Protein AF-A0A4R4KN24-F1 (afdb_monomer)

Structure (mmCIF, N/CA/C/O backbone):
data_AF-A0A4R4KN24-F1
#
_entry.id   AF-A0A4R4KN24-F1
#
loop_
_atom_site.group_PDB
_atom_site.id
_atom_site.type_symbol
_atom_site.label_atom_id
_atom_site.label_alt_id
_atom_site.label_comp_id
_atom_site.label_asym_id
_atom_site.label_entity_id
_atom_site.label_seq_id
_atom_site.pdbx_PDB_ins_code
_atom_site.Cartn_x
_atom_site.Cartn_y
_atom_site.Cartn_z
_atom_site.occupancy
_atom_site.B_iso_or_equiv
_atom_site.auth_seq_id
_atom_site.auth_comp_id
_atom_site.auth_asym_id
_atom_site.auth_atom_id
_atom_site.pdbx_PDB_model_num
ATOM 1 N N . MET A 1 1 ? 98.837 -19.418 52.446 1.00 37.53 1 MET A N 1
ATOM 2 C CA . MET A 1 1 ? 99.509 -18.698 51.342 1.00 37.53 1 MET A CA 1
ATOM 3 C C . MET A 1 1 ? 98.904 -19.148 50.025 1.00 37.53 1 MET A C 1
ATOM 5 O O . MET A 1 1 ? 98.968 -20.336 49.775 1.00 37.53 1 MET A O 1
ATOM 9 N N . ARG A 1 2 ? 98.405 -18.185 49.227 1.00 38.19 2 ARG A N 1
ATOM 10 C CA . ARG A 1 2 ? 98.210 -18.211 47.757 1.00 38.19 2 ARG A CA 1
ATOM 11 C C . ARG A 1 2 ? 97.282 -19.292 47.165 1.00 38.19 2 ARG A C 1
ATOM 13 O O . ARG A 1 2 ? 97.357 -20.443 47.538 1.00 38.19 2 ARG A O 1
ATOM 20 N N . LYS A 1 3 ? 96.490 -19.045 46.124 1.00 33.91 3 LYS A N 1
ATOM 21 C CA . LYS A 1 3 ? 95.894 -17.867 45.459 1.00 33.91 3 LYS A CA 1
ATOM 22 C C . LYS A 1 3 ? 95.214 -18.464 44.216 1.00 33.91 3 LYS A C 1
ATOM 24 O O . LYS A 1 3 ? 95.864 -19.239 43.526 1.00 33.91 3 LYS A O 1
ATOM 29 N N . GLY A 1 4 ? 94.023 -17.974 43.875 1.00 34.91 4 GLY A N 1
ATOM 30 C CA . GLY A 1 4 ? 93.474 -18.006 42.512 1.00 34.91 4 GLY A CA 1
ATOM 31 C C . GLY A 1 4 ? 92.921 -19.362 42.054 1.00 34.91 4 GLY A C 1
ATOM 32 O O . GLY A 1 4 ? 93.307 -20.402 42.552 1.00 34.91 4 GLY A O 1
ATOM 33 N N . SER A 1 5 ? 92.008 -19.429 41.095 1.00 39.47 5 SER A N 1
ATOM 34 C CA . SER A 1 5 ? 91.388 -18.382 40.289 1.00 39.47 5 SER A CA 1
ATOM 35 C C . SER A 1 5 ? 90.078 -18.928 39.714 1.00 39.47 5 SER A C 1
ATOM 37 O O . SER A 1 5 ? 89.852 -20.134 39.679 1.00 39.47 5 SER A O 1
ATOM 39 N N . ALA A 1 6 ? 89.234 -17.998 39.292 1.00 38.25 6 ALA A N 1
ATOM 40 C CA . ALA A 1 6 ? 87.870 -18.150 38.817 1.00 38.25 6 ALA A CA 1
ATOM 41 C C . ALA A 1 6 ? 87.654 -19.183 37.698 1.00 38.25 6 ALA A C 1
ATOM 43 O O . ALA A 1 6 ? 88.493 -19.338 36.813 1.00 38.25 6 ALA A O 1
ATOM 44 N N . ARG A 1 7 ? 86.431 -19.726 37.647 1.00 44.12 7 ARG A N 1
ATOM 45 C CA . ARG A 1 7 ? 85.489 -19.526 36.528 1.00 44.12 7 ARG A CA 1
ATOM 46 C C . ARG A 1 7 ? 84.127 -20.128 36.880 1.00 44.12 7 ARG A C 1
ATOM 48 O O . ARG A 1 7 ? 84.019 -21.313 37.166 1.00 44.12 7 ARG A O 1
ATOM 55 N N . ALA A 1 8 ? 83.103 -19.280 36.867 1.00 38.25 8 ALA A N 1
ATOM 56 C CA . ALA A 1 8 ? 81.709 -19.684 36.950 1.00 38.25 8 ALA A CA 1
ATOM 57 C C . ALA A 1 8 ? 81.299 -20.356 35.632 1.00 38.25 8 ALA A C 1
ATOM 59 O O . ALA A 1 8 ? 81.463 -19.768 34.563 1.00 38.25 8 ALA A O 1
ATOM 60 N N . VAL A 1 9 ? 80.771 -21.576 35.721 1.00 39.28 9 VAL A N 1
ATOM 61 C CA . VAL A 1 9 ? 80.058 -22.257 34.639 1.00 39.28 9 VAL A CA 1
ATOM 62 C C . VAL A 1 9 ? 78.724 -22.713 35.217 1.00 39.28 9 VAL A C 1
ATOM 64 O O . VAL A 1 9 ? 78.668 -23.389 36.241 1.00 39.28 9 VAL A O 1
ATOM 67 N N . THR A 1 10 ? 77.661 -22.244 34.578 1.00 37.50 10 THR A N 1
ATOM 68 C CA . THR A 1 10 ? 76.250 -22.434 34.905 1.00 37.50 10 THR A CA 1
ATOM 69 C C . THR A 1 10 ? 75.869 -23.916 34.960 1.00 37.50 10 THR A C 1
ATOM 71 O O . THR A 1 10 ? 76.175 -24.678 34.045 1.00 37.50 10 THR A O 1
ATOM 74 N N . VAL A 1 11 ? 75.184 -24.313 36.034 1.00 38.97 11 VAL A N 1
ATOM 75 C CA . VAL A 1 11 ? 74.669 -25.670 36.267 1.00 38.97 11 VAL A CA 1
ATOM 76 C C . VAL A 1 11 ? 73.429 -25.927 35.405 1.00 38.97 11 VAL A C 1
ATOM 78 O O . VAL A 1 11 ? 72.467 -25.161 35.452 1.00 38.97 11 VAL A O 1
ATOM 81 N N . LEU A 1 12 ? 73.450 -27.033 34.651 1.00 38.03 12 LEU A N 1
ATOM 82 C CA . LEU A 1 12 ? 72.260 -27.693 34.110 1.00 38.03 12 LEU A CA 1
ATOM 83 C C . LEU A 1 12 ? 71.397 -28.223 35.267 1.00 38.03 12 LEU A C 1
ATOM 85 O O . LEU A 1 12 ? 71.862 -29.049 36.049 1.00 38.03 12 LEU A O 1
ATOM 89 N N . GLY A 1 13 ? 70.134 -27.804 35.338 1.00 34.25 13 GLY A N 1
ATOM 90 C CA . GLY A 1 13 ? 69.106 -28.453 36.153 1.00 34.25 13 GLY A CA 1
ATOM 91 C C . GLY A 1 13 ? 68.256 -29.393 35.298 1.00 34.25 13 GLY A C 1
ATOM 92 O O . GLY A 1 13 ? 67.593 -28.944 34.367 1.00 34.25 13 GLY A O 1
ATOM 93 N N . MET A 1 14 ? 68.282 -30.688 35.614 1.00 38.00 14 MET A N 1
ATOM 94 C CA . MET A 1 14 ? 67.323 -31.696 35.148 1.00 38.00 14 MET A CA 1
ATOM 95 C C . MET A 1 14 ? 66.283 -31.994 36.243 1.00 38.00 14 MET A C 1
ATOM 97 O O . MET A 1 14 ? 66.584 -31.861 37.426 1.00 38.00 14 MET A O 1
ATOM 101 N N . ALA A 1 15 ? 65.138 -32.527 35.790 1.00 31.55 15 ALA A N 1
ATOM 102 C CA . ALA A 1 15 ? 63.976 -33.086 36.505 1.00 31.55 15 ALA A CA 1
ATOM 103 C C . ALA A 1 15 ? 62.852 -32.070 36.822 1.00 31.55 15 ALA A C 1
ATOM 105 O O . ALA A 1 15 ? 63.117 -30.969 37.278 1.00 31.55 15 ALA A O 1
ATOM 106 N N . ALA A 1 16 ? 61.564 -32.346 36.594 1.00 36.28 16 ALA A N 1
ATOM 107 C CA . ALA A 1 16 ? 60.878 -33.625 36.445 1.00 36.28 16 ALA A CA 1
ATOM 108 C C . ALA A 1 16 ? 59.657 -33.519 35.508 1.00 36.28 16 ALA A C 1
ATOM 110 O O . ALA A 1 16 ? 58.988 -32.491 35.431 1.00 36.28 16 ALA A O 1
ATOM 111 N N . VAL A 1 17 ? 59.369 -34.626 34.823 1.00 38.28 17 VAL A N 1
ATOM 112 C CA . VAL A 1 17 ? 58.159 -34.862 34.031 1.00 38.28 17 VAL A CA 1
ATOM 113 C C . VAL A 1 17 ? 57.011 -35.185 34.987 1.00 38.28 17 VAL A C 1
ATOM 115 O O . VAL A 1 17 ? 57.094 -36.160 35.729 1.00 38.28 17 VAL A O 1
ATOM 118 N N . ILE A 1 18 ? 55.928 -34.408 34.936 1.00 43.09 18 ILE A N 1
ATOM 119 C CA . ILE A 1 18 ? 54.616 -34.819 35.445 1.00 43.09 18 ILE A CA 1
ATOM 120 C C . ILE A 1 18 ? 53.638 -34.730 34.276 1.00 43.09 18 ILE A C 1
ATOM 122 O O . ILE A 1 18 ? 53.299 -33.651 33.795 1.00 43.09 18 ILE A O 1
ATOM 126 N N . ALA A 1 19 ? 53.230 -35.902 33.797 1.00 37.88 19 ALA A N 1
ATOM 127 C CA . ALA A 1 19 ? 52.086 -36.079 32.921 1.00 37.88 19 ALA A CA 1
ATOM 128 C C . ALA A 1 19 ? 50.798 -35.895 33.738 1.00 37.88 19 ALA A C 1
ATOM 130 O O . ALA A 1 19 ? 50.684 -36.448 34.830 1.00 37.88 19 ALA A O 1
ATOM 131 N N . GLY A 1 20 ? 49.824 -35.146 33.218 1.00 35.78 20 GLY A N 1
ATOM 132 C CA . GLY A 1 20 ? 48.549 -34.967 33.913 1.00 35.78 20 GLY A CA 1
ATOM 133 C C . GLY A 1 20 ? 47.601 -33.984 33.239 1.00 35.78 20 GLY A C 1
ATOM 134 O O . GLY A 1 20 ? 47.478 -32.851 33.677 1.00 35.78 20 GLY A O 1
ATOM 135 N N . THR A 1 21 ? 46.951 -34.454 32.172 1.00 39.19 21 THR A N 1
ATOM 136 C CA . THR A 1 21 ? 45.644 -34.013 31.646 1.00 39.19 21 THR A CA 1
ATOM 137 C C . THR A 1 21 ? 45.398 -32.505 31.512 1.00 39.19 21 THR A C 1
ATOM 139 O O . THR A 1 21 ? 44.909 -31.845 32.428 1.00 39.19 21 THR A O 1
ATOM 142 N N . ALA A 1 22 ? 45.596 -31.993 30.294 1.00 38.22 22 ALA A N 1
ATOM 143 C CA . ALA A 1 22 ? 44.894 -30.807 29.824 1.00 38.22 22 ALA A CA 1
ATOM 144 C C . ALA A 1 22 ? 43.380 -31.067 29.923 1.00 38.22 22 ALA A C 1
ATOM 146 O O . ALA A 1 22 ? 42.830 -31.874 29.172 1.00 38.22 22 ALA A O 1
ATOM 147 N N . GLY A 1 23 ? 42.726 -30.425 30.893 1.00 36.91 23 GLY A N 1
ATOM 148 C CA . GLY A 1 23 ? 41.274 -30.367 30.975 1.00 36.91 23 GLY A CA 1
ATOM 149 C C . GLY A 1 23 ? 40.751 -29.771 29.678 1.00 36.91 23 GLY A C 1
ATOM 150 O O . GLY A 1 23 ? 41.047 -28.620 29.358 1.00 36.91 23 GLY A O 1
ATOM 151 N N . GLY A 1 24 ? 40.049 -30.599 28.906 1.00 33.09 24 GLY A N 1
ATOM 152 C CA . GLY A 1 24 ? 39.479 -30.217 27.629 1.00 33.09 24 GLY A CA 1
ATOM 153 C C . GLY A 1 24 ? 38.621 -28.977 27.808 1.00 33.09 24 GLY A C 1
ATOM 154 O O . GLY A 1 24 ? 37.647 -28.985 28.561 1.00 33.09 24 GLY A O 1
ATOM 155 N N . ALA A 1 25 ? 38.971 -27.915 27.086 1.00 31.94 25 ALA A N 1
ATOM 156 C CA . ALA A 1 25 ? 37.970 -26.952 26.695 1.00 31.94 25 ALA A CA 1
ATOM 157 C C . ALA A 1 25 ? 36.854 -27.768 26.042 1.00 31.94 25 ALA A C 1
ATOM 159 O O . ALA A 1 25 ? 37.068 -28.414 25.013 1.00 31.94 25 ALA A O 1
ATOM 160 N N . VAL A 1 26 ? 35.675 -27.779 26.662 1.00 30.30 26 VAL A N 1
ATOM 161 C CA . VAL A 1 26 ? 34.457 -28.027 25.909 1.00 30.30 26 VAL A CA 1
ATOM 162 C C . VAL A 1 26 ? 34.435 -26.929 24.857 1.00 30.30 26 VAL A C 1
ATOM 164 O O . VAL A 1 26 ? 34.054 -25.790 25.113 1.00 30.30 26 VAL A O 1
ATOM 167 N N . ALA A 1 27 ? 34.947 -27.252 23.673 1.00 33.91 27 ALA A N 1
ATOM 168 C CA . ALA A 1 27 ? 34.539 -26.571 22.476 1.00 33.91 27 ALA A CA 1
ATOM 169 C C . ALA A 1 27 ? 33.028 -26.775 22.451 1.00 33.91 27 ALA A C 1
ATOM 171 O O . ALA A 1 27 ? 32.538 -27.839 22.076 1.00 33.91 27 ALA A O 1
ATOM 172 N N . VAL A 1 28 ? 32.287 -25.776 22.935 1.00 32.50 28 VAL A N 1
ATOM 173 C CA . VAL A 1 28 ? 30.964 -25.534 22.393 1.00 32.50 28 VAL A CA 1
ATOM 174 C C . VAL A 1 28 ? 31.215 -25.480 20.902 1.00 32.50 28 VAL A C 1
ATOM 176 O O . VAL A 1 28 ? 31.880 -24.575 20.398 1.00 32.50 28 VAL A O 1
ATOM 179 N N . SER A 1 29 ? 30.816 -26.544 20.218 1.00 32.59 29 SER A N 1
ATOM 180 C CA . SER A 1 29 ? 30.659 -26.513 18.787 1.00 32.59 29 SER A CA 1
ATOM 181 C C . SER A 1 29 ? 29.795 -25.287 18.541 1.00 32.59 29 SER A C 1
ATOM 183 O O . SER A 1 29 ? 28.607 -25.268 18.862 1.00 32.59 29 SER A O 1
ATOM 185 N N . ALA A 1 30 ? 30.422 -24.221 18.045 1.00 36.44 30 ALA A N 1
ATOM 186 C CA . ALA A 1 30 ? 29.716 -23.213 17.300 1.00 36.44 30 ALA A CA 1
ATOM 187 C C . ALA A 1 30 ? 29.112 -24.002 16.145 1.00 36.44 30 ALA A C 1
ATOM 189 O O . ALA A 1 30 ? 29.785 -24.295 15.157 1.00 36.44 30 ALA A O 1
ATOM 190 N N . GLY A 1 31 ? 27.881 -24.479 16.343 1.00 31.72 31 GLY A N 1
ATOM 191 C CA . GLY A 1 31 ? 27.062 -24.940 15.249 1.00 31.72 31 GLY A CA 1
ATOM 192 C C . GLY A 1 31 ? 27.110 -23.798 14.259 1.00 31.72 31 GLY A C 1
ATOM 193 O O . GLY A 1 31 ? 26.718 -22.679 14.593 1.00 31.72 31 GLY A O 1
ATOM 194 N N . ALA A 1 32 ? 27.716 -24.049 13.103 1.00 37.62 32 ALA A N 1
ATOM 195 C CA . ALA A 1 32 ? 27.660 -23.146 11.979 1.00 37.62 32 ALA A CA 1
ATOM 196 C C . ALA A 1 32 ? 26.189 -23.088 11.555 1.00 37.62 32 ALA A C 1
ATOM 198 O O . ALA A 1 32 ? 25.750 -23.824 10.677 1.00 37.62 32 ALA A O 1
ATOM 199 N N . ALA A 1 33 ? 25.419 -22.272 12.272 1.00 33.84 33 ALA A N 1
ATOM 200 C CA . ALA A 1 33 ? 24.074 -21.892 11.920 1.00 33.84 33 ALA A CA 1
ATOM 201 C C . ALA A 1 33 ? 24.202 -21.003 10.688 1.00 33.84 33 ALA A C 1
ATOM 203 O O . ALA A 1 33 ? 24.959 -20.024 10.667 1.00 33.84 33 ALA A O 1
ATOM 204 N N . THR A 1 34 ? 23.517 -21.407 9.631 1.00 42.31 34 THR A N 1
ATOM 205 C CA . THR A 1 34 ? 23.528 -20.733 8.341 1.00 42.31 34 THR A CA 1
ATOM 206 C C . THR A 1 34 ? 23.185 -19.253 8.491 1.00 42.31 34 THR A C 1
ATOM 208 O O . THR A 1 34 ? 22.269 -18.853 9.208 1.00 42.31 34 THR A O 1
ATOM 211 N N . THR A 1 35 ? 24.012 -18.454 7.828 1.00 54.94 35 THR A N 1
ATOM 212 C CA . THR A 1 35 ? 24.199 -17.013 7.964 1.00 54.94 35 THR A CA 1
ATOM 213 C C . THR A 1 35 ? 22.996 -16.191 7.515 1.00 54.94 35 THR A C 1
ATOM 215 O O . THR A 1 35 ? 22.440 -16.427 6.447 1.00 54.94 35 THR A O 1
ATOM 218 N N . GLY A 1 36 ? 22.720 -15.120 8.260 1.00 67.62 36 GLY A N 1
ATOM 219 C CA . GLY A 1 36 ? 22.092 -13.919 7.726 1.00 67.62 36 GLY A CA 1
ATOM 220 C C . GLY A 1 36 ? 21.105 -13.310 8.708 1.00 67.62 36 GLY A C 1
ATOM 221 O O . GLY A 1 36 ? 20.073 -13.880 9.018 1.00 67.62 36 GLY A O 1
ATOM 222 N N . CYS A 1 37 ? 21.384 -12.108 9.179 1.00 85.75 37 CYS A N 1
ATOM 223 C CA . CYS A 1 37 ? 20.334 -11.200 9.612 1.00 85.75 37 CYS A CA 1
ATOM 224 C C . CYS A 1 37 ? 20.412 -9.961 8.735 1.00 85.75 37 CYS A C 1
ATOM 226 O O . CYS A 1 37 ? 21.471 -9.620 8.195 1.00 85.75 37 CYS A O 1
ATOM 228 N N . ARG A 1 38 ? 19.273 -9.304 8.561 1.00 90.19 38 ARG A N 1
ATOM 229 C CA . ARG A 1 38 ? 19.182 -8.007 7.904 1.00 90.19 38 ARG A CA 1
ATOM 230 C C . ARG A 1 38 ? 18.614 -7.019 8.902 1.00 90.19 38 ARG A C 1
ATOM 232 O O . ARG A 1 38 ? 17.567 -7.284 9.488 1.00 90.19 38 ARG A O 1
ATOM 239 N N . VAL A 1 39 ? 19.311 -5.904 9.083 1.00 93.56 39 VAL A N 1
ATOM 240 C CA . VAL A 1 39 ? 18.872 -4.826 9.964 1.00 93.56 39 VAL A CA 1
ATOM 241 C C . VAL A 1 39 ? 18.543 -3.608 9.125 1.00 93.56 39 VAL A C 1
ATOM 243 O O . VAL A 1 39 ? 19.399 -3.107 8.400 1.00 93.56 39 VAL A O 1
ATOM 246 N N . ASP A 1 40 ? 17.307 -3.137 9.231 1.00 88.38 40 ASP A N 1
ATOM 247 C CA . ASP A 1 40 ? 16.928 -1.814 8.750 1.00 88.38 40 ASP A CA 1
ATOM 248 C C . ASP A 1 40 ? 17.005 -0.840 9.914 1.00 88.38 40 ASP A C 1
ATOM 250 O O . ASP A 1 40 ? 16.249 -0.966 10.876 1.00 88.38 40 ASP A O 1
ATOM 254 N N . TYR A 1 41 ? 17.904 0.133 9.816 1.00 92.31 41 TYR A N 1
ATOM 255 C CA . TYR A 1 41 ? 18.000 1.244 10.750 1.00 92.31 41 TYR A CA 1
ATOM 256 C C . TYR A 1 41 ? 17.533 2.515 10.047 1.00 92.31 41 TYR A C 1
ATOM 258 O O . TYR A 1 41 ? 18.139 2.948 9.067 1.00 92.31 41 TYR A O 1
ATOM 266 N N . ALA A 1 42 ? 16.462 3.124 10.546 1.00 87.06 42 ALA A N 1
ATOM 267 C CA . ALA A 1 42 ? 15.904 4.339 9.970 1.00 87.06 42 ALA A C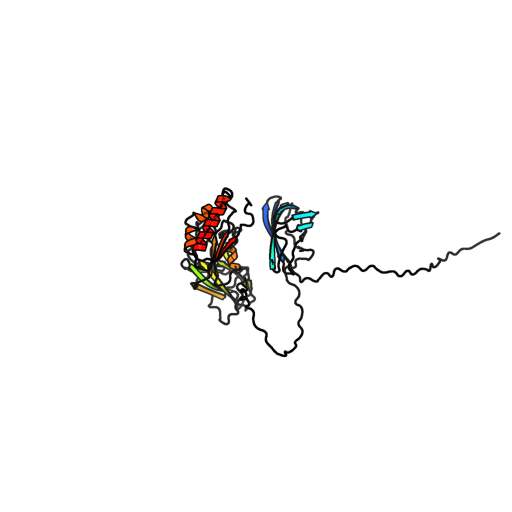A 1
ATOM 268 C C . ALA A 1 42 ? 15.743 5.411 11.046 1.00 87.06 42 ALA A C 1
ATOM 270 O O . ALA A 1 42 ? 14.988 5.224 11.999 1.00 87.06 42 ALA A O 1
ATOM 271 N N . VAL A 1 43 ? 16.401 6.558 10.863 1.00 90.38 43 VAL A N 1
ATOM 272 C CA . VAL A 1 43 ? 16.097 7.770 11.635 1.00 90.38 43 VAL A CA 1
ATOM 273 C C . VAL A 1 43 ? 14.744 8.289 11.148 1.00 90.38 43 VAL A C 1
ATOM 275 O O . VAL A 1 43 ? 14.620 8.744 10.013 1.00 90.38 43 VAL A O 1
ATOM 278 N N . SER A 1 44 ? 13.712 8.149 11.977 1.00 76.94 44 SER A N 1
ATOM 279 C CA . SER A 1 44 ? 12.326 8.485 11.633 1.00 76.94 44 SER A CA 1
ATOM 280 C C . SER A 1 44 ? 12.024 9.972 11.800 1.00 76.94 44 SER A C 1
ATOM 282 O O . SER A 1 44 ? 11.180 10.516 11.089 1.00 76.94 44 SER A O 1
ATOM 284 N N . SER A 1 45 ? 12.725 10.637 12.715 1.00 72.75 45 SER A N 1
ATOM 285 C CA . SER A 1 45 ? 12.677 12.081 12.924 1.00 72.75 45 SER A CA 1
ATOM 286 C C . SER A 1 45 ? 13.971 12.556 13.582 1.00 72.75 45 SER A C 1
ATOM 288 O O . SER A 1 45 ? 14.637 11.805 14.292 1.00 72.75 45 SER A O 1
ATOM 290 N N . GLN A 1 46 ? 14.347 13.811 13.349 1.00 84.62 46 GLN A N 1
ATOM 291 C CA . GLN A 1 46 ? 15.513 14.430 13.973 1.00 84.62 46 GLN A CA 1
ATOM 292 C C . GLN A 1 46 ?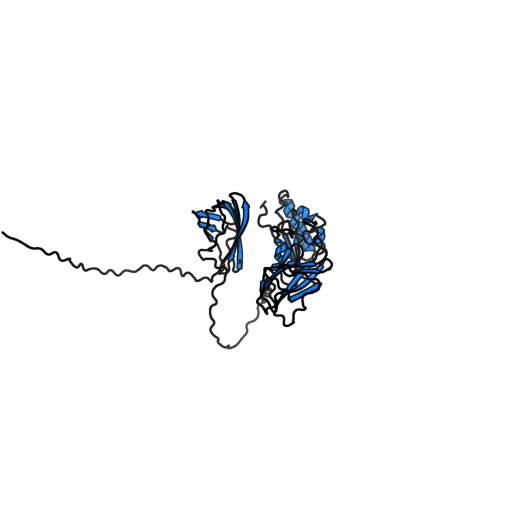 15.219 15.902 14.257 1.00 84.62 46 GLN A C 1
ATOM 294 O O . GLN A 1 46 ? 14.574 16.581 13.460 1.00 84.62 46 GLN A O 1
ATOM 299 N N . TRP A 1 47 ? 15.693 16.384 15.398 1.00 91.50 47 TRP A N 1
ATOM 300 C CA . TRP A 1 47 ? 15.610 17.774 15.836 1.00 91.50 47 TRP A CA 1
ATOM 301 C C . TRP A 1 47 ? 16.950 18.202 16.441 1.00 91.50 47 TRP A C 1
ATOM 303 O O . TRP A 1 47 ? 17.905 17.422 16.505 1.00 91.50 47 TRP A O 1
ATOM 313 N N . GLN A 1 48 ? 17.050 19.460 16.868 1.00 92.06 48 GLN A N 1
ATOM 314 C CA . GLN A 1 48 ? 18.269 19.961 17.493 1.00 92.06 48 GLN A CA 1
ATOM 315 C C . GLN A 1 48 ? 18.575 19.168 18.773 1.00 92.06 48 GLN A C 1
ATOM 317 O O . GLN A 1 48 ? 17.810 19.202 19.733 1.00 92.06 48 GLN A O 1
ATOM 322 N N . GLY A 1 49 ? 19.693 18.440 18.764 1.00 92.19 49 GLY A N 1
ATOM 323 C CA . GLY A 1 49 ? 20.167 17.652 19.904 1.00 92.19 49 GLY A CA 1
ATOM 324 C C . GLY A 1 49 ? 19.488 16.293 20.103 1.00 92.19 49 GLY A C 1
ATOM 325 O O . GLY A 1 49 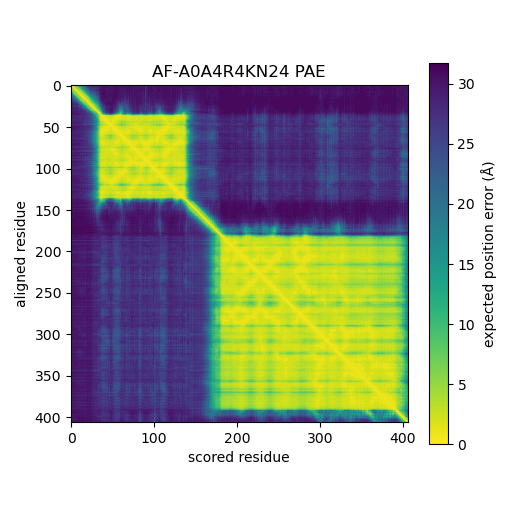? 19.879 15.573 21.018 1.00 92.19 49 GLY A O 1
ATOM 326 N N . GLY A 1 50 ? 18.514 15.903 19.271 1.00 94.56 50 GLY A N 1
ATOM 327 C CA . GLY A 1 50 ? 17.824 14.619 19.421 1.00 94.56 50 GLY A CA 1
ATOM 328 C C . GLY A 1 50 ? 17.316 14.002 18.122 1.00 94.56 50 GLY A C 1
ATOM 329 O O . GLY A 1 50 ? 17.251 14.658 17.083 1.00 94.56 50 GLY A O 1
ATOM 330 N N . PHE A 1 51 ? 17.005 12.711 18.172 1.00 96.69 51 PHE A N 1
ATOM 331 C CA . PHE A 1 51 ? 16.461 11.949 17.052 1.00 96.69 51 PHE A CA 1
ATOM 332 C C . PHE A 1 51 ? 15.619 10.767 17.536 1.00 96.69 51 PHE A C 1
ATOM 334 O O . PHE A 1 51 ? 15.836 10.251 18.629 1.00 96.69 51 PHE A O 1
ATOM 341 N N . GLY A 1 52 ? 14.678 10.328 16.706 1.00 90.75 52 GLY A N 1
ATOM 342 C CA . GLY A 1 52 ? 13.983 9.053 16.839 1.00 90.75 52 GLY A CA 1
ATOM 343 C C . GLY A 1 52 ? 14.475 8.077 15.773 1.00 90.75 52 GLY A C 1
ATOM 344 O O . GLY A 1 52 ? 14.663 8.462 14.618 1.00 90.75 52 GLY A O 1
ATOM 345 N N . ALA A 1 53 ? 14.680 6.814 16.139 1.00 90.31 53 ALA A N 1
ATOM 346 C CA . ALA A 1 53 ? 15.062 5.753 15.218 1.00 90.31 53 ALA A CA 1
ATOM 347 C C . ALA A 1 53 ? 14.172 4.516 15.375 1.00 90.31 53 ALA A C 1
ATOM 349 O O . ALA A 1 53 ? 13.799 4.127 16.482 1.00 90.31 53 ALA A O 1
ATOM 350 N N . ASN A 1 54 ? 13.863 3.887 14.244 1.00 91.50 54 ASN A N 1
ATOM 351 C CA . ASN A 1 54 ? 13.217 2.584 14.163 1.00 91.50 54 ASN A CA 1
ATOM 352 C C . ASN A 1 54 ? 14.233 1.560 13.655 1.00 91.50 54 ASN A C 1
ATOM 354 O O . ASN A 1 54 ? 14.950 1.820 12.685 1.00 91.50 54 ASN A O 1
ATOM 358 N N . VAL A 1 55 ? 14.264 0.397 14.299 1.00 96.06 55 VAL A N 1
ATOM 359 C CA . VAL A 1 55 ? 15.160 -0.709 13.965 1.00 96.06 55 VAL A CA 1
ATOM 360 C C . VAL A 1 55 ? 14.329 -1.958 13.706 1.00 96.06 55 VAL A C 1
ATOM 362 O O . VAL A 1 55 ? 13.561 -2.381 14.572 1.00 96.06 55 VAL A O 1
ATOM 365 N N . ALA A 1 56 ? 14.480 -2.562 12.528 1.00 94.38 56 ALA A N 1
ATOM 366 C CA . ALA A 1 56 ? 13.863 -3.841 12.190 1.00 94.38 56 ALA A CA 1
ATOM 367 C C . ALA A 1 56 ? 14.934 -4.915 12.000 1.00 94.38 56 ALA A C 1
ATOM 369 O O . ALA A 1 56 ? 15.875 -4.722 11.238 1.00 94.38 56 ALA A O 1
ATOM 370 N N . ILE A 1 57 ? 14.771 -6.048 12.679 1.00 96.12 57 ILE A N 1
ATOM 371 C CA . ILE A 1 57 ? 15.652 -7.212 12.600 1.00 96.12 57 ILE A CA 1
ATOM 372 C C . ILE A 1 57 ? 14.904 -8.288 11.827 1.00 96.12 57 ILE A C 1
ATOM 374 O O . ILE A 1 57 ? 13.899 -8.799 12.316 1.00 96.12 57 ILE A O 1
ATOM 378 N N . THR A 1 58 ? 15.394 -8.646 10.646 1.00 91.38 58 THR A N 1
ATOM 379 C CA . THR A 1 58 ? 14.917 -9.813 9.898 1.00 91.38 58 THR A CA 1
ATOM 380 C C . THR A 1 58 ? 15.905 -10.953 10.076 1.00 91.38 58 THR A C 1
ATOM 382 O O . THR A 1 58 ? 17.084 -10.804 9.744 1.00 91.38 58 THR A O 1
ATOM 385 N N . ASN A 1 59 ? 15.431 -12.079 10.600 1.00 92.06 59 ASN A N 1
ATOM 386 C CA . ASN A 1 59 ? 16.233 -13.287 10.730 1.00 92.06 59 ASN A CA 1
ATOM 387 C C . ASN A 1 59 ? 16.221 -14.047 9.398 1.00 92.06 59 ASN A C 1
ATOM 389 O O . ASN A 1 59 ? 15.158 -14.431 8.930 1.00 92.06 59 ASN A O 1
ATOM 393 N N . LEU A 1 60 ? 17.376 -14.243 8.772 1.00 86.31 60 LEU A N 1
ATOM 394 C CA . LEU A 1 60 ? 17.536 -15.029 7.539 1.00 86.31 60 LEU A CA 1
ATOM 395 C C . LEU A 1 60 ? 18.216 -16.384 7.808 1.00 86.31 60 LEU A C 1
ATOM 397 O O . LEU A 1 60 ? 18.372 -17.171 6.879 1.00 86.31 60 LEU A O 1
ATOM 401 N N . GLY A 1 61 ? 18.618 -16.642 9.056 1.00 83.12 61 GLY A N 1
ATOM 402 C CA . GLY A 1 61 ? 19.158 -17.917 9.518 1.00 83.12 61 GLY A CA 1
ATOM 403 C C . GLY A 1 61 ? 18.124 -18.730 10.295 1.00 83.12 61 GLY A C 1
ATOM 404 O O . GLY A 1 61 ? 16.917 -18.501 10.183 1.00 83.12 61 GLY A O 1
ATOM 405 N N . ASP A 1 62 ? 18.607 -19.677 11.100 1.00 85.75 62 ASP A N 1
ATOM 406 C CA . ASP A 1 62 ? 17.767 -20.551 11.925 1.00 85.75 62 ASP A CA 1
ATOM 407 C C . ASP A 1 62 ? 16.860 -19.755 12.882 1.00 85.75 62 ASP A C 1
ATOM 409 O O . ASP A 1 62 ? 17.264 -18.694 13.370 1.00 85.75 62 ASP A O 1
ATOM 413 N N . PRO A 1 63 ? 15.640 -20.241 13.194 1.00 87.25 63 PRO A N 1
ATOM 414 C CA . PRO A 1 63 ? 14.753 -19.585 14.147 1.00 87.25 63 PRO A CA 1
ATOM 415 C C . PRO A 1 63 ? 15.441 -19.311 15.488 1.00 87.25 63 PRO A C 1
ATOM 417 O O . PRO A 1 63 ? 16.079 -20.192 16.060 1.00 87.25 63 PRO A O 1
ATOM 420 N N . VAL A 1 64 ? 15.236 -18.116 16.039 1.00 91.00 64 VAL A N 1
ATOM 421 C CA . VAL A 1 64 ? 15.709 -17.758 17.382 1.00 91.00 64 VAL A CA 1
ATOM 422 C C . VAL A 1 64 ? 14.530 -17.612 18.340 1.00 91.00 64 VAL A C 1
ATOM 424 O O . VAL A 1 64 ? 13.456 -17.148 17.957 1.00 91.00 64 VAL A O 1
ATOM 427 N N . SER A 1 65 ? 14.711 -18.013 19.599 1.00 91.19 65 SER A N 1
ATOM 428 C CA . SER A 1 65 ? 13.714 -17.862 20.676 1.00 91.19 65 SER A CA 1
ATOM 429 C C . SER A 1 65 ? 13.890 -16.573 21.488 1.00 91.19 65 SER A C 1
ATOM 431 O O . SER A 1 65 ? 12.972 -16.147 22.188 1.00 91.19 65 SER A O 1
ATOM 433 N N . SER A 1 66 ? 15.069 -15.961 21.391 1.00 92.69 66 SER A N 1
ATOM 434 C CA . SER A 1 66 ? 15.436 -14.677 21.986 1.00 92.69 66 SER A CA 1
ATOM 435 C C . SER A 1 66 ? 16.453 -13.976 21.093 1.00 92.69 66 SER A C 1
ATOM 437 O O . SER A 1 66 ? 17.236 -14.639 20.402 1.00 92.69 66 SER A O 1
ATOM 439 N N . TRP A 1 67 ? 16.502 -12.649 21.156 1.00 96.44 67 TRP A N 1
ATOM 440 C CA . TRP A 1 67 ? 17.453 -11.870 20.374 1.00 96.44 67 TRP A CA 1
ATOM 441 C C . TRP A 1 67 ? 18.141 -10.784 21.197 1.00 96.44 67 TRP A C 1
ATOM 443 O O . TRP A 1 67 ? 17.544 -10.130 22.056 1.00 96.44 67 TRP A O 1
ATOM 453 N N . ALA A 1 68 ? 19.414 -10.583 20.880 1.00 97.88 68 ALA A N 1
ATOM 454 C CA . ALA A 1 68 ? 20.227 -9.455 21.285 1.00 97.88 68 ALA A CA 1
ATOM 455 C C . ALA A 1 68 ? 20.865 -8.854 20.031 1.00 97.88 68 ALA A C 1
ATOM 457 O O . ALA A 1 68 ? 21.614 -9.536 19.335 1.00 97.88 68 ALA A O 1
ATOM 458 N N . LEU A 1 69 ? 20.553 -7.596 19.738 1.00 98.06 69 LEU A N 1
ATOM 459 C CA . LEU A 1 69 ? 21.160 -6.844 18.652 1.00 98.06 69 LEU A CA 1
ATOM 460 C C . LEU A 1 69 ? 22.221 -5.903 19.212 1.00 98.06 69 LEU A C 1
ATOM 462 O O . LEU A 1 69 ? 21.930 -5.133 20.128 1.00 98.06 69 LEU A O 1
ATOM 466 N N . THR A 1 70 ? 23.422 -5.933 18.648 1.00 98.12 70 THR A N 1
ATOM 467 C CA . THR A 1 70 ? 24.510 -5.025 19.017 1.00 98.12 70 THR A CA 1
ATOM 468 C C . THR A 1 70 ? 24.950 -4.169 17.839 1.00 98.12 70 THR A C 1
ATOM 470 O O . THR A 1 70 ? 24.926 -4.618 16.692 1.00 98.12 70 THR A O 1
ATOM 473 N N . TRP A 1 71 ? 25.330 -2.924 18.123 1.00 97.81 71 TRP A N 1
ATOM 474 C CA . TRP A 1 71 ? 25.968 -1.999 17.182 1.00 97.81 71 TRP A CA 1
ATOM 475 C C . TRP A 1 71 ? 26.777 -0.947 17.942 1.00 97.81 71 TRP A C 1
ATOM 477 O O . TRP A 1 71 ? 26.623 -0.803 19.155 1.00 97.81 71 TRP A O 1
ATOM 487 N N . SER A 1 72 ? 27.585 -0.175 17.218 1.00 96.75 72 SER A N 1
ATOM 488 C CA . SER A 1 72 ? 28.317 0.965 17.777 1.00 96.75 72 SER A CA 1
ATOM 489 C C . SER A 1 72 ? 27.896 2.260 17.085 1.00 96.75 72 SER A C 1
ATOM 491 O O . SER A 1 72 ? 27.770 2.315 15.857 1.00 96.75 72 SER A O 1
ATOM 493 N N . PHE A 1 73 ? 27.663 3.314 17.863 1.00 97.31 73 PHE A N 1
ATOM 494 C CA . PHE A 1 73 ? 27.386 4.644 17.331 1.00 97.31 73 PHE A CA 1
ATOM 495 C C . PHE A 1 73 ? 28.666 5.327 16.828 1.00 97.31 73 PHE A C 1
ATOM 497 O O . PHE A 1 73 ? 29.653 5.343 17.565 1.00 97.31 73 PHE A O 1
ATOM 504 N N . PRO A 1 74 ? 28.680 5.928 15.619 1.00 92.12 74 PRO A N 1
ATOM 505 C CA . PRO A 1 74 ? 29.928 6.433 15.040 1.00 92.12 74 PRO A CA 1
ATOM 506 C C . PRO A 1 74 ? 30.368 7.801 15.578 1.00 92.12 74 PRO A C 1
ATOM 508 O O . PRO A 1 74 ? 31.525 8.171 15.410 1.00 92.12 74 PRO A O 1
ATOM 511 N N . ALA A 1 75 ? 29.452 8.581 16.159 1.00 94.00 75 ALA A N 1
ATOM 512 C CA . ALA A 1 75 ? 29.671 9.999 16.449 1.00 94.00 75 ALA A CA 1
ATOM 513 C C . ALA A 1 75 ? 29.080 10.430 17.802 1.00 94.00 75 ALA A C 1
ATOM 515 O O . ALA A 1 75 ? 28.447 11.477 17.913 1.00 94.00 75 ALA A O 1
ATOM 516 N N . GLY A 1 76 ? 29.270 9.611 18.841 1.00 92.50 76 GLY A N 1
ATOM 517 C CA . GLY A 1 76 ? 28.910 9.974 20.218 1.00 92.50 76 GLY A CA 1
ATOM 518 C C . GLY A 1 76 ? 27.406 10.044 20.499 1.00 92.50 76 GLY A C 1
ATOM 519 O O . GLY A 1 76 ? 27.007 10.626 21.506 1.00 92.50 76 GLY A O 1
ATOM 520 N N . GLN A 1 77 ? 26.568 9.470 19.631 1.00 98.19 77 GLN A N 1
ATOM 521 C CA . GLN A 1 77 ? 25.132 9.412 19.881 1.00 98.19 77 GLN A CA 1
ATOM 522 C C . GLN A 1 77 ? 24.817 8.565 21.118 1.00 98.19 77 GLN A C 1
ATOM 524 O O . GLN A 1 77 ? 25.493 7.571 21.394 1.00 98.19 77 GLN A O 1
ATOM 529 N N . THR A 1 78 ? 23.768 8.936 21.850 1.00 97.75 78 THR A N 1
ATOM 530 C CA . THR A 1 78 ? 23.316 8.205 23.040 1.00 97.75 78 THR A CA 1
ATOM 531 C C . THR A 1 78 ? 21.843 7.846 22.957 1.00 97.75 78 THR A C 1
ATOM 533 O O . THR A 1 78 ? 21.038 8.635 22.476 1.00 97.75 78 THR A O 1
ATOM 536 N N . VAL A 1 79 ? 21.463 6.659 23.426 1.00 97.62 79 VAL A N 1
ATOM 537 C CA . VAL A 1 79 ? 20.055 6.262 23.567 1.00 97.62 79 VAL A CA 1
ATOM 538 C C . VAL A 1 79 ? 19.497 6.856 24.858 1.00 97.62 79 VAL A C 1
ATOM 540 O O . VAL A 1 79 ? 20.077 6.673 25.925 1.00 97.62 79 VAL A O 1
ATOM 543 N N . THR A 1 80 ? 18.359 7.547 24.778 1.00 96.19 80 THR A N 1
ATOM 544 C CA . THR A 1 80 ? 17.714 8.194 25.934 1.00 96.19 80 THR A CA 1
ATOM 545 C C . THR A 1 80 ? 16.441 7.482 26.378 1.00 96.19 80 THR A C 1
ATOM 547 O O . THR A 1 80 ? 16.142 7.439 27.568 1.00 96.19 80 THR A O 1
ATOM 550 N N . GLN A 1 81 ? 15.693 6.891 25.445 1.00 92.06 81 GLN A N 1
ATOM 551 C CA . GLN A 1 81 ? 14.476 6.134 25.738 1.00 92.06 81 GLN A CA 1
ATOM 552 C C . GLN A 1 81 ? 14.239 5.094 24.645 1.00 92.06 81 GLN A C 1
ATOM 554 O O . GLN A 1 81 ? 14.372 5.416 23.473 1.00 92.06 81 GLN A O 1
ATOM 559 N N . ALA A 1 82 ? 13.829 3.878 25.000 1.00 93.81 82 ALA A N 1
ATOM 560 C CA . ALA A 1 82 ? 13.515 2.821 24.038 1.00 93.81 82 ALA A CA 1
ATOM 561 C C . ALA A 1 82 ? 12.142 2.190 24.304 1.00 93.81 82 ALA A C 1
ATOM 563 O O . ALA A 1 82 ? 11.623 2.241 25.421 1.00 93.81 82 ALA A O 1
ATOM 564 N N . TRP A 1 83 ? 11.559 1.582 23.273 1.00 97.19 83 TRP A N 1
ATOM 565 C CA . TRP A 1 83 ? 10.321 0.805 23.352 1.00 97.19 83 TRP A CA 1
ATOM 566 C C . TRP A 1 83 ? 10.437 -0.471 22.519 1.00 97.19 83 TRP A C 1
ATOM 568 O O . TRP A 1 83 ? 11.167 -0.520 21.533 1.00 97.19 83 TRP A O 1
ATOM 578 N N . ASN A 1 84 ? 9.708 -1.518 22.918 1.00 92.50 84 ASN A N 1
ATOM 579 C CA . ASN A 1 84 ? 9.782 -2.868 22.334 1.00 92.50 84 ASN A CA 1
ATOM 580 C C . ASN A 1 84 ? 11.186 -3.515 22.374 1.00 92.50 84 ASN A C 1
ATOM 582 O O . ASN A 1 84 ? 11.409 -4.545 21.744 1.00 92.50 84 ASN A O 1
ATOM 586 N N . ALA A 1 85 ? 12.113 -2.955 23.152 1.00 96.06 85 ALA A N 1
ATOM 587 C CA . ALA A 1 85 ? 13.417 -3.523 23.470 1.00 96.06 85 ALA A CA 1
ATOM 588 C C . ALA A 1 85 ? 13.898 -2.988 24.824 1.00 96.06 85 ALA A C 1
ATOM 590 O O . ALA A 1 85 ? 13.570 -1.860 25.198 1.00 96.06 85 ALA A O 1
ATOM 591 N N . SER A 1 86 ? 14.706 -3.771 25.536 1.00 96.81 86 SER A N 1
ATOM 592 C CA . SER A 1 86 ? 15.550 -3.257 26.618 1.00 96.81 86 SER A CA 1
ATOM 593 C C . SER A 1 86 ? 16.895 -2.862 26.014 1.00 96.81 86 SER A C 1
ATOM 595 O O . SER A 1 86 ? 17.566 -3.712 25.431 1.00 96.81 86 SER A O 1
ATOM 597 N N . VAL A 1 87 ? 17.262 -1.582 26.095 1.00 98.00 87 VAL A N 1
ATOM 598 C CA . VAL A 1 87 ? 18.481 -1.051 25.470 1.00 98.00 87 VAL A CA 1
ATOM 599 C C . VAL A 1 87 ? 19.446 -0.567 26.542 1.00 98.00 87 VAL A C 1
ATOM 601 O O . VAL A 1 87 ? 19.075 0.222 27.408 1.00 98.00 87 VAL A O 1
ATOM 604 N N . THR A 1 88 ? 20.688 -1.030 26.463 1.00 97.62 88 THR A N 1
ATOM 605 C CA . THR A 1 88 ? 21.805 -0.588 27.304 1.00 97.62 88 THR A CA 1
ATOM 606 C C . THR A 1 88 ? 22.923 -0.056 26.427 1.00 97.62 88 THR A C 1
ATOM 608 O O . THR A 1 88 ? 23.182 -0.621 25.363 1.00 97.62 88 THR A O 1
ATOM 611 N N . GLN A 1 89 ? 23.613 0.982 26.890 1.00 97.69 89 GLN A N 1
ATOM 612 C CA . GLN A 1 89 ? 24.737 1.577 26.179 1.00 97.69 89 GLN A CA 1
ATOM 613 C C . GLN A 1 89 ? 25.931 1.772 27.115 1.00 97.69 89 GLN A C 1
ATOM 615 O O . GLN A 1 89 ? 25.767 2.235 28.243 1.00 97.69 89 GLN A O 1
ATOM 620 N N . SER A 1 90 ? 27.125 1.443 26.625 1.00 96.81 90 SER A N 1
ATOM 621 C CA . SER A 1 90 ? 28.404 1.718 27.281 1.00 96.81 90 SER A CA 1
ATOM 622 C C . SER A 1 90 ? 29.346 2.357 26.267 1.00 96.81 90 SER A C 1
ATOM 624 O O . SER A 1 90 ? 29.748 1.718 25.298 1.00 96.81 90 SER A O 1
ATOM 626 N N . GLY A 1 91 ? 29.683 3.634 26.458 1.00 95.06 91 GLY A N 1
ATOM 627 C CA . GLY A 1 91 ? 30.404 4.398 25.437 1.00 95.06 91 GLY A CA 1
ATOM 628 C C . GLY A 1 91 ? 29.623 4.431 24.119 1.00 95.06 91 GLY A C 1
ATOM 629 O O . GLY A 1 91 ? 28.441 4.775 24.102 1.00 95.06 91 GLY A O 1
ATOM 630 N N . SER A 1 92 ? 30.267 4.059 23.014 1.00 95.75 92 SER A N 1
ATOM 631 C CA . SER A 1 92 ? 29.618 3.941 21.701 1.00 95.75 92 SER A CA 1
ATOM 632 C C . SER A 1 92 ? 28.791 2.669 21.531 1.00 95.75 92 SER A C 1
ATOM 634 O O . SER A 1 92 ? 27.974 2.618 20.614 1.00 95.75 92 SER A O 1
ATOM 636 N N . ASP A 1 93 ? 29.000 1.649 22.363 1.00 96.62 93 ASP A N 1
ATOM 637 C CA . ASP A 1 93 ? 28.452 0.314 22.137 1.00 96.62 93 ASP A CA 1
ATOM 638 C C . ASP A 1 93 ? 27.053 0.188 22.723 1.00 96.62 93 ASP A C 1
ATOM 640 O O . ASP A 1 93 ? 26.820 0.443 23.908 1.00 96.62 93 ASP A O 1
ATOM 644 N N . VAL A 1 94 ? 26.115 -0.239 21.883 1.00 98.56 94 VAL A N 1
ATOM 645 C CA . VAL A 1 94 ? 24.706 -0.390 22.224 1.00 98.56 94 VAL A CA 1
ATOM 646 C C . VAL A 1 94 ? 24.307 -1.851 22.106 1.00 98.56 94 VAL A C 1
ATOM 648 O O . VAL A 1 94 ? 24.641 -2.535 21.140 1.00 98.56 94 VAL A O 1
ATOM 651 N N . THR A 1 95 ? 23.561 -2.332 23.098 1.00 98.50 95 THR A N 1
ATOM 652 C CA . THR A 1 95 ? 22.924 -3.651 23.090 1.00 98.50 95 THR A CA 1
ATOM 653 C C . THR A 1 95 ? 21.426 -3.482 23.296 1.00 98.50 95 THR A C 1
ATOM 655 O O . THR A 1 95 ? 20.999 -2.985 24.336 1.00 98.50 95 THR A O 1
ATOM 658 N N . ALA A 1 96 ? 20.628 -3.927 22.328 1.00 98.00 96 ALA A N 1
ATOM 659 C CA . ALA A 1 96 ? 19.177 -4.035 22.432 1.00 98.00 96 ALA A CA 1
ATOM 660 C C . ALA A 1 96 ? 18.779 -5.504 22.616 1.00 98.00 96 ALA A C 1
ATOM 662 O O . ALA A 1 96 ? 19.207 -6.361 21.846 1.00 98.00 96 ALA A O 1
ATOM 663 N N . ARG A 1 97 ? 17.950 -5.809 23.613 1.00 98.12 97 ARG A N 1
ATOM 664 C CA . ARG A 1 97 ? 17.430 -7.157 23.884 1.00 98.12 97 ARG A CA 1
ATOM 665 C C . ARG A 1 97 ? 15.917 -7.192 23.766 1.00 98.12 97 ARG A C 1
ATOM 667 O O . ARG A 1 97 ? 15.241 -6.206 24.075 1.00 98.12 97 ARG A O 1
ATOM 674 N N . ASN A 1 98 ? 15.398 -8.348 23.368 1.00 93.69 98 ASN A N 1
ATOM 675 C CA . ASN A 1 98 ? 13.965 -8.576 23.299 1.00 93.69 98 ASN A CA 1
ATOM 676 C C . ASN A 1 98 ? 13.274 -8.337 24.648 1.00 93.69 98 ASN A C 1
ATOM 678 O O . ASN A 1 98 ? 13.839 -8.555 25.719 1.00 93.69 98 ASN A O 1
ATOM 682 N N . VAL A 1 99 ? 12.011 -7.932 24.579 1.00 87.75 99 VAL A N 1
ATOM 683 C CA . VAL A 1 99 ? 11.095 -7.920 25.721 1.00 87.75 99 VAL A CA 1
ATOM 684 C C . VAL A 1 99 ? 10.171 -9.136 25.636 1.00 87.75 99 VAL A C 1
ATOM 686 O O . VAL A 1 99 ? 10.119 -9.821 24.614 1.00 87.75 99 VAL A O 1
ATOM 689 N N . GLY A 1 100 ? 9.451 -9.446 26.716 1.00 89.75 100 GLY A N 1
ATOM 690 C CA . GLY A 1 100 ? 8.800 -10.752 26.905 1.00 89.75 100 GLY A CA 1
ATOM 691 C C . GLY A 1 100 ? 7.911 -11.260 25.758 1.00 89.75 100 GLY A C 1
ATOM 692 O O . GLY A 1 100 ? 7.778 -12.466 25.601 1.00 89.75 100 GLY A O 1
ATOM 693 N N . HIS A 1 101 ? 7.334 -10.380 24.934 1.00 82.81 101 HIS A N 1
ATOM 694 C CA . HIS A 1 101 ? 6.414 -10.770 23.861 1.00 82.81 101 HIS A CA 1
ATOM 695 C C . HIS A 1 101 ? 7.049 -10.885 22.464 1.00 82.81 101 HIS A C 1
ATOM 697 O O . HIS A 1 101 ? 6.383 -11.370 21.556 1.00 82.81 101 HIS A O 1
ATOM 703 N N . ASN A 1 102 ? 8.286 -10.420 22.256 1.00 90.56 102 ASN A N 1
ATOM 704 C CA . ASN A 1 102 ? 8.892 -10.336 20.920 1.00 90.56 102 ASN A CA 1
ATOM 705 C C . ASN A 1 102 ? 10.226 -11.083 20.796 1.00 90.56 102 ASN A C 1
ATOM 707 O O . ASN A 1 102 ? 11.012 -10.762 19.914 1.00 90.56 102 ASN A O 1
ATOM 711 N N . GLY A 1 103 ? 10.498 -12.056 21.670 1.00 92.12 103 GLY A N 1
ATOM 712 C CA . GLY A 1 103 ? 11.756 -12.812 21.658 1.00 92.12 103 GLY A CA 1
ATOM 713 C C . GLY A 1 103 ? 11.920 -13.764 20.478 1.00 92.12 103 GLY A C 1
ATOM 714 O O . GLY A 1 103 ? 13.029 -13.901 19.965 1.00 92.12 103 GLY A O 1
ATOM 715 N N . SER A 1 104 ? 10.836 -14.393 20.022 1.00 92.88 104 SER A N 1
ATOM 716 C CA . SER A 1 104 ? 10.921 -15.375 18.945 1.00 92.88 104 SER A CA 1
ATOM 717 C C . SER A 1 104 ? 10.932 -14.710 17.570 1.00 92.88 104 SER A C 1
ATOM 719 O O . SER A 1 104 ? 10.046 -13.916 17.252 1.00 92.88 104 SER A O 1
ATOM 721 N N . ILE A 1 105 ? 11.918 -15.067 16.746 1.00 93.75 105 ILE A N 1
ATOM 722 C CA . ILE A 1 105 ? 12.010 -14.676 15.340 1.00 93.75 105 ILE A CA 1
ATOM 723 C C . ILE A 1 105 ? 12.232 -15.944 14.511 1.00 93.75 105 ILE A C 1
ATOM 725 O O . ILE A 1 105 ? 13.316 -16.529 14.530 1.00 93.75 105 ILE A O 1
ATOM 729 N N . GLY A 1 106 ? 11.205 -16.377 13.779 1.00 89.19 106 GLY A N 1
ATOM 730 C CA . GLY A 1 106 ? 11.331 -17.475 12.816 1.00 89.19 106 GLY A CA 1
ATOM 731 C C . GLY A 1 106 ? 12.239 -17.127 11.632 1.00 89.19 106 GLY A C 1
ATOM 732 O O . GLY A 1 106 ? 12.650 -15.977 11.478 1.00 89.19 106 GLY A O 1
ATOM 733 N N . VAL A 1 107 ? 12.513 -18.105 10.765 1.00 88.06 107 VAL A N 1
ATOM 734 C CA . VAL A 1 107 ? 13.184 -17.864 9.473 1.00 88.06 107 VAL A CA 1
ATOM 735 C C . VAL A 1 107 ? 12.352 -16.869 8.660 1.00 88.06 107 VAL A C 1
ATOM 737 O O . VAL A 1 107 ? 11.135 -17.020 8.547 1.00 88.06 107 VAL A O 1
ATOM 740 N N . ASN A 1 108 ? 12.999 -15.845 8.108 1.00 84.06 108 ASN A N 1
ATOM 741 C CA . ASN A 1 108 ? 12.393 -14.677 7.456 1.00 84.06 108 ASN A CA 1
ATOM 742 C C . ASN A 1 108 ? 11.420 -13.873 8.336 1.00 84.06 108 ASN A C 1
ATOM 744 O O . ASN A 1 108 ? 10.731 -12.980 7.843 1.00 84.06 108 ASN A O 1
ATOM 748 N N . GLY A 1 109 ? 11.355 -14.171 9.635 1.00 89.69 109 GLY A N 1
ATOM 749 C CA . GLY A 1 109 ? 10.594 -13.394 10.596 1.00 89.69 109 GLY A CA 1
ATOM 750 C C . GLY A 1 109 ? 11.259 -12.045 10.834 1.00 89.69 109 GLY A C 1
ATOM 751 O O . GLY A 1 109 ? 12.488 -11.933 10.828 1.00 89.69 109 GLY A O 1
ATOM 752 N N . THR A 1 110 ? 10.441 -11.028 11.088 1.00 92.75 110 THR A N 1
ATOM 753 C CA . THR A 1 110 ? 10.913 -9.686 11.422 1.00 92.75 110 THR A CA 1
ATOM 754 C C . THR A 1 110 ? 10.343 -9.250 12.761 1.00 92.75 110 THR A C 1
ATOM 756 O O . THR A 1 110 ? 9.142 -9.359 13.003 1.00 92.75 110 THR A O 1
ATOM 759 N N . VAL A 1 111 ? 11.205 -8.704 13.610 1.00 94.62 111 VAL A N 1
ATOM 760 C CA . VAL A 1 111 ? 10.810 -7.960 14.812 1.00 94.62 111 VAL A CA 1
ATOM 761 C C . VAL A 1 111 ? 11.313 -6.534 14.705 1.00 94.62 111 VAL A C 1
ATOM 763 O O . VAL A 1 111 ? 12.298 -6.257 14.020 1.00 94.62 111 VAL A O 1
ATOM 766 N N . SER A 1 112 ? 10.631 -5.607 15.367 1.00 94.00 112 SER A N 1
ATOM 767 C CA . SER A 1 112 ? 11.014 -4.200 15.335 1.00 94.00 112 SER A CA 1
ATOM 768 C C . SER A 1 112 ? 10.925 -3.566 16.709 1.00 94.00 112 SER A C 1
ATOM 770 O O . SER A 1 112 ? 10.052 -3.891 17.517 1.00 94.00 112 SER A O 1
ATOM 772 N N . PHE A 1 113 ? 11.830 -2.629 16.947 1.00 97.94 113 PHE A N 1
ATOM 773 C CA . PHE A 1 113 ? 11.849 -1.774 18.120 1.00 97.94 113 PHE A CA 1
ATOM 774 C C . PHE A 1 113 ? 12.221 -0.352 17.706 1.00 97.94 113 PHE A C 1
ATOM 776 O O . PHE A 1 113 ? 12.609 -0.105 16.563 1.00 97.94 113 PHE A O 1
ATOM 783 N N . GLY A 1 114 ? 12.074 0.596 18.621 1.00 92.31 114 GLY A N 1
ATOM 784 C CA . GLY A 1 114 ? 12.486 1.968 18.369 1.00 92.31 114 GLY A CA 1
ATOM 785 C C . GLY A 1 114 ? 13.063 2.614 19.611 1.00 92.31 114 GLY A C 1
ATOM 786 O O . GLY A 1 114 ? 12.929 2.096 20.726 1.00 92.31 114 GLY A O 1
ATOM 787 N N . PHE A 1 115 ? 13.742 3.731 19.399 1.00 98.06 115 PHE A N 1
ATOM 788 C CA . PHE A 1 115 ? 14.315 4.516 20.474 1.00 98.06 115 PHE A CA 1
ATOM 789 C C . PHE A 1 115 ? 14.445 5.991 20.096 1.00 98.06 115 PHE A C 1
ATOM 791 O O . PHE A 1 115 ? 14.599 6.342 18.927 1.00 98.06 115 PHE A O 1
ATOM 798 N N . ASN A 1 116 ? 14.412 6.847 21.111 1.00 97.56 116 ASN A N 1
ATOM 799 C CA . ASN A 1 116 ? 14.899 8.213 21.037 1.00 97.56 116 ASN A CA 1
ATOM 800 C C . ASN A 1 116 ? 16.365 8.239 21.472 1.00 97.56 116 ASN A C 1
ATOM 802 O O . ASN A 1 116 ? 16.762 7.524 22.398 1.00 97.56 116 ASN A O 1
ATOM 806 N N . GLY A 1 117 ? 17.157 9.079 20.818 1.00 96.19 117 GLY A N 1
ATOM 807 C CA . GLY A 1 117 ? 18.544 9.321 21.170 1.00 96.19 117 GLY A CA 1
ATOM 808 C C . GLY A 1 117 ? 18.934 10.791 21.078 1.00 96.19 117 GLY A C 1
ATOM 809 O O . GLY A 1 117 ? 18.199 11.615 20.533 1.00 96.19 117 GLY A O 1
ATOM 810 N N . ALA A 1 118 ? 20.097 11.113 21.630 1.00 96.81 118 ALA A N 1
ATOM 811 C CA . ALA A 1 118 ? 20.735 12.416 21.543 1.00 96.81 118 ALA A CA 1
ATOM 812 C C . ALA A 1 118 ? 21.967 12.351 20.634 1.00 96.81 118 ALA A C 1
ATOM 814 O O . ALA A 1 118 ? 22.602 11.305 20.497 1.00 96.81 118 ALA A O 1
ATOM 815 N N . TRP A 1 119 ? 22.299 13.474 20.004 1.00 96.69 119 TRP A N 1
ATOM 816 C CA . TRP A 1 119 ? 23.478 13.623 19.150 1.00 96.69 119 TRP A CA 1
ATOM 817 C C . TRP A 1 119 ? 24.021 15.050 19.259 1.00 96.69 119 TRP A C 1
ATOM 819 O O . TRP A 1 119 ? 23.271 15.990 19.532 1.00 96.69 119 TRP A O 1
ATOM 829 N N . SER A 1 120 ? 25.319 15.222 19.020 1.00 93.19 120 SER A N 1
ATOM 830 C CA . SER A 1 120 ? 25.968 16.531 18.931 1.00 93.19 120 SER A CA 1
ATOM 831 C C . SER A 1 120 ? 26.842 16.592 17.678 1.00 93.19 120 SER A C 1
ATOM 833 O O . SER A 1 120 ? 27.548 15.646 17.338 1.00 93.19 120 SER A O 1
ATOM 835 N N . GLY A 1 121 ? 26.758 17.695 16.932 1.00 92.50 121 GLY A N 1
ATOM 836 C CA . GLY A 1 121 ? 27.521 17.901 15.695 1.00 92.50 121 GLY A CA 1
ATOM 837 C C . GLY A 1 121 ? 27.020 17.091 14.491 1.00 92.50 121 GLY A C 1
ATOM 838 O O . GLY A 1 121 ? 26.599 17.685 13.503 1.00 92.50 121 GLY A O 1
ATOM 839 N N . SER A 1 122 ? 27.029 15.756 14.557 1.00 90.56 122 SER A N 1
ATOM 840 C CA . SER A 1 122 ? 26.598 14.879 13.454 1.00 90.56 122 SER A CA 1
ATOM 841 C C . SER A 1 122 ? 25.831 13.644 13.940 1.00 90.56 122 SER A C 1
ATOM 843 O O . SER A 1 122 ? 25.979 13.230 15.086 1.00 90.56 122 SER A O 1
ATOM 845 N N . ASN A 1 123 ? 25.002 13.060 13.066 1.00 91.06 123 ASN A N 1
ATOM 846 C CA . ASN A 1 123 ? 24.217 11.857 13.367 1.00 91.06 123 ASN A CA 1
ATOM 847 C C . ASN A 1 123 ? 24.297 10.787 12.249 1.00 91.06 123 ASN A C 1
ATOM 849 O O . ASN A 1 123 ? 23.290 10.494 11.603 1.00 91.06 123 ASN A O 1
ATOM 853 N N . PRO A 1 124 ? 25.482 10.221 11.957 1.00 88.00 124 PRO A N 1
ATOM 854 C CA . PRO A 1 124 ? 25.612 9.110 11.017 1.00 88.00 124 PRO A CA 1
ATOM 855 C C . PRO A 1 124 ? 24.959 7.826 11.554 1.00 88.00 124 PRO A C 1
ATOM 857 O O . PRO A 1 124 ? 25.100 7.488 12.731 1.00 88.00 124 PRO A O 1
ATOM 860 N N . ALA A 1 125 ? 24.284 7.081 10.676 1.00 86.50 125 ALA A N 1
ATOM 861 C CA . ALA A 1 125 ? 23.725 5.776 11.018 1.00 86.50 125 ALA A CA 1
ATOM 862 C C . ALA A 1 125 ? 24.838 4.735 11.285 1.00 86.50 125 ALA A C 1
ATOM 864 O O . ALA A 1 125 ? 25.900 4.809 10.659 1.00 86.50 125 ALA A O 1
ATOM 865 N N . PRO A 1 126 ? 24.614 3.747 12.173 1.00 91.88 126 PRO A N 1
ATOM 866 C CA . PRO A 1 126 ? 25.546 2.636 12.359 1.00 91.88 126 PRO A CA 1
ATOM 867 C C . PRO A 1 126 ? 25.696 1.807 11.076 1.00 91.88 126 PRO A C 1
ATOM 869 O O . PRO A 1 126 ? 24.716 1.546 10.379 1.00 91.88 126 PRO A O 1
ATOM 872 N N . ALA A 1 127 ? 26.922 1.372 10.780 1.00 83.44 127 ALA A N 1
ATOM 873 C CA . ALA A 1 127 ? 27.236 0.635 9.552 1.00 83.44 127 ALA A CA 1
ATOM 874 C C . ALA A 1 127 ? 27.206 -0.894 9.714 1.00 83.44 127 ALA A C 1
ATOM 876 O O . ALA A 1 127 ? 27.119 -1.613 8.721 1.00 83.44 127 ALA A O 1
ATOM 877 N N . SER A 1 128 ? 27.298 -1.397 10.948 1.00 89.12 128 SER A N 1
ATOM 878 C CA . SER A 1 128 ? 27.342 -2.829 11.244 1.00 89.12 128 SER A CA 1
ATOM 879 C C . SER A 1 128 ? 26.483 -3.152 12.456 1.00 89.12 128 SER A C 1
ATOM 881 O O . SER A 1 128 ? 26.430 -2.386 13.420 1.00 89.12 128 SER A O 1
ATOM 883 N N . PHE A 1 129 ? 25.828 -4.304 12.386 1.00 95.00 129 PHE A N 1
ATOM 884 C CA . PHE A 1 129 ? 24.990 -4.848 13.441 1.00 95.00 129 PHE A CA 1
ATOM 885 C C . PHE A 1 129 ? 25.316 -6.327 13.617 1.00 95.00 129 PHE A C 1
ATOM 887 O O . PHE A 1 129 ? 25.631 -7.006 12.637 1.00 95.00 129 PHE A O 1
ATOM 894 N N . ALA A 1 130 ? 25.182 -6.850 14.833 1.00 94.56 130 ALA A N 1
ATOM 895 C CA . ALA A 1 130 ? 25.254 -8.283 15.085 1.00 94.56 130 ALA A CA 1
ATOM 896 C C . ALA A 1 130 ? 24.032 -8.773 15.866 1.00 94.56 130 ALA A C 1
ATOM 898 O O . ALA A 1 130 ? 23.643 -8.175 16.867 1.00 94.56 130 ALA A O 1
ATOM 899 N N . LEU A 1 131 ? 23.435 -9.874 15.411 1.00 95.19 131 LEU A N 1
ATOM 900 C CA . LEU A 1 131 ? 22.336 -10.567 16.074 1.00 95.19 131 LEU A CA 1
ATOM 901 C C . LEU A 1 131 ? 22.894 -11.777 16.822 1.00 95.19 131 LEU A C 1
ATOM 903 O O . LEU A 1 131 ? 23.493 -12.661 16.216 1.00 95.19 131 LEU A O 1
ATOM 907 N N . ASN A 1 132 ? 22.709 -11.818 18.141 1.00 93.94 132 ASN A N 1
ATOM 908 C CA . ASN A 1 132 ? 23.215 -12.879 19.018 1.00 93.94 132 ASN A CA 1
ATOM 909 C C . ASN A 1 132 ? 24.727 -13.140 18.840 1.00 93.94 132 ASN A C 1
ATOM 911 O O . ASN A 1 132 ? 25.186 -14.274 18.936 1.00 93.94 132 ASN A O 1
ATOM 915 N N . GLY A 1 133 ? 25.499 -12.081 18.570 1.00 89.00 133 GLY A N 1
ATOM 916 C CA . GLY A 1 133 ? 26.947 -12.149 18.339 1.00 89.00 133 GLY A CA 1
ATOM 917 C C . GLY A 1 133 ? 27.363 -12.451 16.894 1.00 89.00 133 GLY A C 1
ATOM 918 O O . GLY A 1 133 ? 28.550 -12.387 16.589 1.00 89.00 133 GLY A O 1
ATOM 919 N N . VAL A 1 134 ? 26.417 -12.719 15.988 1.00 86.12 134 VAL A N 1
ATOM 920 C CA . VAL A 1 134 ? 26.691 -12.983 14.567 1.00 86.12 134 VAL A CA 1
ATOM 921 C C . VAL A 1 134 ? 26.432 -11.728 13.740 1.00 86.12 134 VAL A C 1
ATOM 923 O O . VAL A 1 134 ? 25.350 -11.151 13.802 1.00 86.12 134 VAL A O 1
ATOM 926 N N . THR A 1 135 ? 27.415 -11.297 12.946 1.00 89.31 135 THR A N 1
ATOM 927 C CA . THR A 1 135 ? 27.292 -10.081 12.122 1.00 89.31 135 THR A CA 1
ATOM 928 C C . THR A 1 135 ? 26.199 -10.232 11.059 1.00 89.31 135 THR A C 1
ATOM 930 O O . THR A 1 135 ? 26.152 -11.219 10.325 1.00 89.31 135 THR A O 1
ATOM 933 N N . CYS A 1 136 ? 25.338 -9.224 10.949 1.00 84.69 136 CYS A N 1
ATOM 934 C CA . CYS A 1 136 ? 24.288 -9.142 9.944 1.00 84.69 136 CYS A CA 1
ATOM 935 C C . CYS A 1 136 ? 24.875 -8.739 8.587 1.00 84.69 136 CYS A C 1
ATOM 937 O O . CYS A 1 136 ? 25.190 -7.575 8.359 1.00 84.69 136 CYS A O 1
ATOM 939 N N . THR A 1 137 ? 25.002 -9.699 7.670 1.00 79.44 137 THR A N 1
ATOM 940 C CA . THR A 1 137 ? 25.548 -9.487 6.316 1.00 79.44 137 THR A CA 1
ATOM 941 C C . THR A 1 137 ? 24.475 -9.241 5.249 1.00 79.44 137 THR A C 1
ATOM 943 O O . THR A 1 137 ? 24.801 -9.036 4.081 1.00 79.44 137 THR A O 1
ATOM 946 N N . GLY A 1 138 ? 23.185 -9.272 5.612 1.00 65.94 138 GLY A N 1
ATOM 947 C CA . GLY A 1 138 ? 22.073 -8.993 4.695 1.00 65.94 138 GLY A CA 1
ATOM 948 C C . GLY A 1 138 ? 21.877 -10.004 3.555 1.00 65.94 138 GLY A C 1
ATOM 949 O O . GLY A 1 138 ? 21.025 -9.771 2.702 1.00 65.94 138 GLY A O 1
ATOM 950 N N . SER A 1 139 ? 22.629 -11.109 3.537 1.00 45.69 139 SER A N 1
ATOM 951 C CA . SER A 1 139 ? 22.559 -12.171 2.525 1.00 45.69 139 SER A CA 1
ATOM 952 C C . SER A 1 139 ? 22.621 -13.547 3.188 1.00 45.69 139 SER A C 1
ATOM 954 O O . SER A 1 139 ? 23.387 -13.738 4.133 1.00 45.69 139 SER A O 1
ATOM 956 N N . VAL A 1 140 ? 21.851 -14.509 2.671 1.00 37.34 140 VAL A N 1
ATOM 957 C CA . VAL A 1 140 ? 22.026 -15.930 3.003 1.00 37.34 140 VAL A CA 1
ATOM 958 C C . VAL A 1 140 ? 23.274 -16.451 2.287 1.00 37.34 140 VAL A C 1
ATOM 960 O O . VAL A 1 140 ? 23.327 -16.503 1.060 1.00 37.34 140 VAL A O 1
ATOM 963 N N . GLY A 1 141 ? 24.321 -16.763 3.047 1.00 33.22 141 GLY A N 1
ATOM 964 C CA . GLY A 1 141 ? 25.558 -17.349 2.534 1.00 33.22 141 GLY A CA 1
ATOM 965 C C . GLY A 1 141 ? 25.598 -18.850 2.806 1.00 33.22 141 GLY A C 1
ATOM 966 O O . GLY A 1 141 ? 25.556 -19.251 3.965 1.00 33.22 141 GLY A O 1
ATOM 967 N N . GLY A 1 142 ? 25.721 -19.659 1.748 1.00 31.34 142 GLY A N 1
ATOM 968 C CA . GLY A 1 142 ? 26.106 -21.073 1.831 1.00 31.34 142 GLY A CA 1
ATOM 969 C C . GLY A 1 142 ? 25.075 -22.058 1.276 1.00 31.34 142 GLY A C 1
ATOM 970 O O . GLY A 1 142 ? 24.185 -22.505 1.987 1.00 31.34 142 GLY A O 1
ATOM 971 N N . SER A 1 143 ? 25.244 -22.441 0.010 1.00 28.28 143 SER A N 1
ATOM 972 C CA . SER A 1 143 ? 24.659 -23.659 -0.566 1.00 28.28 143 SER A CA 1
ATOM 973 C C . SER A 1 143 ? 25.560 -24.852 -0.219 1.00 28.28 143 SER A C 1
ATOM 975 O O . SER A 1 143 ? 26.749 -24.778 -0.543 1.00 28.28 143 SER A O 1
ATOM 977 N N . PRO A 1 144 ? 25.073 -25.945 0.405 1.00 33.50 144 PRO A N 1
ATOM 978 C CA . PRO A 1 144 ? 25.809 -27.193 0.419 1.00 33.50 144 PRO A CA 1
ATOM 979 C C . PRO A 1 144 ? 25.493 -28.028 -0.832 1.00 33.50 144 PRO A C 1
ATOM 981 O O . PRO A 1 144 ? 24.348 -28.285 -1.200 1.00 33.50 144 PRO A O 1
ATOM 984 N N . THR A 1 145 ? 26.590 -28.430 -1.459 1.00 26.94 145 THR A N 1
ATOM 985 C CA . THR A 1 145 ? 26.805 -29.367 -2.560 1.00 26.94 145 THR A CA 1
ATOM 986 C C . THR A 1 145 ? 26.029 -30.690 -2.450 1.00 26.94 145 THR A C 1
ATOM 988 O O . THR A 1 145 ? 25.922 -31.284 -1.382 1.00 26.94 145 THR A O 1
ATOM 991 N N . ALA A 1 146 ? 25.551 -31.173 -3.601 1.00 30.42 146 ALA A N 1
ATOM 992 C CA . ALA A 1 146 ? 24.891 -32.463 -3.814 1.00 30.42 146 ALA A CA 1
ATOM 993 C C . ALA A 1 146 ? 25.838 -33.681 -3.748 1.00 30.42 146 ALA A C 1
ATOM 995 O O . ALA A 1 146 ? 26.986 -33.560 -4.172 1.00 30.42 146 ALA A O 1
ATOM 996 N N . SER A 1 147 ? 25.321 -34.855 -3.330 1.00 26.47 147 SER A N 1
ATOM 997 C CA . SER A 1 147 ? 25.557 -36.214 -3.906 1.00 26.47 147 SER A CA 1
ATOM 998 C C . SER A 1 147 ? 24.988 -37.337 -3.002 1.00 26.47 147 SER A C 1
ATOM 1000 O O . SER A 1 147 ? 24.934 -37.122 -1.794 1.00 26.47 147 SER A O 1
ATOM 1002 N N . PRO A 1 148 ? 24.748 -38.586 -3.469 1.00 36.91 148 PRO A N 1
ATOM 1003 C CA . PRO A 1 148 ? 24.146 -39.044 -4.724 1.00 36.91 148 PRO A CA 1
ATOM 1004 C C . PRO A 1 148 ? 22.993 -40.072 -4.515 1.00 36.91 148 PRO A C 1
ATOM 1006 O O . PRO A 1 148 ? 22.679 -40.518 -3.417 1.00 36.91 148 PRO A O 1
ATOM 1009 N N . THR A 1 149 ? 22.389 -40.436 -5.644 1.00 30.59 149 THR A N 1
ATOM 1010 C CA . THR A 1 149 ? 21.359 -41.442 -5.964 1.00 30.59 149 THR A CA 1
ATOM 1011 C C . THR A 1 149 ? 21.476 -42.833 -5.312 1.00 30.59 149 THR A C 1
ATOM 1013 O O . THR A 1 149 ? 22.539 -43.449 -5.347 1.00 30.59 149 THR A O 1
ATOM 1016 N N . SER A 1 150 ? 20.331 -43.416 -4.924 1.00 28.95 150 SER A N 1
ATOM 1017 C CA . SER A 1 150 ? 20.078 -44.866 -5.022 1.00 28.95 150 SER A CA 1
ATOM 1018 C C . SER A 1 150 ? 18.621 -45.178 -5.430 1.00 28.95 150 SER A C 1
ATOM 1020 O O . SER A 1 150 ? 17.669 -44.516 -5.025 1.00 28.95 150 SER A O 1
ATOM 1022 N N . THR A 1 151 ? 18.501 -46.156 -6.330 1.00 29.36 151 THR A N 1
ATOM 1023 C CA . THR A 1 151 ? 17.326 -46.652 -7.085 1.00 29.36 151 THR A CA 1
ATOM 1024 C C . THR A 1 151 ? 16.402 -47.548 -6.220 1.00 29.36 151 THR A C 1
ATOM 1026 O O . THR A 1 151 ? 16.886 -48.099 -5.231 1.00 29.36 151 THR A O 1
ATOM 1029 N N . PRO A 1 152 ? 15.093 -47.722 -6.537 1.00 43.94 152 PRO A N 1
ATOM 1030 C CA . PRO A 1 152 ? 14.088 -48.211 -5.586 1.00 43.94 152 PRO A CA 1
ATOM 1031 C C . PRO A 1 152 ? 13.883 -49.736 -5.615 1.00 43.94 152 PRO A C 1
ATOM 1033 O O . PRO A 1 152 ? 14.160 -50.393 -6.616 1.00 43.94 152 PRO A O 1
ATOM 1036 N N . SER A 1 153 ? 13.301 -50.282 -4.541 1.00 32.66 153 SER A N 1
ATOM 1037 C CA . SER A 1 153 ? 12.684 -51.617 -4.527 1.00 32.66 153 SER A CA 1
ATOM 1038 C C . SER A 1 153 ? 11.422 -51.619 -3.651 1.00 32.66 153 SER A C 1
ATOM 1040 O O . SER A 1 153 ? 11.362 -50.923 -2.639 1.00 32.66 153 SER 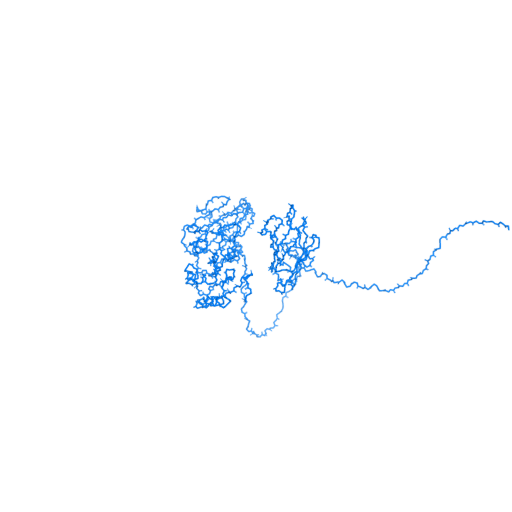A O 1
ATOM 1042 N N . ALA A 1 154 ? 10.391 -52.334 -4.101 1.00 33.00 154 ALA A N 1
ATOM 1043 C CA . ALA A 1 154 ? 8.978 -52.169 -3.748 1.00 33.00 154 ALA A CA 1
ATOM 1044 C C . ALA A 1 154 ? 8.446 -53.231 -2.743 1.00 33.00 154 ALA A C 1
ATOM 1046 O O . ALA A 1 154 ? 8.981 -54.333 -2.689 1.00 33.00 154 ALA A O 1
ATOM 1047 N N . ILE A 1 155 ? 7.436 -52.903 -1.908 1.00 37.25 155 ILE A N 1
ATOM 1048 C CA . ILE A 1 155 ? 6.035 -53.448 -1.797 1.00 37.25 155 ILE A CA 1
ATOM 1049 C C . ILE A 1 155 ? 5.790 -53.849 -0.300 1.00 37.25 155 ILE A C 1
ATOM 1051 O O . ILE A 1 155 ? 6.781 -54.224 0.323 1.00 37.25 155 ILE A O 1
ATOM 1055 N N . PRO A 1 156 ? 4.571 -53.904 0.321 1.00 44.91 156 PRO A N 1
ATOM 1056 C CA . PRO A 1 156 ? 3.258 -53.260 0.095 1.00 44.91 156 PRO A CA 1
ATOM 1057 C C . PRO A 1 156 ? 2.657 -52.508 1.324 1.00 44.91 156 PRO A C 1
ATOM 1059 O O . PRO A 1 156 ? 2.940 -52.790 2.482 1.00 44.91 156 PRO A O 1
ATOM 1062 N N . THR A 1 157 ? 1.719 -51.610 1.008 1.00 38.66 157 THR A N 1
ATOM 1063 C CA . THR A 1 157 ? 0.386 -51.351 1.603 1.00 38.66 157 THR A CA 1
ATOM 1064 C C . THR A 1 157 ? 0.107 -51.607 3.098 1.00 38.66 157 THR A C 1
ATOM 1066 O O . THR A 1 157 ? -0.129 -52.737 3.520 1.00 38.66 157 THR A O 1
ATOM 1069 N N . ALA A 1 158 ? -0.136 -50.511 3.828 1.00 32.53 158 ALA A N 1
ATOM 1070 C CA . ALA A 1 158 ? -1.122 -50.445 4.910 1.00 32.53 158 ALA A CA 1
ATOM 1071 C C . ALA A 1 158 ? -2.003 -49.181 4.758 1.00 32.53 158 ALA A C 1
ATOM 1073 O O . ALA A 1 158 ? -1.552 -48.146 4.275 1.00 32.53 158 ALA A O 1
ATOM 1074 N N . SER A 1 159 ? -3.275 -49.347 5.119 1.00 37.34 159 SER A N 1
ATOM 1075 C CA . SER A 1 159 ? -4.472 -48.507 4.919 1.00 37.34 159 SER A CA 1
ATOM 1076 C C . SER A 1 159 ? -4.353 -47.004 5.274 1.00 37.34 159 SER A C 1
ATOM 1078 O O . SER A 1 159 ? -3.659 -46.676 6.237 1.00 37.34 159 SER A O 1
ATOM 1080 N N . PRO A 1 160 ? -5.056 -46.077 4.579 1.00 39.56 160 PRO A N 1
ATOM 1081 C CA . PRO A 1 160 ? -4.957 -44.643 4.844 1.00 39.56 160 PRO A CA 1
ATOM 1082 C C . PRO A 1 160 ? -5.871 -44.179 5.991 1.00 39.56 160 PRO A C 1
ATOM 1084 O O . PRO A 1 160 ? -7.086 -44.375 5.975 1.00 39.56 160 PRO A O 1
ATOM 1087 N N . THR A 1 161 ? -5.279 -43.472 6.951 1.00 37.97 161 THR A N 1
ATOM 1088 C CA . THR A 1 161 ? -5.968 -42.549 7.869 1.00 37.97 161 THR A CA 1
ATOM 1089 C C . THR A 1 161 ? -6.231 -41.222 7.127 1.00 37.97 161 THR A C 1
ATOM 1091 O O . THR A 1 161 ? -5.387 -40.832 6.319 1.00 37.97 161 THR A O 1
ATOM 1094 N N . PRO A 1 162 ? -7.351 -40.499 7.346 1.00 37.59 162 PRO A N 1
ATOM 1095 C CA . PRO A 1 162 ? -7.682 -39.307 6.561 1.00 37.59 162 PRO A CA 1
ATOM 1096 C C . PRO A 1 162 ? -6.721 -38.149 6.863 1.00 37.59 162 PRO A C 1
ATOM 1098 O O . PRO A 1 162 ? -6.783 -37.538 7.929 1.00 37.59 162 PRO A O 1
ATOM 1101 N N . THR A 1 163 ? -5.834 -37.839 5.919 1.00 35.06 163 THR A N 1
ATOM 1102 C CA . THR A 1 163 ? -4.949 -36.673 5.989 1.00 35.06 163 THR A CA 1
ATOM 1103 C C . THR A 1 163 ? -5.709 -35.427 5.543 1.00 35.06 163 THR A C 1
ATOM 1105 O O . THR A 1 163 ? -6.319 -35.391 4.474 1.00 35.06 163 THR A O 1
ATOM 1108 N N . THR A 1 164 ? -5.665 -34.397 6.378 1.00 41.97 164 THR A N 1
ATOM 1109 C CA . THR A 1 164 ? -6.105 -33.032 6.083 1.00 41.97 164 THR A CA 1
ATOM 1110 C C . THR A 1 164 ? -5.454 -32.493 4.796 1.00 41.97 164 THR A C 1
ATOM 1112 O O . THR A 1 164 ? -4.291 -32.803 4.529 1.00 41.97 164 THR A O 1
ATOM 1115 N N . PRO A 1 165 ? -6.158 -31.671 3.990 1.00 39.28 165 PRO A N 1
ATOM 1116 C CA . PRO A 1 165 ? -5.575 -31.084 2.786 1.00 39.28 165 PRO A CA 1
ATOM 1117 C C . PRO A 1 165 ? -4.398 -30.165 3.150 1.00 39.28 165 PRO A C 1
ATOM 1119 O O . PRO A 1 165 ? -4.493 -29.435 4.143 1.00 39.28 165 PRO A O 1
ATOM 1122 N N . PRO A 1 166 ? -3.307 -30.139 2.363 1.00 40.41 166 PRO A N 1
ATOM 1123 C CA . PRO A 1 166 ? -2.230 -29.190 2.586 1.00 40.41 166 PRO A CA 1
ATOM 1124 C C . PRO A 1 166 ? -2.730 -27.758 2.374 1.00 40.41 166 PRO A C 1
ATOM 1126 O O . PRO A 1 166 ? -3.377 -27.427 1.380 1.00 40.41 166 PRO A O 1
ATOM 1129 N N . ASN A 1 167 ? -2.403 -26.916 3.349 1.00 35.84 167 ASN A N 1
ATOM 1130 C CA . ASN A 1 167 ? -2.567 -25.471 3.328 1.00 35.84 167 ASN A CA 1
ATOM 1131 C C . ASN A 1 167 ? -1.865 -24.887 2.079 1.00 35.84 167 ASN A C 1
ATOM 1133 O O . ASN A 1 167 ? -0.676 -25.167 1.898 1.00 35.84 167 ASN A O 1
ATOM 1137 N N . PRO A 1 168 ? -2.531 -24.099 1.215 1.00 34.22 168 PRO A N 1
ATOM 1138 C CA . PRO A 1 168 ? -1.857 -23.471 0.086 1.00 34.22 168 PRO A CA 1
ATOM 1139 C C . PRO A 1 168 ? -0.822 -22.463 0.602 1.00 34.22 168 PRO A C 1
ATOM 1141 O O . PRO A 1 168 ? -1.150 -21.491 1.284 1.00 34.22 168 PRO A O 1
ATOM 1144 N N . THR A 1 169 ? 0.447 -22.696 0.282 1.00 33.78 169 THR A N 1
ATOM 1145 C CA . THR A 1 169 ? 1.550 -21.765 0.522 1.00 33.78 169 THR A CA 1
ATOM 1146 C C . THR A 1 169 ? 1.351 -20.510 -0.330 1.00 33.78 169 THR A C 1
ATOM 1148 O O . THR A 1 169 ? 1.599 -20.502 -1.534 1.00 33.78 169 THR A O 1
ATOM 1151 N N . LEU A 1 170 ? 0.889 -19.427 0.299 1.00 32.66 170 LEU A N 1
ATOM 1152 C CA . LEU A 1 170 ? 0.846 -18.097 -0.304 1.00 32.66 170 LEU A CA 1
ATOM 1153 C C . LEU A 1 170 ? 2.280 -17.566 -0.438 1.00 32.66 170 LEU A C 1
ATOM 1155 O O . LEU A 1 170 ? 2.919 -17.217 0.553 1.00 32.66 170 LEU A O 1
ATOM 1159 N N . SER A 1 171 ? 2.793 -17.519 -1.666 1.00 36.88 171 SER A N 1
ATOM 1160 C CA . SER A 1 171 ? 4.060 -16.856 -1.988 1.00 36.88 171 SER A CA 1
ATOM 1161 C C . SER A 1 171 ? 3.818 -15.335 -2.085 1.00 36.88 171 SER A C 1
ATOM 1163 O O . SER A 1 171 ? 3.021 -14.917 -2.927 1.00 36.88 171 SER A O 1
ATOM 1165 N N . PRO A 1 172 ? 4.440 -14.485 -1.241 1.00 44.91 172 PRO A N 1
ATOM 1166 C CA . PRO A 1 172 ? 4.003 -13.099 -1.015 1.00 44.91 172 PRO A CA 1
ATOM 1167 C C . PRO A 1 172 ? 4.617 -12.070 -1.976 1.00 44.91 172 PRO A C 1
ATOM 1169 O O . PRO A 1 172 ? 4.497 -10.870 -1.753 1.00 44.91 172 PRO A O 1
ATOM 1172 N N . THR A 1 173 ? 5.281 -12.500 -3.044 1.00 47.44 173 THR A N 1
ATOM 1173 C CA . THR A 1 173 ? 5.762 -11.602 -4.101 1.00 47.44 173 THR A CA 1
ATOM 1174 C C . THR A 1 173 ? 5.096 -12.051 -5.392 1.00 47.44 173 THR A C 1
ATOM 1176 O O . THR A 1 173 ? 5.105 -13.259 -5.640 1.00 47.44 173 THR A O 1
ATOM 1179 N N . PRO A 1 174 ? 4.522 -11.160 -6.227 1.00 50.06 174 PRO A N 1
ATOM 1180 C CA . PRO A 1 174 ? 4.128 -11.543 -7.577 1.00 50.06 174 PRO A CA 1
ATOM 1181 C C . PRO A 1 174 ? 5.375 -12.077 -8.284 1.00 50.06 174 PRO A C 1
ATOM 1183 O O . PRO A 1 174 ? 6.260 -11.319 -8.683 1.00 50.06 174 PRO A O 1
ATOM 1186 N N . ALA A 1 175 ? 5.492 -13.403 -8.333 1.00 50.59 175 ALA A N 1
ATOM 1187 C CA . ALA A 1 175 ? 6.602 -14.061 -8.980 1.00 50.59 175 ALA A CA 1
ATOM 1188 C C . ALA A 1 175 ? 6.505 -13.725 -10.472 1.00 50.59 175 ALA A C 1
ATOM 1190 O O . ALA A 1 175 ? 5.412 -13.831 -11.041 1.00 50.59 175 ALA A O 1
ATOM 1191 N N . PRO A 1 176 ? 7.603 -13.295 -11.112 1.00 53.44 176 PRO A N 1
ATOM 1192 C CA . PRO A 1 176 ? 7.594 -13.087 -12.547 1.00 53.44 176 PRO A CA 1
ATOM 1193 C C . PRO A 1 176 ? 7.224 -14.413 -13.210 1.00 53.44 176 PRO A C 1
ATOM 1195 O O . PRO A 1 176 ? 7.877 -15.433 -12.989 1.00 53.44 176 PRO A O 1
ATOM 1198 N N . SER A 1 177 ? 6.158 -14.412 -14.004 1.00 52.53 177 SER A N 1
ATOM 1199 C CA . SER A 1 177 ? 5.859 -15.556 -14.857 1.00 52.53 177 SER A CA 1
ATOM 1200 C C . SER A 1 177 ? 6.720 -15.415 -16.116 1.00 52.53 177 SER A C 1
ATOM 1202 O O . SER A 1 177 ? 6.636 -14.366 -16.769 1.00 52.53 177 SER A O 1
ATOM 1204 N N . PRO A 1 178 ? 7.572 -16.396 -16.475 1.00 45.88 178 PRO A N 1
ATOM 1205 C CA . PRO A 1 178 ? 8.327 -16.343 -17.721 1.00 45.88 178 PRO A CA 1
ATOM 1206 C C . PRO A 1 178 ? 7.322 -16.419 -18.873 1.00 45.88 178 PRO A C 1
ATOM 1208 O O . PRO A 1 178 ? 6.807 -17.482 -19.205 1.00 45.88 178 PRO A O 1
ATOM 1211 N N . THR A 1 179 ? 6.951 -15.270 -19.434 1.00 51.56 179 THR A N 1
ATOM 1212 C CA . THR A 1 179 ? 5.917 -15.225 -20.469 1.00 51.56 179 THR A CA 1
ATOM 1213 C C . THR A 1 179 ? 6.563 -15.476 -21.827 1.00 51.56 179 THR A C 1
ATOM 1215 O O . THR A 1 179 ? 7.477 -14.758 -22.220 1.00 51.56 179 THR A O 1
ATOM 1218 N N . ALA A 1 180 ? 6.053 -16.467 -22.562 1.00 46.84 180 ALA A N 1
ATOM 1219 C CA . ALA A 1 180 ? 6.449 -16.791 -23.935 1.00 46.84 180 ALA A CA 1
ATOM 1220 C C . ALA A 1 180 ? 5.864 -15.830 -25.000 1.00 46.84 180 ALA A C 1
ATOM 1222 O O . ALA A 1 180 ? 6.128 -15.999 -26.187 1.00 46.84 180 ALA A O 1
ATOM 1223 N N . SER A 1 181 ? 5.059 -14.832 -24.608 1.00 58.97 181 SER A N 1
ATOM 122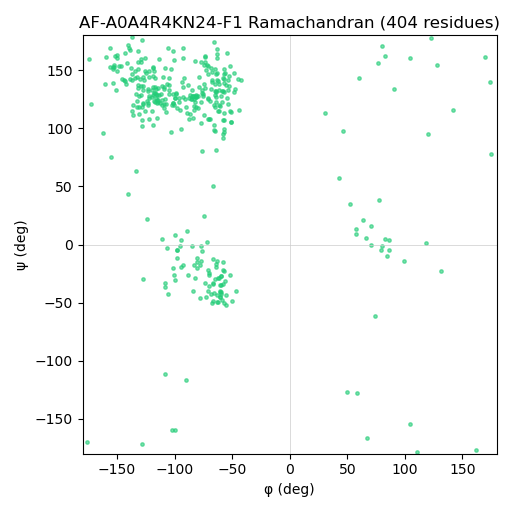4 C CA . SER A 1 181 ? 4.449 -13.854 -25.525 1.00 58.97 181 SER A CA 1
ATOM 1225 C C . SER A 1 181 ? 5.139 -12.487 -25.448 1.00 58.97 181 SER A C 1
ATOM 1227 O O . SER A 1 181 ? 5.425 -12.017 -24.342 1.00 58.97 181 SER A O 1
ATOM 1229 N N . PRO A 1 182 ? 5.400 -11.828 -26.595 1.00 78.94 182 PRO A N 1
ATOM 1230 C CA . PRO A 1 182 ? 6.032 -10.515 -26.621 1.00 78.94 182 PRO A CA 1
ATOM 1231 C C . PRO A 1 182 ? 5.154 -9.460 -25.920 1.00 78.94 182 PRO A C 1
ATOM 1233 O O . PRO A 1 182 ? 3.927 -9.551 -25.984 1.00 78.94 182 PRO A O 1
ATOM 1236 N N . PRO A 1 183 ? 5.756 -8.444 -25.270 1.00 90.19 183 PRO A N 1
ATOM 1237 C CA . PRO A 1 183 ? 5.002 -7.353 -24.659 1.00 90.19 183 PRO A CA 1
ATOM 1238 C C . PRO A 1 183 ? 4.122 -6.635 -25.694 1.00 90.19 183 PRO A C 1
ATOM 1240 O O . PRO A 1 183 ? 4.585 -6.421 -26.818 1.00 90.19 183 PRO A O 1
ATOM 1243 N N . PRO A 1 184 ? 2.912 -6.180 -25.323 1.00 92.25 184 PRO A N 1
ATOM 1244 C CA . PRO A 1 184 ? 1.990 -5.499 -26.240 1.00 92.25 184 PRO A CA 1
ATOM 1245 C C . PRO A 1 184 ? 2.437 -4.079 -26.633 1.00 92.25 184 PRO A C 1
ATOM 1247 O O . PRO A 1 184 ? 1.728 -3.388 -27.360 1.00 92.25 184 PRO A O 1
ATOM 1250 N N . GLY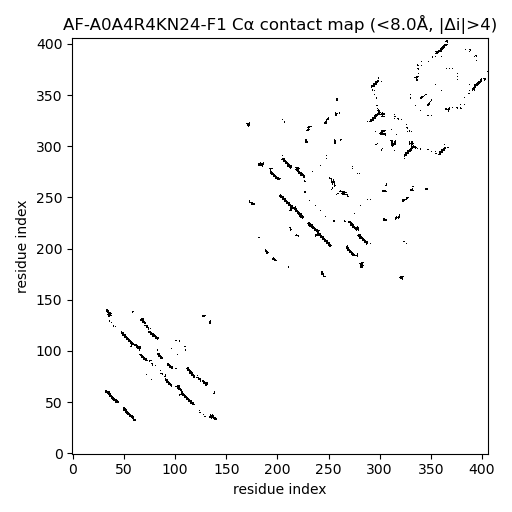 A 1 185 ? 3.598 -3.626 -26.156 1.00 94.62 185 GLY A N 1
ATOM 1251 C CA . GLY A 1 185 ? 4.053 -2.253 -26.308 1.00 94.62 185 GLY A CA 1
ATOM 1252 C C . GLY A 1 185 ? 3.461 -1.322 -25.252 1.00 94.62 185 GLY A C 1
ATOM 1253 O O . GLY A 1 185 ? 2.487 -1.633 -24.558 1.00 94.62 185 GLY A O 1
ATOM 1254 N N . ARG A 1 186 ? 4.095 -0.159 -25.098 1.00 95.44 186 ARG A N 1
ATOM 1255 C CA . ARG A 1 186 ? 3.632 0.896 -24.197 1.00 95.44 186 ARG A CA 1
ATOM 1256 C C . ARG A 1 186 ? 2.352 1.533 -24.764 1.00 95.44 186 ARG A C 1
ATOM 1258 O O . ARG A 1 186 ? 2.385 1.994 -25.904 1.00 95.44 186 ARG A O 1
ATOM 1265 N N . PRO A 1 187 ? 1.254 1.606 -23.992 1.00 96.81 187 PRO A N 1
ATOM 1266 C CA . PRO A 1 187 ? 0.004 2.171 -24.484 1.00 96.81 187 PRO A CA 1
ATOM 1267 C C . PRO A 1 187 ? 0.082 3.712 -24.584 1.00 96.81 187 PRO A C 1
ATOM 1269 O O . PRO A 1 187 ? 0.853 4.332 -23.842 1.00 96.81 187 PRO A O 1
ATOM 1272 N N . PRO A 1 188 ? -0.715 4.354 -25.463 1.00 97.19 188 PRO A N 1
ATOM 1273 C CA . PRO A 1 188 ? -0.671 5.806 -25.701 1.00 97.19 188 PRO A CA 1
ATOM 1274 C C . PRO A 1 188 ? -1.064 6.648 -24.478 1.00 97.19 188 PRO A C 1
ATOM 1276 O O . PRO A 1 188 ? -0.704 7.817 -24.382 1.00 97.19 188 PRO A O 1
ATOM 1279 N N . GLN A 1 189 ? -1.758 6.044 -23.512 1.00 97.81 189 GLN A N 1
ATOM 1280 C CA . GLN A 1 189 ? -2.089 6.622 -22.211 1.00 97.81 189 GLN A CA 1
ATOM 1281 C C . GLN A 1 189 ? -0.854 6.925 -21.351 1.00 97.81 189 GLN A C 1
ATOM 1283 O O . GLN A 1 189 ? -0.973 7.612 -20.336 1.00 97.81 189 GLN A O 1
ATOM 1288 N N . CYS A 1 190 ? 0.315 6.390 -21.714 1.00 98.12 190 CYS A N 1
ATOM 1289 C CA . CYS A 1 190 ? 1.556 6.582 -20.987 1.00 98.12 190 CYS A CA 1
ATOM 1290 C C . CYS A 1 190 ? 2.440 7.665 -21.617 1.00 98.12 190 CYS A C 1
ATOM 1292 O O . CYS A 1 190 ? 2.824 7.565 -22.780 1.00 98.12 190 CYS A O 1
ATOM 1294 N N . SER A 1 191 ? 2.897 8.620 -20.807 1.00 97.50 191 SER A N 1
ATOM 1295 C CA . SER A 1 191 ? 3.833 9.683 -21.199 1.00 97.50 191 SER A CA 1
ATOM 1296 C C . SER A 1 191 ? 4.993 9.841 -20.199 1.00 97.50 191 SER A C 1
ATOM 1298 O O . SER A 1 191 ? 5.003 9.220 -19.133 1.00 97.50 191 SER A O 1
ATOM 1300 N N . GLY A 1 192 ? 6.039 10.577 -20.588 1.00 97.12 192 GLY A N 1
ATOM 1301 C CA . GLY A 1 192 ? 7.263 10.755 -19.793 1.00 97.12 192 GLY A CA 1
ATOM 1302 C C . GLY A 1 192 ? 8.259 9.592 -19.879 1.00 97.12 192 GLY A C 1
ATOM 1303 O O . GLY A 1 192 ? 7.948 8.540 -20.446 1.00 97.12 192 GLY A O 1
ATOM 1304 N N . ASN A 1 193 ? 9.455 9.805 -19.318 1.00 91.88 193 ASN A N 1
ATOM 1305 C CA . ASN A 1 193 ? 10.575 8.851 -19.344 1.00 91.88 193 ASN A CA 1
ATOM 1306 C C . ASN A 1 193 ? 11.142 8.551 -17.947 1.00 91.88 193 ASN A C 1
ATOM 1308 O O . ASN A 1 193 ? 11.672 7.466 -17.740 1.00 91.88 193 ASN A O 1
ATOM 1312 N N . SER A 1 194 ? 11.064 9.497 -17.004 1.00 95.12 194 SER A N 1
ATOM 1313 C CA . SER A 1 194 ? 11.412 9.305 -15.592 1.00 95.12 194 SER A CA 1
ATOM 1314 C C . SER A 1 194 ? 10.784 10.435 -14.750 1.00 95.12 194 SER A C 1
ATOM 1316 O O . SER A 1 194 ? 11.343 11.530 -14.704 1.00 95.12 194 SER A O 1
ATOM 1318 N N . PRO A 1 195 ? 9.602 10.227 -14.140 1.00 97.56 195 PRO A N 1
ATOM 1319 C CA . PRO A 1 195 ? 8.803 9.004 -14.194 1.00 97.56 195 PRO A CA 1
ATOM 1320 C C . PRO A 1 195 ? 8.099 8.799 -15.548 1.00 97.56 195 PRO A C 1
ATOM 1322 O O . PRO A 1 195 ? 7.919 9.729 -16.336 1.00 97.56 195 PRO A O 1
ATOM 1325 N N . ILE A 1 196 ? 7.675 7.559 -15.796 1.00 98.56 196 ILE A N 1
ATOM 1326 C CA . ILE A 1 196 ? 6.654 7.226 -16.796 1.00 98.56 196 ILE A CA 1
ATOM 1327 C C . ILE A 1 196 ? 5.302 7.250 -16.078 1.00 98.56 196 ILE A C 1
ATOM 1329 O O . ILE A 1 196 ? 5.122 6.542 -15.089 1.00 98.56 196 ILE A O 1
ATOM 1333 N N . VAL A 1 197 ? 4.348 8.033 -16.576 1.00 98.38 197 VAL A N 1
ATOM 1334 C CA . VAL A 1 197 ? 3.004 8.149 -15.993 1.00 98.38 197 VAL A CA 1
ATOM 1335 C C . VAL A 1 197 ? 1.975 7.696 -17.016 1.00 98.38 197 VAL A C 1
ATOM 1337 O O . VAL A 1 197 ? 1.997 8.161 -18.152 1.00 98.38 197 VAL A O 1
ATOM 1340 N N . CYS A 1 198 ? 1.085 6.794 -16.618 1.00 98.56 198 CYS A N 1
ATOM 1341 C CA . CYS A 1 198 ? 0.002 6.267 -17.438 1.00 98.56 198 CYS A CA 1
ATOM 1342 C C . CYS A 1 198 ? -1.343 6.618 -16.812 1.00 98.56 198 CYS A C 1
ATOM 1344 O O . CYS A 1 198 ? -1.530 6.361 -15.625 1.00 98.56 198 CYS A O 1
ATOM 1346 N N . ARG A 1 199 ? -2.267 7.175 -17.601 1.00 98.06 199 ARG A N 1
ATOM 1347 C CA . ARG A 1 199 ? -3.592 7.595 -17.118 1.00 98.06 199 ARG A CA 1
ATOM 1348 C C . ARG A 1 199 ? -4.711 6.923 -17.893 1.00 98.06 199 ARG A C 1
ATOM 1350 O O . ARG A 1 199 ? -4.806 7.084 -19.109 1.00 98.06 199 ARG A O 1
ATOM 1357 N N . PHE A 1 200 ? -5.571 6.197 -17.193 1.00 98.12 200 PHE A N 1
ATOM 1358 C CA . PHE A 1 200 ? -6.691 5.479 -17.794 1.00 98.12 200 PHE A CA 1
ATOM 1359 C C . PHE A 1 200 ? -8.017 6.054 -17.300 1.00 98.12 200 PHE A C 1
ATOM 1361 O O . PHE A 1 200 ? -8.301 6.040 -16.105 1.00 98.12 200 PHE A O 1
ATOM 1368 N N . ALA A 1 201 ? -8.852 6.515 -18.233 1.00 97.25 201 ALA A N 1
ATOM 1369 C CA . ALA A 1 201 ? -10.206 6.982 -17.949 1.00 97.25 201 ALA A CA 1
ATOM 1370 C C . ALA A 1 201 ? -11.142 5.783 -17.725 1.00 97.25 201 ALA A C 1
ATOM 1372 O O . ALA A 1 201 ? -11.841 5.340 -18.635 1.00 97.25 201 ALA A O 1
ATOM 1373 N N . VAL A 1 202 ? -11.105 5.222 -16.517 1.00 97.12 202 VAL A N 1
ATOM 1374 C CA . VAL A 1 202 ? -11.914 4.069 -16.105 1.00 97.12 202 VAL A CA 1
ATOM 1375 C C . VAL A 1 202 ? -12.769 4.424 -14.891 1.00 97.12 202 VAL A C 1
ATOM 1377 O O . VAL A 1 202 ? -12.387 5.256 -14.075 1.00 97.12 202 VAL A O 1
ATOM 1380 N N . SER A 1 203 ? -13.945 3.819 -14.754 1.00 96.31 203 SER A N 1
ATOM 1381 C CA . SER A 1 203 ? -14.792 4.046 -13.576 1.00 96.31 203 SER A CA 1
ATOM 1382 C C . SER A 1 203 ? -14.227 3.342 -12.332 1.00 96.31 203 SER A C 1
ATOM 1384 O O . SER A 1 203 ? -13.515 2.342 -12.484 1.00 96.31 203 SER A O 1
ATOM 1386 N N . PRO A 1 204 ? -14.580 3.793 -11.109 1.00 95.81 204 PRO A N 1
ATOM 1387 C CA . PRO A 1 204 ? -14.297 3.053 -9.882 1.00 95.81 204 PRO A CA 1
ATOM 1388 C C . PRO A 1 204 ? -14.685 1.575 -9.996 1.00 95.81 204 PRO A C 1
ATOM 1390 O O . PRO A 1 204 ? -15.762 1.237 -10.489 1.00 95.81 204 PRO A O 1
ATOM 1393 N N . GLY A 1 205 ? -13.796 0.687 -9.563 1.00 95.62 205 GLY A N 1
ATOM 1394 C CA . GLY A 1 205 ? -13.924 -0.750 -9.783 1.00 95.62 205 GLY A CA 1
ATOM 1395 C C . GLY A 1 205 ? -12.601 -1.482 -9.600 1.00 95.62 205 GLY A C 1
ATOM 1396 O O . GLY A 1 205 ? -11.592 -0.889 -9.235 1.00 95.62 205 GLY A O 1
ATOM 1397 N N . ASN A 1 206 ? -12.592 -2.788 -9.848 1.00 97.12 206 ASN A N 1
ATOM 1398 C CA . ASN A 1 206 ? -11.384 -3.599 -9.718 1.00 97.12 206 ASN A CA 1
ATOM 1399 C C . ASN A 1 206 ? -10.830 -3.943 -11.100 1.00 97.12 206 ASN A C 1
ATOM 1401 O O . ASN A 1 206 ? -11.579 -4.397 -11.965 1.00 97.12 206 ASN A O 1
ATOM 1405 N N . TYR A 1 207 ? -9.524 -3.769 -11.286 1.00 97.81 207 TYR A N 1
ATOM 1406 C CA . TYR A 1 207 ? -8.846 -3.973 -12.563 1.00 97.81 207 TYR A CA 1
ATOM 1407 C C . TYR A 1 207 ? -7.630 -4.875 -12.396 1.00 97.81 207 TYR A C 1
ATOM 1409 O O . TYR A 1 207 ? -6.848 -4.713 -11.462 1.00 97.81 207 TYR A O 1
ATOM 1417 N N . THR A 1 208 ? -7.453 -5.818 -13.313 1.00 97.62 208 THR A N 1
ATOM 1418 C CA . THR A 1 208 ? -6.193 -6.531 -13.487 1.00 97.62 208 THR A CA 1
ATOM 1419 C C . THR A 1 208 ? -5.264 -5.663 -14.322 1.00 97.62 208 THR A C 1
ATOM 1421 O O . THR A 1 208 ? -5.632 -5.213 -15.407 1.00 97.62 208 THR A O 1
ATOM 1424 N N . VAL A 1 209 ? -4.060 -5.430 -13.810 1.00 97.69 209 VAL A N 1
ATOM 1425 C CA . VAL A 1 209 ? -3.014 -4.668 -14.487 1.00 97.69 209 VAL A CA 1
ATOM 1426 C C . VAL A 1 209 ? -1.833 -5.590 -14.736 1.00 97.69 209 VAL A C 1
ATOM 1428 O O . VAL A 1 209 ? -1.280 -6.144 -13.787 1.00 97.69 209 VAL A O 1
ATOM 1431 N N . THR A 1 210 ? -1.423 -5.734 -15.993 1.00 97.19 210 THR A N 1
ATOM 1432 C CA . THR A 1 210 ? -0.199 -6.463 -16.349 1.00 97.19 210 THR A CA 1
ATOM 1433 C C . THR A 1 210 ? 0.840 -5.482 -16.863 1.00 97.19 210 T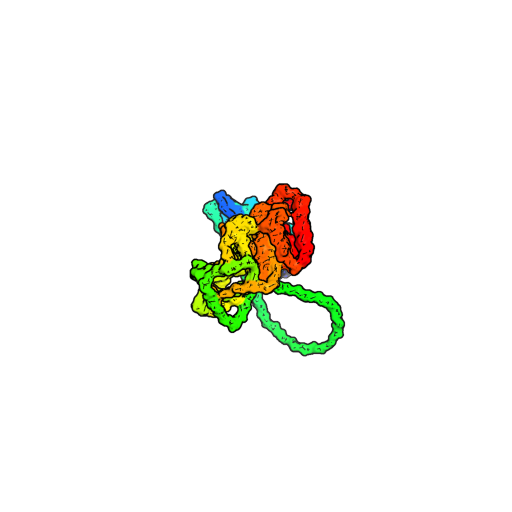HR A C 1
ATOM 1435 O O . THR A 1 210 ? 0.598 -4.791 -17.849 1.00 97.19 210 THR A O 1
ATOM 1438 N N . ALA A 1 211 ? 1.992 -5.413 -16.199 1.00 97.31 211 ALA A N 1
ATOM 1439 C CA . ALA A 1 211 ? 3.111 -4.555 -16.566 1.00 97.31 211 ALA A CA 1
ATOM 1440 C C . ALA A 1 211 ? 4.320 -5.405 -16.976 1.00 97.31 211 ALA A C 1
ATOM 1442 O O . ALA A 1 211 ? 4.794 -6.237 -16.204 1.00 97.31 211 ALA A O 1
ATOM 1443 N N . TRP A 1 212 ? 4.842 -5.169 -18.176 1.00 97.69 212 TRP A N 1
ATOM 1444 C CA . TRP A 1 212 ? 6.071 -5.784 -18.673 1.00 97.69 212 TRP A CA 1
ATOM 1445 C C . TRP A 1 212 ? 7.239 -4.843 -18.383 1.00 97.69 212 TRP A C 1
ATOM 1447 O O . TRP A 1 212 ? 7.448 -3.855 -19.091 1.00 97.69 212 TRP A O 1
ATOM 1457 N N . ILE A 1 213 ? 7.968 -5.132 -17.310 1.00 97.50 213 ILE A N 1
ATOM 1458 C CA . ILE A 1 213 ? 9.049 -4.303 -16.773 1.00 97.50 213 ILE A CA 1
ATOM 1459 C C . ILE A 1 213 ? 10.388 -4.744 -17.354 1.00 97.50 213 ILE A C 1
ATOM 1461 O O . ILE A 1 213 ? 10.686 -5.936 -17.389 1.00 97.50 213 ILE A O 1
ATOM 1465 N N . GLY A 1 214 ? 11.200 -3.774 -17.766 1.00 96.44 214 GLY A N 1
ATOM 1466 C CA . GLY A 1 214 ? 12.468 -4.002 -18.457 1.00 96.44 214 GLY A CA 1
ATOM 1467 C C . GLY A 1 214 ? 12.419 -3.563 -19.916 1.00 96.44 214 GLY A C 1
ATOM 1468 O O . GLY A 1 214 ? 11.421 -2.996 -20.372 1.00 96.44 214 GLY A O 1
ATOM 1469 N N . ASP A 1 215 ? 13.521 -3.764 -20.628 1.00 95.06 215 ASP A N 1
ATOM 1470 C CA . ASP A 1 215 ? 13.702 -3.312 -22.006 1.00 95.06 215 ASP A CA 1
ATOM 1471 C C . ASP A 1 215 ? 14.703 -4.201 -22.759 1.00 95.06 215 ASP A C 1
ATOM 1473 O O . ASP A 1 215 ? 15.594 -4.815 -22.166 1.00 95.06 215 ASP A O 1
ATOM 1477 N N . ARG A 1 216 ? 14.561 -4.277 -24.089 1.00 93.88 216 ARG A N 1
ATOM 1478 C CA . ARG A 1 216 ? 15.444 -5.102 -24.928 1.00 93.88 216 ARG A CA 1
ATOM 1479 C C . ARG A 1 216 ? 16.841 -4.508 -25.092 1.00 93.88 216 ARG A C 1
ATOM 1481 O O . ARG A 1 216 ? 17.793 -5.269 -25.212 1.00 93.88 216 ARG A O 1
ATOM 1488 N N . ALA A 1 217 ? 16.964 -3.184 -25.119 1.00 95.12 217 ALA A N 1
ATOM 1489 C CA . ALA A 1 217 ? 18.214 -2.501 -25.444 1.00 95.12 217 ALA A CA 1
ATOM 1490 C C . ALA A 1 217 ? 18.968 -2.018 -24.200 1.00 95.12 217 ALA A C 1
ATOM 1492 O O . ALA A 1 217 ? 20.193 -1.943 -24.208 1.00 95.12 217 ALA A O 1
ATOM 1493 N N . SER A 1 218 ? 18.248 -1.673 -23.133 1.00 96.50 218 SER A N 1
ATOM 1494 C CA . SER A 1 218 ? 18.808 -0.999 -21.964 1.00 96.50 218 SER A CA 1
ATOM 1495 C C . SER A 1 218 ? 18.471 -1.708 -20.662 1.00 96.50 218 SER A C 1
ATOM 1497 O O . SER A 1 218 ? 17.353 -2.176 -20.456 1.00 96.50 218 SER A O 1
ATOM 1499 N N . ALA A 1 219 ? 19.419 -1.694 -19.726 1.00 96.38 219 ALA A N 1
ATOM 1500 C CA . ALA A 1 219 ? 19.125 -2.009 -18.336 1.00 96.38 219 ALA A CA 1
ATOM 1501 C C . ALA A 1 219 ? 18.152 -0.974 -17.734 1.00 96.38 219 ALA A C 1
ATOM 1503 O O . ALA A 1 219 ? 17.991 0.142 -18.248 1.00 96.38 219 ALA A O 1
ATOM 1504 N N . GLY A 1 220 ? 17.501 -1.351 -16.636 1.00 96.38 220 GLY A N 1
ATOM 1505 C CA . GLY A 1 220 ? 16.505 -0.527 -15.967 1.00 96.38 220 GLY A CA 1
ATOM 1506 C C . GLY A 1 220 ? 16.440 -0.764 -14.467 1.00 96.38 220 GLY A C 1
ATOM 1507 O O . GLY A 1 220 ? 16.863 -1.800 -13.962 1.00 96.38 220 GLY A O 1
ATOM 1508 N N . ASN A 1 221 ? 15.874 0.208 -13.762 1.00 97.88 221 ASN A N 1
ATOM 1509 C CA . ASN A 1 221 ? 15.458 0.102 -12.372 1.00 97.88 221 ASN A CA 1
ATOM 1510 C C . ASN A 1 221 ? 14.077 0.749 -12.264 1.00 97.88 221 ASN A C 1
ATOM 1512 O O . ASN A 1 221 ? 13.946 1.960 -12.461 1.00 97.88 221 ASN A O 1
ATOM 1516 N N . THR A 1 222 ? 13.059 -0.076 -12.018 1.00 98.12 222 THR A N 1
ATOM 1517 C CA . THR A 1 222 ? 11.654 0.325 -12.141 1.00 98.12 222 THR A CA 1
ATOM 1518 C C . THR A 1 222 ? 10.863 -0.075 -10.905 1.00 98.12 222 THR A C 1
ATOM 1520 O O . THR A 1 222 ? 10.861 -1.232 -10.503 1.00 98.12 222 THR A O 1
ATOM 1523 N N . SER A 1 223 ? 10.157 0.883 -10.324 1.00 97.31 223 SER A N 1
ATOM 1524 C CA . SER A 1 223 ? 9.121 0.698 -9.305 1.00 97.31 223 SER A CA 1
ATOM 1525 C C . SER A 1 223 ? 7.769 1.106 -9.884 1.00 97.31 223 SER A C 1
ATOM 1527 O O . SER A 1 223 ? 7.729 1.866 -10.850 1.00 97.31 223 SER A O 1
ATOM 1529 N N . MET A 1 224 ? 6.671 0.644 -9.287 1.00 98.06 224 MET A N 1
ATOM 1530 C CA . MET A 1 224 ? 5.307 0.956 -9.728 1.00 98.06 224 MET A CA 1
ATOM 1531 C C . MET A 1 224 ? 4.431 1.339 -8.536 1.00 98.06 224 MET A C 1
ATOM 1533 O O . MET A 1 224 ? 4.374 0.618 -7.534 1.00 98.06 224 MET A O 1
ATOM 1537 N N . SER A 1 225 ? 3.735 2.464 -8.657 1.00 97.88 225 SER A N 1
ATOM 1538 C CA . SER A 1 225 ? 2.670 2.895 -7.747 1.00 97.88 225 SER A CA 1
ATOM 1539 C C . SER A 1 225 ? 1.419 3.276 -8.522 1.00 97.88 225 SER A C 1
ATOM 1541 O O . SER A 1 225 ? 1.501 3.601 -9.706 1.00 97.88 225 SER A O 1
ATOM 1543 N N . VAL A 1 226 ? 0.283 3.277 -7.832 1.00 97.75 226 VAL A N 1
ATOM 1544 C CA . VAL A 1 226 ? -0.999 3.745 -8.364 1.00 97.75 226 VAL A CA 1
ATOM 1545 C C . VAL A 1 226 ? -1.610 4.816 -7.470 1.00 97.75 226 VAL A C 1
ATOM 1547 O O . VAL A 1 226 ? -1.436 4.772 -6.246 1.00 97.75 226 VAL A O 1
ATOM 1550 N N . GLU A 1 227 ? -2.322 5.749 -8.103 1.00 95.38 227 GLU A N 1
ATOM 1551 C CA . GLU A 1 227 ? -3.165 6.769 -7.464 1.00 95.38 227 GLU A CA 1
ATOM 1552 C C . GLU A 1 227 ? -2.435 7.524 -6.334 1.00 95.38 227 GLU A C 1
ATOM 1554 O O . GLU A 1 227 ? -1.301 7.978 -6.527 1.00 95.38 227 GLU A O 1
ATOM 1559 N N . ALA A 1 228 ? -3.025 7.585 -5.132 1.00 92.44 228 ALA A N 1
ATOM 1560 C CA . ALA A 1 228 ? -2.467 8.142 -3.901 1.00 92.44 228 ALA A CA 1
ATOM 1561 C C . ALA A 1 228 ? -1.268 7.334 -3.355 1.00 92.44 228 ALA A C 1
ATOM 1563 O O . ALA A 1 228 ? -1.213 6.968 -2.183 1.00 92.44 228 ALA A O 1
ATOM 1564 N N . ARG A 1 229 ? -0.280 7.043 -4.207 1.00 93.75 229 ARG A N 1
ATOM 1565 C CA . ARG A 1 229 ? 1.014 6.411 -3.909 1.00 93.75 229 ARG A CA 1
ATOM 1566 C C . ARG A 1 229 ? 0.935 4.977 -3.372 1.00 93.75 229 ARG A C 1
ATOM 1568 O O . ARG A 1 229 ? 1.918 4.503 -2.799 1.00 93.75 229 ARG A O 1
ATOM 1575 N N . ARG A 1 230 ? -0.159 4.244 -3.602 1.00 96.12 230 ARG A N 1
ATOM 1576 C CA . ARG A 1 230 ? -0.233 2.814 -3.248 1.00 96.12 230 ARG A CA 1
ATOM 1577 C C . ARG A 1 230 ? 0.846 2.050 -4.003 1.00 96.12 230 ARG A C 1
ATOM 1579 O O . ARG A 1 230 ? 0.901 2.101 -5.234 1.00 96.12 230 ARG A O 1
ATOM 1586 N N . ARG A 1 231 ? 1.766 1.406 -3.284 1.00 94.62 231 ARG A N 1
ATOM 1587 C CA . ARG A 1 231 ? 2.919 0.729 -3.896 1.00 94.62 231 ARG A CA 1
ATOM 1588 C C . ARG A 1 231 ? 2.503 -0.671 -4.331 1.00 94.62 231 ARG A C 1
ATOM 1590 O O . ARG A 1 231 ? 2.033 -1.442 -3.506 1.00 94.62 231 ARG A O 1
ATOM 1597 N N . LEU A 1 232 ? 2.717 -0.998 -5.606 1.00 95.88 232 LEU A N 1
ATOM 1598 C CA . LEU A 1 232 ? 2.470 -2.339 -6.156 1.00 95.88 232 LEU A CA 1
ATOM 1599 C C . LEU A 1 232 ? 3.775 -3.093 -6.409 1.00 95.88 232 LEU A C 1
ATOM 1601 O O . LEU A 1 232 ? 3.894 -4.262 -6.062 1.00 95.88 232 LEU A O 1
ATOM 1605 N N . LEU A 1 233 ? 4.778 -2.403 -6.960 1.00 94.94 233 LEU A N 1
ATOM 1606 C CA . LEU A 1 233 ? 6.085 -2.981 -7.261 1.00 94.94 233 LEU A CA 1
ATOM 1607 C C . LEU A 1 233 ? 7.180 -2.142 -6.591 1.00 94.94 233 LEU A C 1
ATOM 1609 O O . LEU A 1 233 ? 7.358 -0.974 -6.962 1.00 94.94 233 LEU A O 1
ATOM 1613 N N . PRO A 1 234 ? 7.921 -2.694 -5.612 1.00 91.75 234 PRO A N 1
ATOM 1614 C CA . PRO A 1 234 ? 9.199 -2.132 -5.175 1.00 91.75 234 PRO A CA 1
ATOM 1615 C C . PRO A 1 234 ? 10.164 -1.964 -6.358 1.00 91.75 234 PRO A C 1
ATOM 1617 O O . PRO A 1 234 ? 9.944 -2.534 -7.417 1.00 91.75 234 PRO A O 1
ATOM 1620 N N . ALA A 1 235 ? 11.238 -1.189 -6.210 1.00 92.31 235 ALA A N 1
ATOM 1621 C CA . ALA A 1 235 ? 12.193 -1.031 -7.307 1.00 92.31 235 ALA A CA 1
ATOM 1622 C C . ALA A 1 235 ? 12.829 -2.382 -7.685 1.00 92.31 235 ALA A C 1
ATOM 1624 O O . ALA A 1 235 ? 13.486 -3.014 -6.859 1.00 92.31 235 ALA A O 1
ATOM 1625 N N . VAL A 1 236 ? 12.640 -2.802 -8.935 1.00 92.69 236 VAL A N 1
ATOM 1626 C CA . VAL A 1 236 ? 13.239 -4.003 -9.522 1.00 92.69 236 VAL A CA 1
ATOM 1627 C C . VAL A 1 236 ? 14.244 -3.579 -10.582 1.00 92.69 236 VAL A C 1
ATOM 1629 O O . VAL A 1 236 ? 13.928 -2.777 -11.464 1.00 92.69 236 VAL A O 1
ATOM 1632 N N . SER A 1 237 ? 15.455 -4.126 -10.498 1.00 96.62 237 SER A N 1
ATOM 1633 C CA . SER A 1 237 ? 16.488 -3.948 -11.517 1.00 96.62 237 SER A CA 1
ATOM 1634 C C . SER A 1 237 ? 16.376 -5.023 -12.598 1.00 96.62 237 SER A C 1
ATOM 1636 O O . SER A 1 237 ? 16.194 -6.199 -12.292 1.00 96.62 237 SER A O 1
ATOM 1638 N N . THR A 1 238 ? 16.519 -4.625 -13.859 1.00 94.69 238 THR A N 1
ATOM 1639 C CA . THR A 1 238 ? 16.510 -5.509 -15.033 1.00 94.69 238 THR A CA 1
ATOM 1640 C C . THR A 1 238 ? 17.756 -5.255 -15.874 1.00 94.69 238 THR A C 1
ATOM 1642 O O . THR A 1 238 ? 18.108 -4.099 -16.114 1.00 94.69 238 THR A O 1
ATOM 1645 N N . ALA A 1 239 ? 18.412 -6.309 -16.358 1.00 95.50 239 ALA A N 1
ATOM 1646 C CA . ALA A 1 239 ? 19.469 -6.175 -17.361 1.00 95.50 239 ALA A CA 1
ATOM 1647 C C . ALA A 1 239 ? 18.878 -5.834 -18.743 1.00 95.50 239 ALA A C 1
ATOM 1649 O O . ALA A 1 239 ? 17.694 -6.072 -18.990 1.00 95.50 239 ALA A O 1
ATOM 1650 N N . ALA A 1 240 ? 19.702 -5.305 -19.653 1.00 94.81 240 ALA A N 1
ATOM 1651 C CA . ALA A 1 240 ? 19.313 -5.170 -21.056 1.00 94.81 240 ALA A CA 1
ATOM 1652 C C . ALA A 1 240 ? 18.935 -6.545 -21.633 1.00 94.81 240 ALA A C 1
ATOM 1654 O O . ALA A 1 240 ? 19.569 -7.551 -21.316 1.00 94.81 240 ALA A O 1
ATOM 1655 N N . GLY A 1 241 ? 17.874 -6.598 -22.436 1.00 92.25 241 GLY A N 1
ATOM 1656 C CA . GLY A 1 241 ? 17.343 -7.848 -22.984 1.00 92.25 241 GLY A CA 1
ATOM 1657 C C . GLY A 1 241 ? 16.377 -8.576 -22.046 1.00 92.25 241 GLY A C 1
ATOM 1658 O O . GLY A 1 241 ? 15.711 -9.513 -22.479 1.00 92.25 241 GLY A O 1
ATOM 1659 N N . THR A 1 242 ? 16.255 -8.146 -20.784 1.00 93.75 242 THR A N 1
ATOM 1660 C CA . THR A 1 242 ? 15.351 -8.763 -19.803 1.00 93.75 242 THR A CA 1
ATOM 1661 C C . THR A 1 242 ? 14.034 -8.004 -19.733 1.00 93.75 242 THR A C 1
ATOM 1663 O O . THR A 1 242 ? 14.021 -6.801 -19.471 1.00 93.75 242 THR A O 1
ATOM 1666 N N . ILE A 1 243 ? 12.922 -8.720 -19.915 1.00 94.88 243 ILE A N 1
ATOM 1667 C CA . ILE A 1 243 ? 11.568 -8.198 -19.721 1.00 94.88 243 ILE A CA 1
ATOM 1668 C C . ILE A 1 243 ? 10.770 -9.201 -18.888 1.00 94.88 243 ILE A C 1
ATOM 1670 O O . ILE A 1 243 ? 10.620 -10.354 -19.285 1.00 94.88 243 ILE A O 1
ATOM 1674 N N . SER A 1 244 ? 10.228 -8.743 -17.763 1.00 92.12 244 SER A N 1
ATOM 1675 C CA . SER A 1 244 ? 9.443 -9.559 -16.833 1.00 92.12 244 SER A CA 1
ATOM 1676 C C . SER A 1 244 ? 8.016 -9.039 -16.737 1.00 92.12 244 SER A C 1
ATOM 1678 O O . SER A 1 244 ? 7.801 -7.845 -16.523 1.00 92.12 244 SER A O 1
ATOM 1680 N N . ALA A 1 245 ? 7.036 -9.931 -16.868 1.00 94.00 245 ALA A N 1
ATOM 1681 C CA . ALA A 1 245 ? 5.633 -9.595 -16.670 1.00 94.00 245 ALA A CA 1
ATOM 1682 C C . ALA A 1 245 ? 5.262 -9.686 -15.184 1.00 94.00 245 ALA A C 1
ATOM 1684 O O . ALA A 1 245 ? 5.470 -10.718 -14.542 1.00 94.00 245 ALA A O 1
ATOM 1685 N N . PHE A 1 246 ? 4.672 -8.615 -14.665 1.00 94.00 246 PHE A N 1
ATOM 1686 C CA . PHE A 1 246 ? 4.078 -8.552 -13.336 1.00 94.00 246 PHE A CA 1
ATOM 1687 C C . PHE A 1 246 ? 2.580 -8.317 -13.471 1.00 94.00 246 PHE A C 1
ATOM 1689 O O . PHE A 1 246 ? 2.155 -7.453 -14.237 1.00 94.00 246 PHE A O 1
ATOM 1696 N N . VAL A 1 247 ? 1.784 -9.079 -12.727 1.00 95.25 247 VAL A N 1
ATOM 1697 C CA . VAL A 1 247 ? 0.324 -8.963 -12.723 1.00 95.25 247 VAL A CA 1
ATOM 1698 C C . VAL A 1 247 ? -0.122 -8.496 -11.344 1.00 95.25 247 VAL A C 1
ATOM 1700 O O . VAL A 1 247 ? 0.328 -9.030 -10.331 1.00 95.25 247 VAL A O 1
ATOM 1703 N N . PHE A 1 248 ? -1.024 -7.521 -11.316 1.00 95.69 248 PHE A N 1
ATOM 1704 C CA . PHE A 1 248 ? -1.600 -6.943 -10.106 1.00 95.69 248 PHE A CA 1
ATOM 1705 C C . PHE A 1 248 ? -3.1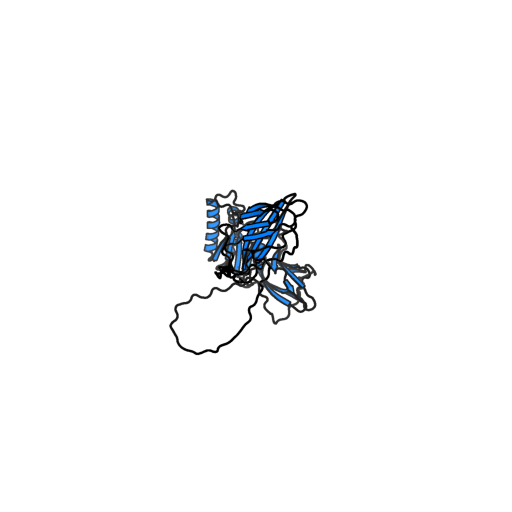17 -6.864 -10.239 1.00 95.69 248 PHE A C 1
ATOM 1707 O O . PHE A 1 248 ? -3.642 -6.781 -11.350 1.00 95.69 248 PHE A O 1
ATOM 1714 N N . THR A 1 249 ? -3.825 -6.816 -9.113 1.00 96.81 249 THR A N 1
ATOM 1715 C CA . THR A 1 249 ? -5.232 -6.410 -9.088 1.00 96.81 249 THR A CA 1
ATOM 1716 C C . THR A 1 249 ? -5.360 -5.119 -8.287 1.00 96.81 249 THR A C 1
ATOM 1718 O O . THR A 1 249 ? -4.919 -5.039 -7.142 1.00 96.81 249 THR A O 1
ATOM 1721 N N . VAL A 1 250 ? -5.938 -4.091 -8.901 1.00 97.50 250 VAL A N 1
ATOM 1722 C CA . VAL A 1 250 ? -6.011 -2.725 -8.376 1.00 97.50 250 VAL A CA 1
ATOM 1723 C C . VAL A 1 250 ? -7.466 -2.351 -8.137 1.00 97.50 250 VAL A C 1
ATOM 1725 O O . VAL A 1 250 ? -8.299 -2.501 -9.027 1.00 97.50 250 VAL A O 1
ATOM 1728 N N . ASN A 1 251 ? -7.768 -1.850 -6.940 1.00 97.50 251 ASN A N 1
ATOM 1729 C CA . ASN A 1 251 ? -9.050 -1.221 -6.639 1.00 97.50 251 ASN A CA 1
ATOM 1730 C C . ASN A 1 251 ? -8.962 0.263 -7.002 1.00 97.50 251 ASN A C 1
ATOM 1732 O O . ASN A 1 251 ? -8.266 0.999 -6.307 1.00 97.50 251 ASN A O 1
ATOM 1736 N N . VAL A 1 252 ? -9.630 0.664 -8.078 1.00 97.25 252 VAL A N 1
ATOM 1737 C CA . VAL A 1 252 ? -9.785 2.055 -8.516 1.00 97.25 252 VAL A CA 1
ATOM 1738 C C . VAL A 1 252 ? -10.964 2.676 -7.791 1.00 97.25 252 VAL A C 1
ATOM 1740 O O . VAL A 1 252 ? -12.040 2.072 -7.723 1.00 97.25 252 VAL A O 1
ATOM 1743 N N . ARG A 1 253 ? -10.780 3.878 -7.253 1.00 92.88 253 ARG A N 1
ATOM 1744 C CA . ARG A 1 253 ? -11.792 4.558 -6.436 1.00 92.88 253 ARG A CA 1
ATOM 1745 C C . ARG A 1 253 ? -11.666 6.072 -6.525 1.00 92.88 253 ARG A C 1
ATOM 1747 O O . ARG A 1 253 ? -10.638 6.593 -6.928 1.00 92.88 253 ARG A O 1
ATOM 1754 N N . GLN A 1 254 ? -12.738 6.747 -6.128 1.00 90.81 254 GLN A N 1
ATOM 1755 C CA . GLN A 1 254 ? -12.789 8.196 -6.010 1.00 90.81 254 GLN A CA 1
ATOM 1756 C C . GLN A 1 254 ? -13.483 8.550 -4.688 1.00 90.81 254 GLN A C 1
ATOM 1758 O O . GLN A 1 254 ? -14.648 8.173 -4.531 1.00 90.81 254 GLN A O 1
ATOM 1763 N N . PRO A 1 255 ? -12.830 9.263 -3.753 1.00 92.81 255 PRO A N 1
ATOM 1764 C CA . PRO A 1 255 ? -11.431 9.719 -3.767 1.00 92.81 255 PRO A CA 1
ATOM 1765 C C . PRO A 1 255 ? -10.382 8.603 -3.936 1.00 92.81 255 PRO A C 1
ATOM 1767 O O . PRO A 1 255 ? -10.577 7.496 -3.437 1.00 92.81 255 PRO A O 1
ATOM 1770 N N . GLU A 1 256 ? -9.258 8.908 -4.594 1.00 89.81 256 GLU A N 1
ATOM 1771 C CA . GLU A 1 256 ? -8.108 7.991 -4.739 1.00 89.81 256 GLU A CA 1
ATOM 1772 C C . GLU A 1 256 ? -7.507 7.581 -3.378 1.00 89.81 256 GLU A C 1
ATOM 1774 O O . GLU A 1 256 ? -7.123 6.430 -3.146 1.00 89.81 256 GLU A O 1
ATOM 1779 N N . GLY A 1 257 ? -7.386 8.562 -2.480 1.00 89.94 257 GLY A N 1
ATOM 1780 C CA . GLY A 1 257 ? -6.780 8.421 -1.161 1.00 89.94 257 GLY A CA 1
ATOM 1781 C C . GLY A 1 257 ? -7.794 8.018 -0.098 1.00 89.94 257 GLY A C 1
ATOM 1782 O O . GLY A 1 257 ? -8.362 6.929 -0.140 1.00 89.94 257 GLY A O 1
ATOM 1783 N N . GLN A 1 258 ? -7.980 8.903 0.876 1.00 94.69 258 GLN A N 1
ATOM 1784 C CA . GLN A 1 258 ? -8.815 8.661 2.047 1.00 94.69 258 GLN A CA 1
ATOM 1785 C C . GLN A 1 258 ? -10.304 8.846 1.692 1.00 94.69 258 GLN A C 1
ATOM 1787 O O . GLN A 1 258 ? -10.629 9.821 1.003 1.00 94.69 258 GLN A O 1
ATOM 1792 N N . PRO A 1 259 ? -11.220 7.952 2.117 1.00 95.31 259 PRO A N 1
ATOM 1793 C CA . PRO A 1 259 ? -12.622 8.001 1.688 1.00 95.31 259 PRO A CA 1
ATOM 1794 C C . PRO A 1 259 ? -13.378 9.289 2.042 1.00 95.31 259 PRO A C 1
ATOM 1796 O O . PRO A 1 259 ? -14.311 9.651 1.325 1.00 95.31 259 PRO A O 1
ATOM 1799 N N . THR A 1 260 ? -12.990 10.005 3.103 1.00 94.25 260 THR A N 1
ATOM 1800 C CA . THR A 1 260 ? -13.590 11.305 3.461 1.00 94.25 260 THR A CA 1
ATOM 1801 C C . THR A 1 260 ? -13.118 12.455 2.564 1.00 94.25 260 THR A C 1
ATOM 1803 O O . THR A 1 260 ? -13.612 13.576 2.673 1.00 94.25 260 THR A O 1
ATOM 1806 N N . GLY A 1 261 ? -12.164 12.197 1.662 1.00 91.12 261 GLY A N 1
ATOM 1807 C CA . GLY A 1 261 ? -11.536 13.201 0.805 1.00 91.12 261 GLY A CA 1
ATOM 1808 C C . GLY A 1 261 ? -10.404 13.968 1.490 1.00 91.12 261 GLY A C 1
ATOM 1809 O O . GLY A 1 261 ? -9.834 14.883 0.886 1.00 91.12 261 GLY A O 1
ATOM 1810 N N . GLN A 1 262 ? -10.040 13.608 2.727 1.00 87.81 262 GLN A N 1
ATOM 1811 C CA . GLN A 1 262 ? -8.894 14.207 3.399 1.00 87.81 262 GLN A CA 1
ATOM 1812 C C . GLN A 1 262 ? -7.606 13.971 2.595 1.00 87.81 262 GLN A C 1
ATOM 1814 O O . GLN A 1 262 ? -7.252 12.849 2.238 1.00 87.81 262 GLN A O 1
ATOM 1819 N N . GLY A 1 263 ? -6.881 15.060 2.326 1.00 80.81 263 GLY A N 1
ATOM 1820 C CA . GLY A 1 263 ? -5.680 15.032 1.488 1.00 80.81 263 GLY A CA 1
ATOM 1821 C C . GLY A 1 263 ? -5.949 15.160 -0.019 1.00 80.81 263 GLY A C 1
ATOM 1822 O O . GLY A 1 263 ? -5.000 15.141 -0.800 1.00 80.81 263 GLY A O 1
ATOM 1823 N N . GLY A 1 264 ? -7.209 15.360 -0.417 1.00 88.88 264 GLY A N 1
ATOM 1824 C CA . GLY A 1 264 ? -7.620 15.622 -1.794 1.00 88.88 264 GLY A CA 1
ATOM 1825 C C . GLY A 1 264 ? -8.266 14.410 -2.464 1.00 88.88 264 GLY A C 1
ATOM 1826 O O . GLY A 1 264 ? -8.106 13.268 -2.040 1.00 88.88 264 GLY A O 1
ATOM 1827 N N . SER A 1 265 ? -9.013 14.666 -3.538 1.00 87.12 265 SER A N 1
ATOM 1828 C CA . SER A 1 265 ? -9.769 13.630 -4.242 1.00 87.12 265 SER A CA 1
ATOM 1829 C C . SER A 1 265 ? -8.933 12.793 -5.213 1.00 87.12 265 SER A C 1
ATOM 1831 O O . SER A 1 265 ? -9.399 11.747 -5.649 1.00 87.12 265 SER A O 1
ATOM 1833 N N . GLY A 1 266 ? -7.730 13.250 -5.571 1.00 88.88 266 GLY A N 1
ATOM 1834 C CA . GLY A 1 266 ? -6.965 12.685 -6.683 1.00 88.88 266 GLY A CA 1
ATOM 1835 C C . GLY A 1 266 ? -7.626 12.946 -8.040 1.00 88.88 266 GLY A C 1
ATOM 1836 O O . GLY A 1 266 ? -8.538 13.779 -8.149 1.00 88.88 266 GLY A O 1
ATOM 1837 N N . ASN A 1 267 ? -7.153 12.241 -9.064 1.00 91.00 267 ASN A N 1
ATOM 1838 C CA . ASN A 1 267 ? -7.657 12.307 -10.428 1.00 91.00 267 ASN A CA 1
ATOM 1839 C C . ASN A 1 267 ? -8.715 11.213 -10.659 1.00 91.00 267 ASN A C 1
ATOM 1841 O O . ASN A 1 267 ? -8.537 10.075 -10.237 1.00 91.00 267 ASN A O 1
ATOM 1845 N N . PRO A 1 268 ? -9.813 11.503 -11.376 1.00 91.94 268 PRO A N 1
ATOM 1846 C CA . PRO A 1 268 ? -10.738 10.454 -11.782 1.00 91.94 268 PRO A CA 1
ATOM 1847 C C . PRO A 1 268 ? -10.052 9.417 -12.680 1.00 91.94 268 PRO A C 1
ATOM 1849 O O . PRO A 1 268 ? -9.413 9.770 -13.673 1.00 91.94 268 PRO A O 1
ATOM 1852 N N . GLY A 1 269 ? -10.268 8.139 -12.383 1.00 96.44 269 GLY A N 1
ATOM 1853 C CA . GLY A 1 269 ? -9.723 7.029 -13.157 1.00 96.44 269 GLY A CA 1
ATOM 1854 C C . GLY A 1 269 ? -8.545 6.357 -12.472 1.00 96.44 269 GLY A C 1
ATOM 1855 O O . GLY A 1 269 ? -8.454 6.351 -11.252 1.00 96.44 269 GLY A O 1
ATOM 1856 N N . LEU A 1 270 ? -7.680 5.731 -13.269 1.00 98.25 270 LEU A N 1
ATOM 1857 C CA . LEU A 1 270 ? -6.504 5.022 -12.778 1.00 98.25 270 LEU A CA 1
ATOM 1858 C C . LEU A 1 270 ? -5.231 5.703 -13.272 1.00 98.25 270 LEU A C 1
ATOM 1860 O O . LEU A 1 270 ? -4.862 5.579 -14.445 1.00 98.25 270 LEU A O 1
ATOM 1864 N N . ASP A 1 271 ? -4.535 6.343 -12.340 1.00 97.56 271 ASP A N 1
ATOM 1865 C CA . ASP A 1 271 ? -3.183 6.848 -12.536 1.00 97.56 271 ASP A CA 1
ATOM 1866 C C . ASP A 1 271 ? -2.158 5.804 -12.074 1.00 97.56 271 ASP A C 1
ATOM 1868 O O . ASP A 1 271 ? -2.189 5.316 -10.943 1.00 97.56 271 ASP A O 1
ATOM 1872 N N . ILE A 1 272 ? -1.216 5.465 -12.954 1.00 98.62 272 ILE A N 1
ATOM 1873 C CA . ILE A 1 272 ? -0.114 4.537 -12.689 1.00 98.62 272 ILE A CA 1
ATOM 1874 C C . ILE A 1 272 ? 1.203 5.264 -12.927 1.00 98.62 272 ILE A C 1
ATOM 1876 O O . ILE A 1 272 ? 1.446 5.798 -14.008 1.00 98.62 272 ILE A O 1
ATOM 1880 N N . THR A 1 273 ? 2.084 5.251 -11.933 1.00 98.56 273 THR A N 1
ATOM 1881 C CA . THR A 1 273 ? 3.411 5.863 -12.019 1.00 98.56 273 THR A CA 1
ATOM 1882 C C . THR A 1 273 ? 4.490 4.796 -11.937 1.00 98.56 273 THR A C 1
ATOM 1884 O O . THR A 1 273 ? 4.591 4.076 -10.940 1.00 98.56 273 THR A O 1
ATOM 1887 N N . PHE A 1 274 ? 5.341 4.748 -12.960 1.00 98.62 274 PHE A N 1
ATOM 1888 C CA . PHE A 1 274 ? 6.576 3.979 -12.967 1.00 98.62 274 PHE A CA 1
ATOM 1889 C C . PHE A 1 274 ? 7.762 4.915 -12.730 1.00 98.62 274 PHE A C 1
ATOM 1891 O O . PHE A 1 274 ? 8.006 5.847 -13.497 1.00 98.62 274 PHE A O 1
ATOM 1898 N N . ALA A 1 275 ? 8.498 4.666 -11.654 1.00 96.69 275 ALA A N 1
ATOM 1899 C CA . ALA A 1 275 ? 9.634 5.476 -11.213 1.00 96.69 275 ALA A CA 1
ATOM 1900 C C . ALA A 1 275 ? 10.862 4.587 -10.970 1.00 96.69 275 ALA A C 1
ATOM 1902 O O . ALA A 1 275 ? 10.822 3.394 -11.247 1.00 96.69 275 ALA A O 1
ATOM 1903 N N . GLY A 1 276 ? 11.934 5.136 -10.409 1.00 93.88 276 GLY A N 1
ATOM 1904 C CA . GLY A 1 276 ? 13.216 4.452 -10.215 1.00 93.88 276 GLY A CA 1
ATOM 1905 C C . GLY A 1 276 ? 14.335 5.233 -10.893 1.00 93.88 276 GLY A C 1
ATOM 1906 O O . GLY A 1 276 ? 14.077 6.271 -11.502 1.00 93.88 276 GLY A O 1
ATOM 1907 N N . SER A 1 277 ? 15.580 4.773 -10.779 1.00 96.25 277 SER A N 1
ATOM 1908 C CA . SER A 1 277 ? 16.713 5.504 -11.368 1.00 96.25 277 SER A CA 1
ATOM 1909 C C . SER A 1 277 ? 16.723 5.457 -12.901 1.00 96.25 277 SER A C 1
ATOM 1911 O O . SER A 1 277 ? 17.256 6.363 -13.536 1.00 96.25 277 SER A O 1
ATOM 1913 N N . ALA A 1 278 ? 16.107 4.434 -13.502 1.00 96.50 278 ALA A N 1
ATOM 1914 C CA . ALA A 1 278 ? 15.965 4.289 -14.948 1.00 96.50 278 ALA A CA 1
ATOM 1915 C C . ALA A 1 278 ? 14.739 3.413 -15.274 1.00 96.50 278 ALA A C 1
ATOM 1917 O O . ALA A 1 278 ? 14.909 2.233 -15.598 1.00 96.50 278 ALA A O 1
ATOM 1918 N N . PRO A 1 279 ? 13.502 3.933 -15.158 1.00 98.06 279 PRO A N 1
ATOM 1919 C CA . PRO A 1 279 ? 12.311 3.115 -15.345 1.00 98.06 279 PRO A CA 1
ATOM 1920 C C . PRO A 1 279 ? 12.202 2.611 -16.791 1.00 98.06 279 PRO A C 1
ATOM 1922 O O . PRO A 1 279 ? 12.476 3.336 -17.756 1.00 98.06 279 PRO A O 1
ATOM 1925 N N . ARG A 1 280 ? 11.815 1.342 -16.938 1.00 97.81 280 ARG A N 1
ATOM 1926 C CA . ARG A 1 280 ? 11.634 0.643 -18.215 1.00 97.81 280 ARG A CA 1
ATOM 1927 C C . ARG A 1 280 ? 10.299 -0.090 -18.220 1.00 97.81 280 ARG A C 1
ATOM 1929 O O . ARG A 1 280 ? 10.070 -0.981 -17.403 1.00 97.81 280 ARG A O 1
ATOM 1936 N N . LEU A 1 281 ? 9.438 0.296 -19.156 1.00 97.88 281 LEU A N 1
ATOM 1937 C CA . LEU A 1 281 ? 8.111 -0.273 -19.358 1.00 97.88 281 LEU A CA 1
ATOM 1938 C C . LEU A 1 281 ? 7.968 -0.674 -20.827 1.00 97.88 281 LEU A C 1
ATOM 1940 O O . LEU A 1 281 ? 7.741 0.177 -21.686 1.00 97.88 281 LEU A O 1
ATOM 1944 N N . SER A 1 282 ? 8.092 -1.969 -21.098 1.00 97.12 282 SER A N 1
ATOM 1945 C CA . SER A 1 282 ? 7.944 -2.540 -22.441 1.00 97.12 282 SER A CA 1
ATOM 1946 C C . SER A 1 282 ? 6.486 -2.797 -22.825 1.00 97.12 282 SER A C 1
ATOM 1948 O O . SER A 1 282 ? 6.176 -2.952 -24.004 1.00 97.12 282 SER A O 1
ATOM 1950 N N . GLY A 1 283 ? 5.573 -2.835 -21.855 1.00 97.19 283 GLY A N 1
ATOM 1951 C CA . GLY A 1 283 ? 4.145 -2.925 -22.129 1.00 97.19 283 GLY A CA 1
ATOM 1952 C C . GLY A 1 283 ? 3.278 -2.826 -20.887 1.00 97.19 283 GLY A C 1
ATOM 1953 O O . GLY A 1 283 ? 3.754 -3.041 -19.772 1.00 97.19 283 GLY A O 1
ATOM 1954 N N . LEU A 1 284 ? 2.009 -2.482 -21.088 1.00 98.25 284 LEU A N 1
ATOM 1955 C CA . LEU A 1 284 ? 1.033 -2.333 -20.014 1.00 98.25 284 LEU A CA 1
ATOM 1956 C C . LEU A 1 284 ? -0.374 -2.636 -20.526 1.00 98.25 284 LEU A C 1
ATOM 1958 O O . LEU A 1 284 ? -0.782 -2.095 -21.553 1.00 98.25 284 LEU A O 1
ATOM 1962 N N . THR A 1 285 ? -1.128 -3.440 -19.783 1.00 97.50 285 THR A N 1
ATOM 1963 C CA . THR A 1 285 ? -2.567 -3.615 -20.003 1.00 97.50 285 THR A CA 1
ATOM 1964 C C . THR A 1 285 ? -3.352 -3.335 -18.734 1.00 97.50 285 THR A C 1
ATOM 1966 O O . THR A 1 285 ? -2.863 -3.566 -17.628 1.00 97.50 285 THR A O 1
ATOM 1969 N N . VAL A 1 286 ? -4.578 -2.845 -18.913 1.00 97.88 286 VAL A N 1
ATOM 1970 C CA . VAL A 1 286 ? -5.559 -2.621 -17.849 1.00 97.88 286 VAL A CA 1
ATOM 1971 C C . VAL A 1 286 ? -6.874 -3.239 -18.306 1.00 97.88 286 VAL A C 1
ATOM 1973 O O . VAL A 1 286 ? -7.423 -2.845 -19.334 1.00 97.88 286 VAL A O 1
ATOM 1976 N N . GLN A 1 287 ? -7.368 -4.221 -17.561 1.00 96.62 287 GLN A N 1
ATOM 1977 C CA . GLN A 1 287 ? -8.612 -4.933 -17.850 1.00 96.62 287 GLN A CA 1
ATOM 1978 C C . GLN A 1 287 ? -9.470 -5.010 -16.592 1.00 96.62 287 GLN A C 1
ATOM 1980 O O . GLN A 1 287 ? -8.937 -5.051 -15.489 1.00 96.62 287 GLN A O 1
ATOM 1985 N N . VAL A 1 288 ? -10.795 -5.067 -16.729 1.00 97.06 288 VAL A N 1
ATOM 1986 C CA . VAL A 1 288 ? -11.683 -5.309 -15.579 1.00 97.06 288 VAL A CA 1
ATOM 1987 C C . VAL A 1 288 ? -11.324 -6.653 -14.936 1.00 97.06 288 VAL A C 1
ATOM 1989 O O . VAL A 1 288 ? -11.167 -7.660 -15.627 1.00 97.06 288 VAL A O 1
ATOM 1992 N N . ALA A 1 289 ? -11.173 -6.675 -13.612 1.00 95.19 289 ALA A N 1
ATOM 1993 C CA . ALA A 1 289 ? -10.855 -7.890 -12.874 1.00 95.19 289 ALA A CA 1
ATOM 1994 C C . ALA A 1 289 ? -12.094 -8.789 -12.756 1.00 95.19 289 ALA A C 1
ATOM 1996 O O . ALA A 1 289 ? -13.155 -8.350 -12.307 1.00 95.19 289 ALA A O 1
ATOM 1997 N N . SER A 1 290 ? -11.947 -10.069 -13.100 1.00 91.38 290 SER A N 1
ATOM 1998 C CA . SER A 1 290 ? -13.010 -11.061 -12.925 1.00 91.38 290 SER A CA 1
ATOM 1999 C C . SER A 1 290 ? -12.987 -11.617 -11.502 1.00 91.38 290 SER A C 1
ATOM 2001 O O . SER A 1 290 ? -12.067 -12.343 -11.139 1.00 91.38 290 SER A O 1
ATOM 2003 N N . ASN A 1 291 ? -13.991 -11.246 -10.703 1.00 87.88 291 ASN A N 1
ATOM 2004 C CA . ASN A 1 291 ? -14.249 -11.751 -9.348 1.00 87.88 291 ASN A CA 1
ATOM 2005 C C . ASN A 1 291 ? -12.999 -11.906 -8.444 1.00 87.88 291 ASN A C 1
ATOM 2007 O O . ASN A 1 291 ? -12.729 -13.009 -7.965 1.00 87.88 291 ASN A O 1
ATOM 2011 N N . PRO A 1 292 ? -12.222 -10.831 -8.207 1.00 94.25 292 PRO A N 1
ATOM 2012 C CA . PRO A 1 292 ? -11.074 -10.914 -7.313 1.00 94.25 292 PRO A CA 1
ATOM 2013 C C . PRO A 1 292 ? -11.515 -11.129 -5.859 1.00 94.25 292 PRO A C 1
ATOM 2015 O O . PRO A 1 292 ? -12.576 -10.650 -5.457 1.00 94.25 292 PRO A O 1
ATOM 2018 N N . LEU A 1 293 ? -10.662 -11.777 -5.064 1.00 93.81 293 LEU A N 1
ATOM 2019 C CA . LEU A 1 293 ? -10.781 -11.814 -3.607 1.00 93.81 293 LEU A CA 1
ATOM 2020 C C . LEU A 1 293 ? -10.643 -10.388 -3.053 1.00 93.81 293 LEU A C 1
ATOM 2022 O O . LEU A 1 293 ? -9.580 -9.773 -3.174 1.00 93.81 293 LEU A O 1
ATOM 2026 N N . GLY A 1 294 ? -11.699 -9.855 -2.446 1.00 94.06 294 GLY A N 1
ATOM 2027 C CA . GLY A 1 294 ? -11.680 -8.538 -1.822 1.00 94.06 294 GLY A CA 1
ATOM 2028 C C . GLY A 1 294 ? -10.957 -8.565 -0.479 1.00 94.06 294 GLY A C 1
ATOM 2029 O O . GLY A 1 294 ? -11.255 -9.387 0.385 1.00 94.06 294 GLY A O 1
ATOM 2030 N N . VAL A 1 295 ? -10.022 -7.640 -0.284 1.00 95.69 295 VAL A N 1
ATOM 2031 C CA . VAL A 1 295 ? -9.337 -7.391 0.987 1.00 95.69 295 VAL A CA 1
ATOM 2032 C C . VAL A 1 295 ? -9.648 -5.964 1.421 1.00 95.69 295 VAL A C 1
ATOM 2034 O O . VAL A 1 295 ? -9.085 -5.008 0.892 1.00 95.69 295 VAL A O 1
ATOM 2037 N N . TYR A 1 296 ? -10.557 -5.811 2.377 1.00 97.00 296 TYR A N 1
ATOM 2038 C CA . TYR A 1 296 ? -11.022 -4.513 2.857 1.00 97.00 296 TYR A CA 1
ATOM 2039 C C . TYR A 1 296 ? -10.302 -4.124 4.142 1.00 97.00 296 TYR A C 1
ATOM 2041 O O . TYR A 1 296 ? -10.244 -4.914 5.086 1.00 97.00 296 TYR A O 1
ATOM 2049 N N . LEU A 1 297 ? -9.772 -2.905 4.193 1.00 97.81 297 LEU A N 1
ATOM 2050 C CA . LEU A 1 297 ? -9.081 -2.388 5.373 1.00 97.81 297 LEU A CA 1
ATOM 2051 C C . LEU A 1 297 ? -9.928 -1.301 6.029 1.00 97.81 297 LEU A C 1
ATOM 2053 O O . LEU A 1 297 ? -10.216 -0.291 5.398 1.00 97.81 297 LEU A O 1
ATOM 2057 N N . ALA A 1 298 ? -10.293 -1.497 7.290 1.00 97.69 298 ALA A N 1
ATOM 2058 C CA . ALA A 1 298 ? -10.918 -0.493 8.137 1.00 97.69 298 ALA A CA 1
ATOM 2059 C C . ALA A 1 298 ? -9.899 -0.017 9.171 1.00 97.69 298 ALA A C 1
ATOM 2061 O O . ALA A 1 298 ? -9.389 -0.824 9.955 1.00 97.69 298 ALA A O 1
ATOM 2062 N N . GLY A 1 299 ? -9.605 1.280 9.185 1.00 96.00 299 GLY A N 1
ATOM 2063 C CA . GLY A 1 299 ? -8.663 1.814 10.154 1.00 96.00 299 GLY A CA 1
ATOM 2064 C C . GLY A 1 299 ? -8.491 3.320 10.131 1.00 96.00 299 GLY A C 1
ATOM 2065 O O . GLY A 1 299 ? -9.246 4.043 9.488 1.00 96.00 299 GLY A O 1
ATOM 2066 N N . ASP A 1 300 ? -7.486 3.770 10.870 1.00 93.69 300 ASP A N 1
ATOM 2067 C CA . ASP A 1 300 ? -7.162 5.179 11.063 1.00 93.69 300 ASP A CA 1
ATOM 2068 C C . ASP A 1 300 ? -6.004 5.664 10.155 1.00 93.69 300 ASP A C 1
ATOM 2070 O O . ASP A 1 300 ? -5.661 5.030 9.149 1.00 93.69 300 ASP A O 1
ATOM 2074 N N . SER A 1 301 ? -5.357 6.777 10.526 1.00 92.25 301 SER A N 1
ATOM 2075 C CA . SER A 1 301 ? -4.209 7.365 9.814 1.00 92.25 301 SER A CA 1
ATOM 2076 C C . SER A 1 301 ? -3.020 6.414 9.647 1.00 92.25 301 SER A C 1
ATOM 2078 O O . SER A 1 301 ? -2.198 6.613 8.750 1.00 92.25 301 SER A O 1
ATOM 2080 N N . THR A 1 302 ? -2.910 5.387 10.496 1.00 92.44 302 THR A N 1
ATOM 2081 C CA . THR A 1 302 ? -1.855 4.366 10.416 1.00 92.44 302 THR A CA 1
ATOM 2082 C C . THR A 1 302 ? -2.148 3.287 9.372 1.00 92.44 302 THR A C 1
ATOM 2084 O O . THR A 1 302 ? -1.256 2.508 9.029 1.00 92.44 302 THR A O 1
ATOM 2087 N N . VAL A 1 303 ? -3.373 3.248 8.841 1.00 96.25 303 VAL A N 1
ATOM 2088 C CA . VAL A 1 303 ? -3.834 2.300 7.814 1.00 96.25 303 VAL A CA 1
ATOM 2089 C C . VAL A 1 303 ? -4.022 2.990 6.464 1.00 96.25 303 VAL A C 1
ATOM 2091 O O . VAL A 1 303 ? -3.712 2.390 5.434 1.00 96.25 303 VAL A O 1
ATOM 2094 N N . CYS A 1 304 ? -4.499 4.237 6.471 1.00 95.69 304 CYS A N 1
ATOM 2095 C CA . CYS A 1 304 ? -4.969 4.963 5.293 1.00 95.69 304 CYS A CA 1
ATOM 2096 C C . CYS A 1 304 ? -3.901 5.225 4.217 1.00 95.69 304 CYS A C 1
ATOM 2098 O O . CYS A 1 304 ? -2.692 5.190 4.459 1.00 95.69 304 CYS A O 1
ATOM 2100 N N . ASP A 1 305 ? -4.370 5.569 3.019 1.00 95.38 305 ASP A N 1
ATOM 2101 C CA . ASP A 1 305 ? -3.508 6.017 1.930 1.00 95.38 305 ASP A CA 1
ATOM 2102 C C . ASP A 1 305 ? -3.192 7.507 2.074 1.00 95.38 305 ASP A C 1
ATOM 2104 O O . ASP A 1 305 ? -4.076 8.362 2.020 1.00 95.38 305 ASP A O 1
ATOM 2108 N N . GLN A 1 306 ? -1.914 7.822 2.281 1.00 91.62 306 GLN A N 1
ATOM 2109 C CA . GLN A 1 306 ? -1.452 9.192 2.478 1.00 91.62 306 GLN A CA 1
ATOM 2110 C C . GLN A 1 306 ? -0.931 9.776 1.152 1.00 91.62 306 GLN A C 1
ATOM 2112 O O . GLN A 1 306 ? 0.022 9.236 0.569 1.00 91.62 306 GLN A O 1
ATOM 2117 N N . PRO A 1 307 ? -1.485 10.902 0.669 1.00 86.25 307 PRO A N 1
ATOM 2118 C CA . PRO A 1 307 ? -1.117 11.467 -0.631 1.00 86.25 307 PRO A CA 1
ATOM 2119 C C . PRO A 1 307 ? 0.287 12.085 -0.643 1.00 86.25 307 PRO A C 1
ATOM 2121 O O . PRO A 1 307 ? 0.913 12.160 -1.698 1.00 86.25 307 PRO A O 1
ATOM 2124 N N . THR A 1 308 ? 0.831 12.451 0.522 1.00 85.50 308 THR A N 1
ATOM 2125 C CA . THR A 1 308 ? 2.096 13.194 0.630 1.00 85.50 308 THR A CA 1
ATOM 2126 C C . THR A 1 308 ? 3.119 12.452 1.486 1.00 85.50 308 THR A C 1
ATOM 2128 O O . THR A 1 308 ? 2.813 11.973 2.577 1.00 85.50 308 THR A O 1
ATOM 2131 N N . ALA A 1 309 ? 4.351 12.337 0.985 1.00 79.88 309 ALA A N 1
ATOM 2132 C CA . ALA A 1 309 ? 5.469 11.744 1.719 1.00 79.88 309 ALA A CA 1
ATOM 2133 C C . ALA A 1 309 ? 5.936 12.672 2.865 1.00 79.88 309 ALA A C 1
ATOM 2135 O O . ALA A 1 309 ? 5.782 13.885 2.745 1.00 79.88 309 ALA A O 1
ATOM 2136 N N . PRO A 1 310 ? 6.534 12.146 3.953 1.00 85.44 310 PRO A N 1
ATOM 2137 C CA . PRO A 1 310 ? 6.866 10.739 4.198 1.00 85.44 310 PRO A CA 1
ATOM 2138 C C . PRO A 1 310 ? 5.713 9.912 4.783 1.00 85.44 310 PRO A C 1
ATOM 2140 O O . PRO A 1 310 ? 5.885 8.713 4.984 1.00 85.44 310 PRO A O 1
ATOM 2143 N N . TYR A 1 311 ? 4.546 10.510 5.035 1.00 85.50 311 TYR A N 1
ATOM 2144 C CA . TYR A 1 311 ? 3.410 9.797 5.615 1.00 85.50 311 TYR A CA 1
ATOM 2145 C C . TYR A 1 311 ? 2.935 8.658 4.703 1.00 85.50 311 TYR A C 1
ATOM 2147 O O . TYR A 1 311 ? 2.874 8.805 3.473 1.00 85.50 311 TYR A O 1
ATOM 2155 N N . ALA A 1 312 ? 2.630 7.523 5.335 1.00 87.50 312 ALA A N 1
ATOM 2156 C CA . ALA A 1 312 ? 2.004 6.354 4.734 1.00 87.50 312 ALA A CA 1
ATOM 2157 C C . ALA A 1 312 ? 1.385 5.463 5.818 1.00 87.50 312 ALA A C 1
ATOM 2159 O O . ALA A 1 312 ? 2.014 5.229 6.853 1.00 87.50 312 ALA A O 1
ATOM 2160 N N . GLY A 1 313 ? 0.183 4.947 5.568 1.00 91.19 313 GLY A N 1
ATOM 2161 C CA . GLY A 1 313 ? -0.371 3.846 6.346 1.00 91.19 313 GLY A CA 1
ATOM 2162 C C . GLY A 1 313 ? 0.161 2.500 5.856 1.00 91.19 313 GLY A C 1
ATOM 2163 O O . GLY A 1 313 ? 0.592 2.360 4.709 1.00 91.19 313 GLY A O 1
ATOM 2164 N N . TRP A 1 314 ? 0.118 1.467 6.699 1.00 94.56 314 TRP A N 1
ATOM 2165 C CA . TRP A 1 314 ? 0.569 0.133 6.281 1.00 94.56 314 TRP A CA 1
ATOM 2166 C C . TRP A 1 314 ? -0.309 -0.449 5.162 1.00 94.56 314 TRP A C 1
ATOM 2168 O O . TRP A 1 314 ? 0.195 -1.168 4.298 1.00 94.56 314 TRP A O 1
ATOM 2178 N N . GLY A 1 315 ? -1.596 -0.080 5.120 1.00 95.56 315 GLY A N 1
ATOM 2179 C CA . GLY A 1 315 ? -2.528 -0.475 4.062 1.00 95.56 315 GLY A CA 1
ATOM 2180 C C . GLY A 1 315 ? -2.124 0.033 2.675 1.00 95.56 315 GLY A C 1
ATOM 2181 O O . GLY A 1 315 ? -2.358 -0.653 1.682 1.00 95.56 315 GLY A O 1
ATOM 2182 N N . GLN A 1 316 ? -1.419 1.166 2.612 1.00 95.62 316 GLN A N 1
ATOM 2183 C CA . GLN A 1 316 ? -0.883 1.751 1.376 1.00 95.62 316 GLN A CA 1
ATOM 2184 C C . GLN A 1 316 ? 0.269 0.945 0.770 1.00 95.62 316 GLN A C 1
ATOM 2186 O O . GLN A 1 316 ? 0.523 1.007 -0.438 1.00 95.62 316 GLN A O 1
ATOM 2191 N N . LEU A 1 317 ? 0.984 0.194 1.611 1.00 94.44 317 LEU A N 1
ATOM 2192 C CA . LEU A 1 317 ? 2.109 -0.646 1.208 1.00 94.44 317 LEU A CA 1
ATOM 2193 C C . LEU A 1 317 ? 1.734 -2.119 1.099 1.00 94.44 317 LEU A C 1
ATOM 2195 O O . LEU A 1 317 ? 2.416 -2.841 0.382 1.00 94.44 317 LEU A O 1
ATOM 2199 N N . LEU A 1 318 ? 0.649 -2.560 1.741 1.00 94.44 318 LEU A N 1
ATOM 2200 C CA . LEU A 1 318 ? 0.172 -3.942 1.685 1.00 94.44 318 LEU A CA 1
ATOM 2201 C C . LEU A 1 318 ? 0.117 -4.537 0.264 1.00 94.44 318 LEU A C 1
ATOM 2203 O O . LEU A 1 318 ? 0.518 -5.693 0.125 1.00 94.44 318 LEU A O 1
ATOM 2207 N N . PRO A 1 319 ? -0.294 -3.808 -0.799 1.00 95.25 319 PRO A N 1
ATOM 2208 C CA . PRO A 1 319 ? -0.391 -4.388 -2.136 1.00 95.25 319 PRO A CA 1
ATOM 2209 C C . PRO A 1 319 ? 0.922 -4.975 -2.683 1.00 95.25 319 PRO A C 1
ATOM 2211 O O . PRO A 1 319 ? 0.866 -5.884 -3.504 1.00 95.25 319 PRO A O 1
ATOM 2214 N N . VAL A 1 320 ? 2.100 -4.562 -2.188 1.00 91.44 320 VAL A N 1
ATOM 2215 C CA . VAL A 1 320 ? 3.394 -5.181 -2.570 1.00 91.44 320 VAL A CA 1
ATOM 2216 C C . VAL A 1 320 ? 3.551 -6.630 -2.101 1.00 91.44 320 VAL A C 1
ATOM 2218 O O . VAL A 1 320 ? 4.524 -7.289 -2.472 1.00 91.44 320 VAL A O 1
ATOM 2221 N N . ARG A 1 321 ? 2.661 -7.092 -1.216 1.00 90.31 321 ARG A N 1
ATOM 2222 C CA . ARG A 1 321 ? 2.639 -8.445 -0.645 1.00 90.31 321 ARG A CA 1
ATOM 2223 C C . ARG A 1 321 ? 1.451 -9.279 -1.119 1.00 90.31 321 ARG A C 1
ATOM 2225 O O . ARG A 1 321 ? 1.244 -10.384 -0.625 1.00 90.31 321 ARG A O 1
ATOM 2232 N N . VAL A 1 322 ? 0.653 -8.740 -2.038 1.00 87.62 322 VAL A N 1
ATOM 2233 C CA . VAL A 1 322 ? -0.597 -9.349 -2.493 1.00 87.62 322 VAL A CA 1
ATOM 2234 C C . VAL A 1 322 ? -0.433 -9.818 -3.934 1.00 87.62 322 VAL A C 1
ATOM 2236 O O . VAL A 1 322 ? -0.070 -9.046 -4.821 1.00 87.62 322 VAL A O 1
ATOM 2239 N N . SER A 1 323 ? -0.685 -11.104 -4.169 1.00 84.38 323 SER A N 1
ATOM 2240 C CA . SER A 1 323 ? -0.666 -11.696 -5.508 1.00 84.38 323 SER A CA 1
ATOM 2241 C C . SER A 1 323 ? -1.874 -11.243 -6.337 1.00 84.38 323 SER A C 1
ATOM 2243 O O . SER A 1 323 ? -2.939 -10.936 -5.797 1.00 84.38 323 SER A O 1
ATOM 2245 N N . ALA A 1 324 ? -1.737 -11.261 -7.667 1.00 83.44 324 ALA A N 1
ATOM 2246 C CA . ALA A 1 324 ? -2.868 -11.065 -8.572 1.00 83.44 324 ALA A CA 1
ATOM 2247 C C . ALA A 1 324 ? -4.020 -12.033 -8.254 1.00 83.44 324 ALA A C 1
ATOM 2249 O O . ALA A 1 324 ? -3.793 -13.198 -7.932 1.00 83.44 324 ALA A O 1
ATOM 2250 N N . GLY A 1 325 ? -5.255 -11.540 -8.365 1.00 87.75 325 GLY A N 1
ATOM 2251 C CA . GLY A 1 325 ? -6.463 -12.267 -7.970 1.00 87.75 325 GLY A CA 1
ATOM 2252 C C . GLY A 1 325 ? -7.001 -11.866 -6.594 1.00 87.75 325 GLY A C 1
ATOM 2253 O O . GLY A 1 325 ? -8.161 -12.148 -6.313 1.00 87.75 325 GLY A O 1
ATOM 2254 N N . ALA A 1 326 ? -6.221 -11.146 -5.780 1.00 93.75 326 ALA A N 1
ATOM 2255 C CA . ALA A 1 326 ? -6.692 -10.465 -4.576 1.00 93.75 326 ALA A CA 1
ATOM 2256 C C . ALA A 1 326 ? -6.500 -8.947 -4.701 1.00 93.75 326 ALA A C 1
ATOM 2258 O O . ALA A 1 326 ? -5.520 -8.482 -5.281 1.00 93.75 326 ALA A O 1
ATOM 2259 N N . VAL A 1 327 ? -7.443 -8.167 -4.169 1.00 96.44 327 VAL A N 1
ATOM 2260 C CA . VAL A 1 327 ? -7.469 -6.708 -4.324 1.00 96.44 327 VAL A CA 1
ATOM 2261 C C . VAL A 1 327 ? -7.631 -6.000 -2.985 1.00 96.44 327 VAL A C 1
ATOM 2263 O O . VAL A 1 327 ? -8.552 -6.290 -2.228 1.00 96.44 327 VAL A O 1
ATOM 2266 N N . VAL A 1 328 ? -6.749 -5.038 -2.703 1.00 97.25 328 VAL A N 1
ATOM 2267 C CA . VAL A 1 328 ? -6.800 -4.237 -1.473 1.00 97.25 328 VAL A CA 1
ATOM 2268 C C . VAL A 1 328 ? -7.663 -2.992 -1.683 1.00 97.25 328 VAL A C 1
ATOM 2270 O O . VAL A 1 328 ? -7.287 -2.079 -2.424 1.00 97.25 328 VAL A O 1
ATOM 2273 N N . ALA A 1 329 ? -8.799 -2.944 -0.992 1.00 96.94 329 ALA A N 1
ATOM 2274 C CA . ALA A 1 329 ? -9.671 -1.783 -0.875 1.00 96.94 329 ALA A CA 1
ATOM 2275 C C . ALA A 1 329 ? -9.468 -1.142 0.508 1.00 96.94 329 ALA A C 1
ATOM 2277 O O . ALA A 1 329 ? -9.998 -1.600 1.522 1.00 96.94 329 ALA A O 1
ATOM 2278 N N . ASN A 1 330 ? -8.635 -0.104 0.558 1.00 97.62 330 ASN A N 1
ATOM 2279 C CA . ASN A 1 330 ? -8.271 0.574 1.795 1.00 97.62 330 ASN A CA 1
ATOM 2280 C C . ASN A 1 330 ? -9.300 1.663 2.120 1.00 97.62 330 ASN A C 1
ATOM 2282 O O . ASN A 1 330 ? -9.392 2.647 1.392 1.00 97.62 330 ASN A O 1
ATOM 2286 N N . TYR A 1 331 ? -10.066 1.471 3.192 1.00 97.62 331 TYR A N 1
ATOM 2287 C CA . TYR A 1 331 ? -11.009 2.459 3.718 1.00 97.62 331 TYR A CA 1
ATOM 2288 C C . TYR A 1 331 ? -10.440 3.218 4.914 1.00 97.62 331 TYR A C 1
ATOM 2290 O O . TYR A 1 331 ? -11.181 3.953 5.553 1.00 97.62 331 TYR A O 1
ATOM 2298 N N . GLY A 1 332 ? -9.156 3.044 5.245 1.00 97.00 332 GLY A N 1
ATOM 2299 C CA . GLY A 1 332 ? -8.534 3.796 6.325 1.00 97.00 332 GLY A CA 1
ATOM 2300 C C . GLY A 1 332 ? -8.644 5.303 6.097 1.00 97.00 332 GLY A C 1
ATOM 2301 O O . GLY A 1 332 ? -8.490 5.767 4.966 1.00 97.00 332 GLY A O 1
ATOM 2302 N N . ASP A 1 333 ? -8.860 6.058 7.169 1.00 96.25 333 ASP A N 1
ATOM 2303 C CA . ASP A 1 333 ? -9.026 7.512 7.106 1.00 96.25 333 ASP A CA 1
ATOM 2304 C C . ASP A 1 333 ? -8.428 8.186 8.353 1.00 96.25 333 ASP A C 1
ATOM 2306 O O . ASP A 1 333 ? -8.415 7.633 9.457 1.00 96.25 333 ASP A O 1
ATOM 2310 N N . SER A 1 334 ? -7.815 9.350 8.176 1.00 93.50 334 SER A N 1
ATOM 2311 C CA . SER A 1 334 ? -6.983 9.979 9.196 1.00 93.50 334 SER A CA 1
ATOM 2312 C C . SER A 1 334 ? -7.824 10.573 10.317 1.00 93.50 334 SER A C 1
ATOM 2314 O O . SER A 1 334 ? -8.820 11.239 10.094 1.00 93.50 334 SER A O 1
ATOM 2316 N N . GLY A 1 335 ? -7.381 10.383 11.560 1.00 90.00 335 GLY A N 1
ATOM 2317 C CA . GLY A 1 335 ? -8.086 10.916 12.731 1.00 90.00 335 GLY A CA 1
ATOM 2318 C C . GLY A 1 335 ? -9.307 10.100 13.165 1.00 90.00 335 GLY A C 1
ATOM 2319 O O . GLY A 1 335 ? -9.855 10.368 14.233 1.00 90.00 335 GLY A O 1
ATOM 2320 N N . GLU A 1 336 ? -9.684 9.062 12.417 1.00 94.75 336 GLU A N 1
ATOM 2321 C CA . GLU A 1 336 ? -10.819 8.217 12.770 1.00 94.75 336 GLU A CA 1
ATOM 2322 C C . GLU A 1 336 ? -10.559 7.373 14.024 1.00 94.75 336 GLU A C 1
ATOM 2324 O O . GLU A 1 336 ? -9.513 6.739 14.179 1.00 94.75 336 GLU A O 1
ATOM 2329 N N . SER A 1 337 ? -11.541 7.367 14.922 1.00 94.88 337 SER A N 1
ATOM 2330 C CA . SER A 1 337 ? -11.692 6.419 16.029 1.00 94.88 337 SER A CA 1
ATOM 2331 C C . SER A 1 337 ? -12.570 5.240 15.598 1.00 94.88 337 SER A C 1
ATOM 2333 O O . SER A 1 337 ? -13.280 5.314 14.594 1.00 94.88 337 SER A O 1
ATOM 2335 N N . SER A 1 338 ? -12.626 4.178 16.403 1.00 95.69 338 SER A N 1
ATOM 2336 C CA . SER A 1 338 ? -13.573 3.075 16.182 1.00 95.69 338 SER A CA 1
ATOM 2337 C C . SER A 1 338 ? -15.040 3.535 16.123 1.00 95.69 338 SER A C 1
ATOM 2339 O O . SER A 1 338 ? -15.842 2.928 15.415 1.00 95.69 338 SER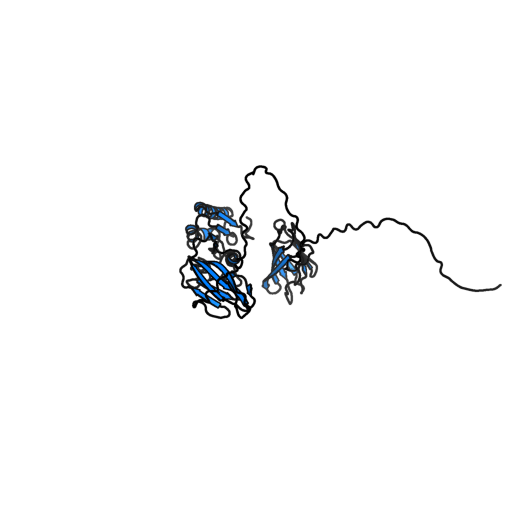 A O 1
ATOM 2341 N N . ALA A 1 339 ? -15.402 4.594 16.857 1.00 94.50 339 ALA A N 1
ATOM 2342 C CA . ALA A 1 339 ? -16.764 5.126 16.911 1.00 94.50 339 ALA A CA 1
ATOM 2343 C C . ALA A 1 339 ? -17.108 5.958 15.668 1.00 94.50 339 ALA A C 1
ATOM 2345 O O . ALA A 1 339 ? -18.176 5.800 15.068 1.00 94.50 339 ALA A O 1
ATOM 2346 N N . SER A 1 340 ? -16.196 6.844 15.273 1.00 96.69 340 SER A N 1
ATOM 2347 C CA . SER A 1 340 ? -16.400 7.726 14.125 1.00 96.69 340 SER A CA 1
ATOM 2348 C C . SER A 1 340 ? -16.343 6.936 12.817 1.00 96.69 340 SER A C 1
ATOM 2350 O O . SER A 1 340 ? -17.250 7.081 12.005 1.00 96.69 340 SER A O 1
ATOM 2352 N N . PHE A 1 341 ? -15.432 5.965 12.684 1.00 98.06 341 PHE A N 1
ATOM 2353 C CA . PHE A 1 341 ? -15.387 5.087 11.513 1.00 98.06 341 PHE A CA 1
ATOM 2354 C C . PHE A 1 341 ? -16.682 4.286 11.321 1.00 98.06 341 PHE A C 1
ATOM 2356 O O . PHE A 1 341 ? -17.171 4.121 10.202 1.00 98.06 341 PHE A O 1
ATOM 2363 N N . LEU A 1 342 ? -17.247 3.783 12.425 1.00 96.88 342 LEU A N 1
ATOM 2364 C CA . LEU A 1 342 ? -18.479 2.996 12.424 1.00 96.88 342 LEU A CA 1
ATOM 2365 C C . LEU A 1 342 ? -19.707 3.823 12.003 1.00 96.88 342 LEU A C 1
ATOM 2367 O O . LEU A 1 342 ? -20.624 3.273 11.393 1.00 96.88 342 LEU A O 1
ATOM 2371 N N . SER A 1 343 ? -19.740 5.117 12.328 1.00 95.75 343 SER A N 1
ATOM 2372 C CA . SER A 1 343 ? -20.904 5.986 12.095 1.00 95.75 343 SER A CA 1
ATOM 2373 C C . SER A 1 343 ? -20.793 6.881 10.855 1.00 95.75 343 SER A C 1
ATOM 2375 O O . SER A 1 343 ? -21.821 7.229 10.274 1.00 95.75 343 SER A O 1
ATOM 2377 N N . ASN A 1 344 ? -19.582 7.230 10.419 1.00 97.12 344 ASN A N 1
ATOM 2378 C CA . ASN A 1 344 ? -19.336 8.087 9.261 1.00 97.12 344 ASN A CA 1
ATOM 2379 C C . ASN A 1 344 ? -19.796 7.401 7.968 1.00 97.12 344 ASN A C 1
ATOM 2381 O O . ASN A 1 344 ? -19.284 6.343 7.608 1.00 97.12 344 ASN A O 1
ATOM 2385 N N . SER A 1 345 ? -20.736 8.013 7.243 1.00 96.62 345 SER A N 1
ATOM 2386 C CA . SER A 1 345 ? -21.363 7.433 6.049 1.00 96.62 345 SER A CA 1
ATOM 2387 C C . SER A 1 345 ? -20.382 7.112 4.918 1.00 96.62 345 SER A C 1
ATOM 2389 O O . SER A 1 345 ? -20.641 6.170 4.170 1.00 96.62 345 SER A O 1
ATOM 2391 N N . ALA A 1 346 ? -19.246 7.810 4.820 1.00 95.19 346 ALA A N 1
ATOM 2392 C CA . ALA A 1 346 ? -18.212 7.552 3.813 1.00 95.19 346 ALA A CA 1
ATOM 2393 C C . ALA A 1 346 ? -17.337 6.318 4.125 1.00 95.19 346 ALA A C 1
ATOM 2395 O O . ALA A 1 346 ? -16.624 5.832 3.247 1.00 95.19 346 ALA A O 1
ATOM 2396 N N . LEU A 1 347 ? -17.395 5.797 5.357 1.00 97.81 347 LEU A N 1
ATOM 2397 C CA . LEU A 1 347 ? -16.490 4.764 5.867 1.00 97.81 347 LEU A CA 1
ATOM 2398 C C . LEU A 1 347 ? -17.201 3.419 6.016 1.00 97.81 347 LEU A C 1
ATOM 2400 O O . LEU A 1 347 ? -17.567 2.805 5.012 1.00 97.81 347 LEU A O 1
ATOM 2404 N N . PHE A 1 348 ? -17.421 2.928 7.240 1.00 97.69 348 PHE A N 1
ATOM 2405 C CA . PHE A 1 348 ? -17.987 1.596 7.460 1.00 97.69 348 PHE A CA 1
ATOM 2406 C C . PHE A 1 348 ? -19.340 1.361 6.760 1.00 97.69 348 PHE A C 1
ATOM 2408 O O . PHE A 1 348 ? -19.492 0.309 6.131 1.00 97.69 348 PHE A O 1
ATOM 2415 N N . PRO A 1 349 ? -20.311 2.299 6.780 1.00 97.62 349 PRO A N 1
ATOM 2416 C CA . PRO A 1 349 ? -21.576 2.157 6.064 1.00 97.62 349 PRO A CA 1
ATOM 2417 C C . PRO A 1 349 ? -21.425 2.044 4.542 1.00 97.62 349 PRO A C 1
ATOM 2419 O O . PRO A 1 349 ? -22.252 1.373 3.927 1.00 97.62 349 PRO A O 1
ATOM 2422 N N . THR A 1 350 ? -20.379 2.632 3.947 1.00 96.25 350 THR A N 1
ATOM 2423 C CA . THR A 1 350 ? -20.060 2.508 2.511 1.00 96.25 350 THR A CA 1
ATOM 2424 C C . THR A 1 350 ? -19.255 1.244 2.210 1.00 96.25 350 THR A C 1
ATOM 2426 O O . THR A 1 350 ? -19.531 0.552 1.233 1.00 96.25 350 THR A O 1
ATOM 2429 N N . MET A 1 351 ? -18.296 0.883 3.064 1.00 96.25 351 MET A N 1
ATOM 2430 C CA . MET A 1 351 ? -17.464 -0.313 2.905 1.00 96.25 351 MET A CA 1
ATOM 2431 C C . MET A 1 351 ? -18.277 -1.605 3.068 1.00 96.25 351 MET A C 1
ATOM 2433 O O . MET A 1 351 ? -18.225 -2.499 2.223 1.00 96.25 351 MET A O 1
ATOM 2437 N N . ARG A 1 352 ? -19.051 -1.712 4.156 1.00 95.19 352 ARG A N 1
ATOM 2438 C CA . ARG A 1 352 ? -19.817 -2.910 4.534 1.00 95.19 352 ARG A CA 1
ATOM 2439 C C . ARG A 1 352 ? -20.670 -3.480 3.390 1.00 95.19 352 ARG A C 1
ATOM 2441 O O . ARG A 1 352 ? -20.600 -4.692 3.199 1.00 95.19 352 ARG A O 1
ATOM 2448 N N . PRO A 1 353 ? -21.477 -2.702 2.634 1.00 94.62 353 PRO A N 1
ATOM 2449 C CA . PRO A 1 353 ? -22.294 -3.229 1.543 1.00 94.62 353 PRO A CA 1
ATOM 2450 C C . PRO A 1 353 ? -21.501 -3.818 0.372 1.00 94.62 353 PRO A C 1
ATOM 2452 O O . PRO A 1 353 ? -22.084 -4.575 -0.404 1.00 94.62 353 PRO A O 1
ATOM 2455 N N . LEU A 1 354 ? -20.205 -3.524 0.256 1.00 93.19 354 LEU A N 1
ATOM 2456 C CA . LEU A 1 354 ? -19.356 -3.996 -0.839 1.00 93.19 354 LEU A CA 1
ATOM 2457 C C . LEU A 1 354 ? -18.717 -5.357 -0.551 1.00 93.19 354 LEU A C 1
ATOM 2459 O O . LEU A 1 354 ? -18.453 -6.102 -1.489 1.00 93.19 354 LEU A O 1
ATOM 2463 N N . VAL A 1 355 ? -18.522 -5.697 0.727 1.00 91.88 355 VAL A N 1
ATOM 2464 C CA . VAL A 1 355 ? -17.888 -6.954 1.152 1.00 91.88 355 VAL A CA 1
ATOM 2465 C C . VAL A 1 355 ? -18.753 -8.151 0.750 1.00 91.88 355 VAL A C 1
ATOM 2467 O O . VAL A 1 355 ? -19.945 -8.197 1.061 1.00 91.88 355 VAL A O 1
ATOM 2470 N N . LYS A 1 356 ? -18.185 -9.146 0.081 1.00 88.44 356 LYS A N 1
ATOM 2471 C CA . LYS A 1 356 ? -18.875 -10.365 -0.358 1.00 88.44 356 LYS A CA 1
ATOM 2472 C C . LYS A 1 356 ? -18.473 -11.558 0.503 1.00 88.44 356 LYS A C 1
ATOM 2474 O O . LYS A 1 356 ? -17.534 -11.509 1.294 1.00 88.44 356 LYS A O 1
ATOM 2479 N N . ARG A 1 357 ? -19.203 -12.663 0.341 1.00 84.62 357 ARG A N 1
ATOM 2480 C CA . ARG A 1 357 ? -18.852 -13.943 0.964 1.00 84.62 357 ARG A CA 1
ATOM 2481 C C . ARG A 1 357 ? -17.423 -14.331 0.566 1.00 84.62 357 ARG A C 1
ATOM 2483 O O . ARG A 1 357 ? -17.086 -14.229 -0.608 1.00 84.62 357 ARG A O 1
ATOM 2490 N N . ASN A 1 358 ? -16.638 -14.819 1.526 1.00 83.12 358 ASN A N 1
ATOM 2491 C CA . ASN A 1 358 ? -15.222 -15.200 1.382 1.00 83.12 358 ASN A CA 1
ATOM 2492 C C . ASN A 1 358 ? -14.209 -14.060 1.189 1.00 83.12 358 ASN A C 1
ATOM 2494 O O . ASN A 1 358 ? -13.018 -14.359 1.149 1.00 83.12 358 ASN A O 1
ATOM 2498 N N . ASP A 1 359 ? -14.630 -12.795 1.142 1.00 91.50 359 ASP A N 1
ATOM 2499 C CA . ASP A 1 359 ? -13.684 -11.681 1.240 1.00 91.50 359 ASP A CA 1
ATOM 2500 C C . ASP A 1 359 ? -12.980 -11.676 2.608 1.00 91.50 359 ASP A C 1
ATOM 2502 O O . ASP A 1 359 ? -13.368 -12.381 3.550 1.00 91.50 359 ASP A O 1
ATOM 2506 N N . LEU A 1 360 ? -11.936 -10.859 2.713 1.00 92.56 360 LEU A N 1
ATOM 2507 C CA . LEU A 1 360 ? -11.222 -10.586 3.951 1.00 92.56 360 LEU A CA 1
ATOM 2508 C C . LEU A 1 360 ? -11.492 -9.150 4.386 1.00 92.56 360 LEU A C 1
ATOM 2510 O O . LEU A 1 360 ? -11.430 -8.219 3.583 1.00 92.56 360 LEU A O 1
ATOM 2514 N N . VAL A 1 361 ? -11.743 -8.964 5.677 1.00 94.94 361 VAL A N 1
ATOM 2515 C CA . VAL A 1 361 ? -11.798 -7.635 6.292 1.00 94.94 361 VAL A CA 1
ATOM 2516 C C . VAL A 1 361 ? -10.771 -7.586 7.414 1.00 94.94 361 VAL A C 1
ATOM 2518 O O . VAL A 1 361 ? -10.765 -8.455 8.288 1.00 94.94 361 VAL A O 1
ATOM 2521 N N . PHE A 1 362 ? -9.919 -6.567 7.375 1.00 95.25 362 PHE A N 1
ATOM 2522 C CA . PHE A 1 362 ? -8.951 -6.243 8.414 1.00 95.25 362 PHE A CA 1
ATOM 2523 C C . PHE A 1 362 ? -9.411 -4.987 9.140 1.00 95.25 362 PHE A C 1
ATOM 2525 O O . PHE A 1 362 ? -9.669 -3.965 8.508 1.00 95.25 362 PHE A O 1
ATOM 2532 N N . ILE A 1 363 ? -9.530 -5.067 10.462 1.00 95.25 363 ILE A N 1
ATOM 2533 C CA . ILE A 1 363 ? -9.973 -3.953 11.308 1.00 95.25 363 ILE A CA 1
ATOM 2534 C C . ILE A 1 363 ? -8.839 -3.599 12.265 1.00 95.25 363 ILE A C 1
ATOM 2536 O O . ILE A 1 363 ? -8.414 -4.473 13.023 1.00 95.25 363 ILE A O 1
ATOM 2540 N N . GLN A 1 364 ? -8.394 -2.340 12.245 1.00 94.69 364 GLN A N 1
ATOM 2541 C CA . GLN A 1 364 ? -7.388 -1.797 13.159 1.00 94.69 364 GLN A CA 1
ATOM 2542 C C . GLN A 1 364 ? -7.789 -0.398 13.649 1.00 94.69 364 GLN A C 1
ATOM 2544 O O . GLN A 1 364 ? -7.786 0.556 12.879 1.00 94.69 364 GLN A O 1
ATOM 2549 N N . PHE A 1 365 ? -8.048 -0.269 14.951 1.00 91.69 365 PHE A N 1
ATOM 2550 C CA . PHE A 1 365 ? -8.318 1.006 15.627 1.00 91.69 365 PHE A CA 1
ATOM 2551 C C . PHE A 1 365 ? -7.649 1.042 17.004 1.00 91.69 365 PHE A C 1
ATOM 2553 O O . PHE A 1 365 ? -7.126 0.032 17.487 1.00 91.69 365 PHE A O 1
ATOM 2560 N N . GLY A 1 366 ? -7.680 2.208 17.647 1.00 86.00 366 GLY A N 1
ATOM 2561 C CA . GLY A 1 366 ? -7.125 2.430 18.979 1.00 86.00 366 GLY A CA 1
ATOM 2562 C C . GLY A 1 366 ? -6.237 3.668 19.070 1.00 86.00 366 GLY A C 1
ATOM 2563 O O . GLY A 1 366 ? -6.074 4.207 20.162 1.00 86.00 366 GLY A O 1
ATOM 2564 N N . HIS A 1 367 ? -5.673 4.150 17.954 1.00 81.50 367 HIS A N 1
ATOM 2565 C CA . HIS A 1 367 ? -4.772 5.307 17.978 1.00 81.50 367 HIS A CA 1
ATOM 2566 C C . HIS A 1 367 ? -5.517 6.603 18.331 1.00 81.50 367 HIS A C 1
ATOM 2568 O O . HIS A 1 367 ? -5.037 7.393 19.148 1.00 81.50 367 HIS A O 1
ATOM 2574 N N . ASN A 1 368 ? -6.709 6.800 17.757 1.00 89.06 368 ASN A N 1
ATOM 2575 C CA . ASN A 1 368 ? -7.542 7.987 17.988 1.00 89.06 368 ASN A CA 1
ATOM 2576 C C . ASN A 1 368 ? -8.647 7.767 19.031 1.00 89.06 368 ASN A C 1
ATOM 2578 O O . ASN A 1 368 ? -9.304 8.715 19.448 1.00 89.06 368 ASN A O 1
ATOM 2582 N N . ASP A 1 369 ? -8.809 6.547 19.541 1.00 90.94 369 ASP A N 1
ATOM 2583 C CA . ASP A 1 369 ? -9.802 6.181 20.560 1.00 90.94 369 ASP A CA 1
ATOM 2584 C C . ASP A 1 369 ? -9.439 6.668 21.982 1.00 90.94 369 ASP A C 1
ATOM 2586 O O . ASP A 1 369 ? -9.896 6.116 22.980 1.00 90.94 369 ASP A O 1
ATOM 2590 N N . LYS A 1 370 ? -8.633 7.730 22.110 1.00 86.62 370 LYS A N 1
ATOM 2591 C CA . LYS A 1 370 ? -8.053 8.217 23.380 1.00 86.62 370 LYS A CA 1
ATOM 2592 C C . LYS A 1 370 ? -9.111 8.604 24.421 1.00 86.62 370 LYS A C 1
ATOM 2594 O O . LYS A 1 370 ? -8.899 8.407 25.621 1.00 86.62 370 LYS A O 1
ATOM 2599 N N . SER A 1 371 ? -10.236 9.145 23.952 1.00 88.19 371 SER A N 1
ATOM 2600 C CA . SER A 1 371 ? -11.412 9.520 24.746 1.00 88.19 371 SER A CA 1
ATOM 2601 C C . SER A 1 371 ? -12.527 8.466 24.723 1.00 88.19 371 SER A C 1
ATOM 2603 O O . SER A 1 371 ? -13.519 8.613 25.435 1.00 88.19 371 SER A O 1
ATOM 2605 N N . THR A 1 372 ? -12.380 7.393 23.940 1.00 87.44 372 THR A N 1
ATOM 2606 C CA . THR A 1 372 ? -13.366 6.309 23.882 1.00 87.44 372 THR A CA 1
ATOM 2607 C C . THR A 1 372 ? -13.172 5.398 25.089 1.00 87.44 372 THR A C 1
ATOM 2609 O O . THR A 1 372 ? -12.068 4.935 25.375 1.00 87.44 372 THR A O 1
ATOM 2612 N N . THR A 1 373 ? -14.245 5.130 25.836 1.00 90.75 373 THR A N 1
ATOM 2613 C CA . THR A 1 373 ? -14.158 4.212 26.980 1.00 90.75 373 THR A CA 1
ATOM 2614 C C . THR A 1 373 ? -13.836 2.796 26.501 1.00 90.75 373 THR A C 1
ATOM 2616 O O . THR A 1 373 ? -14.248 2.393 25.415 1.00 90.75 373 THR A O 1
ATOM 2619 N N . ALA A 1 374 ? -13.155 1.989 27.320 1.00 86.81 374 ALA A N 1
ATOM 2620 C CA . ALA A 1 374 ? -12.815 0.611 26.946 1.00 86.81 374 ALA A CA 1
ATOM 2621 C C . ALA A 1 374 ? -14.058 -0.239 26.606 1.00 86.81 374 ALA A C 1
ATOM 2623 O O . ALA A 1 374 ? -14.005 -1.101 25.731 1.00 86.81 374 ALA A O 1
ATOM 2624 N N . SER A 1 375 ? -15.186 0.017 27.283 1.00 90.81 375 SER A N 1
ATOM 2625 C CA . SER A 1 375 ? -16.469 -0.630 26.984 1.00 90.81 375 SER A CA 1
ATOM 2626 C C . SER A 1 375 ? -17.002 -0.219 25.610 1.00 90.81 375 SER A C 1
ATOM 2628 O O . SER A 1 375 ? -17.321 -1.085 24.797 1.00 90.81 375 SER A O 1
ATOM 2630 N N . ALA A 1 376 ? -17.024 1.087 25.314 1.00 90.88 376 ALA A N 1
ATOM 2631 C CA . ALA A 1 376 ? -17.471 1.597 24.021 1.00 90.88 376 ALA A CA 1
ATOM 2632 C C . ALA A 1 376 ? -16.565 1.118 22.878 1.00 90.88 376 ALA A C 1
ATOM 2634 O O . ALA A 1 376 ? -17.071 0.637 21.873 1.00 90.88 376 ALA A O 1
ATOM 2635 N N . PHE A 1 377 ? -15.242 1.141 23.058 1.00 92.75 377 PHE A N 1
ATOM 2636 C CA . PHE A 1 377 ? -14.280 0.639 22.074 1.00 92.75 377 PHE A CA 1
ATOM 2637 C C . PHE A 1 377 ? -14.538 -0.835 21.732 1.00 92.75 377 PHE A C 1
ATOM 2639 O O . PHE A 1 377 ? -14.699 -1.193 20.564 1.00 92.75 377 PHE A O 1
ATOM 2646 N N . ARG A 1 378 ? -14.674 -1.693 22.756 1.00 93.06 378 ARG A N 1
ATOM 2647 C CA . ARG A 1 378 ? -15.035 -3.108 22.570 1.00 93.06 378 ARG A CA 1
ATOM 2648 C C . ARG A 1 378 ? -16.394 -3.266 21.891 1.00 93.06 378 ARG A C 1
ATOM 2650 O O . ARG A 1 378 ? -16.526 -4.116 21.012 1.00 93.06 378 ARG A O 1
ATOM 2657 N N . GLY A 1 379 ? -17.380 -2.452 22.267 1.00 92.62 379 GLY A N 1
ATOM 2658 C CA . GLY A 1 379 ? -18.703 -2.425 21.641 1.00 92.62 379 GLY A CA 1
ATOM 2659 C C . GLY A 1 379 ? -18.644 -2.078 20.151 1.00 92.62 379 GLY A C 1
ATOM 2660 O O . GLY A 1 379 ? -19.228 -2.790 19.335 1.00 92.62 379 GLY A O 1
ATOM 2661 N N . ASN A 1 380 ? -17.869 -1.058 19.781 1.00 95.44 380 ASN A N 1
ATOM 2662 C CA . ASN A 1 380 ? -17.691 -0.617 18.396 1.00 95.44 380 ASN A CA 1
ATOM 2663 C C . ASN A 1 380 ? -17.030 -1.705 17.543 1.00 95.44 380 ASN A C 1
ATOM 2665 O O . ASN A 1 380 ? -17.552 -2.063 16.485 1.00 95.44 380 ASN A O 1
ATOM 2669 N N . LEU A 1 381 ? -15.922 -2.283 18.024 1.00 94.06 381 LEU A N 1
ATOM 2670 C CA . LEU A 1 381 ? -15.244 -3.383 17.331 1.00 94.06 381 LEU A CA 1
ATOM 2671 C C . LEU A 1 381 ? -16.163 -4.599 17.181 1.00 94.06 381 LEU A C 1
ATOM 2673 O O . LEU A 1 381 ? -16.270 -5.154 16.090 1.00 94.06 381 LEU A O 1
ATOM 2677 N N . THR A 1 382 ? -16.874 -4.977 18.246 1.00 92.62 382 THR A N 1
ATOM 2678 C CA . THR A 1 382 ? -17.832 -6.095 18.220 1.00 92.62 382 THR A CA 1
ATOM 2679 C C . THR A 1 382 ? -18.955 -5.842 17.214 1.00 92.62 382 THR A C 1
ATOM 2681 O O . THR A 1 382 ? -19.333 -6.748 16.473 1.00 92.62 382 THR A O 1
ATOM 2684 N N . SER A 1 383 ? -19.457 -4.608 17.131 1.00 93.75 383 SER A N 1
ATOM 2685 C CA . SER A 1 383 ? -20.472 -4.217 16.151 1.00 93.75 383 SER A CA 1
ATOM 2686 C C . SER A 1 383 ? -19.960 -4.367 14.718 1.00 93.75 383 SER A C 1
ATOM 2688 O O . SER A 1 383 ? -20.609 -5.033 13.910 1.00 93.75 383 SER A O 1
ATOM 2690 N N . MET A 1 384 ? -18.771 -3.835 14.407 1.00 94.44 384 MET A N 1
ATOM 2691 C CA . MET A 1 384 ? -18.165 -3.989 13.078 1.00 94.44 384 MET A CA 1
ATOM 2692 C C . MET A 1 384 ? -17.954 -5.465 12.719 1.00 94.44 384 MET A C 1
ATOM 2694 O O . MET A 1 384 ? -18.363 -5.906 11.644 1.00 94.44 384 MET A O 1
ATOM 2698 N N . VAL A 1 385 ? -17.384 -6.245 13.643 1.00 91.44 385 VAL A N 1
ATOM 2699 C CA . VAL A 1 385 ? -17.151 -7.692 13.504 1.00 91.44 385 VAL A CA 1
ATOM 2700 C C . VAL A 1 385 ? -18.447 -8.430 13.173 1.00 91.44 385 VAL A C 1
ATOM 2702 O O . VAL A 1 385 ? -18.494 -9.186 12.202 1.00 91.44 385 VAL A O 1
ATOM 2705 N N . ASN A 1 386 ? -19.504 -8.210 13.955 1.00 92.25 386 ASN A N 1
ATOM 2706 C CA . ASN A 1 386 ? -20.777 -8.907 13.780 1.00 92.25 386 ASN A CA 1
ATOM 2707 C C . ASN A 1 386 ? -21.444 -8.534 12.454 1.00 92.25 386 ASN A C 1
ATOM 2709 O O . ASN A 1 386 ? -21.928 -9.413 11.742 1.00 92.25 386 ASN A O 1
ATOM 2713 N N . GLN A 1 387 ? -21.413 -7.253 12.084 1.00 93.00 387 GLN A N 1
ATOM 2714 C CA . GLN A 1 387 ? -21.985 -6.776 10.826 1.00 93.00 387 GLN A CA 1
ATOM 2715 C C . GLN A 1 387 ? -21.238 -7.302 9.593 1.00 93.00 387 GLN A C 1
ATOM 2717 O O . GLN A 1 387 ? -21.867 -7.581 8.574 1.00 93.00 387 GLN A O 1
ATOM 2722 N N . VAL A 1 388 ? -19.916 -7.479 9.677 1.00 90.50 388 VAL A N 1
ATOM 2723 C CA . VAL A 1 388 ? -19.125 -8.115 8.612 1.00 90.50 388 VAL A CA 1
ATOM 2724 C C . VAL A 1 388 ? -19.386 -9.623 8.561 1.00 90.50 388 VAL A C 1
ATOM 2726 O O . VAL A 1 388 ? -19.639 -10.164 7.486 1.00 90.50 388 VAL A O 1
ATOM 2729 N N . ARG A 1 389 ? -19.398 -10.315 9.709 1.00 87.19 389 ARG A N 1
ATOM 2730 C CA . ARG A 1 389 ? -19.677 -11.763 9.783 1.00 87.19 389 ARG A CA 1
ATOM 2731 C C . ARG A 1 389 ? -21.063 -12.127 9.262 1.00 87.19 389 ARG A C 1
ATOM 2733 O O . ARG A 1 389 ? -21.199 -13.154 8.603 1.00 87.19 389 ARG A O 1
ATOM 2740 N N . ALA A 1 390 ? -22.058 -11.265 9.472 1.00 88.25 390 ALA A N 1
ATOM 2741 C CA . ALA A 1 390 ? -23.401 -11.427 8.914 1.00 88.25 390 ALA A CA 1
ATOM 2742 C C . ALA A 1 390 ? -23.418 -11.508 7.372 1.00 88.25 390 ALA A C 1
ATOM 2744 O O . ALA A 1 390 ? -24.400 -11.963 6.793 1.00 88.25 390 ALA A O 1
ATOM 2745 N N . ARG A 1 391 ? -22.326 -11.119 6.697 1.00 85.56 391 ARG A N 1
ATOM 2746 C CA . ARG A 1 391 ? -22.153 -11.232 5.242 1.00 85.56 391 ARG A CA 1
ATOM 2747 C C . ARG A 1 391 ? -21.416 -12.505 4.794 1.00 85.56 391 ARG A C 1
ATOM 2749 O O . ARG A 1 391 ? -21.172 -12.672 3.602 1.00 85.56 391 ARG A O 1
ATOM 2756 N N . GLY A 1 392 ? -21.070 -13.414 5.714 1.00 72.31 392 GLY A N 1
ATOM 2757 C CA . GLY A 1 392 ? -20.404 -14.692 5.411 1.00 72.31 392 GLY A CA 1
ATOM 2758 C C . GLY A 1 392 ? -18.900 -14.570 5.126 1.00 72.31 392 GLY A C 1
ATOM 2759 O O . GLY A 1 392 ? -18.383 -15.222 4.221 1.00 72.31 392 GLY A O 1
ATOM 2760 N N . VAL A 1 393 ? -18.214 -13.697 5.860 1.00 70.44 393 VAL A N 1
ATOM 2761 C CA . VAL A 1 393 ? -16.834 -13.248 5.601 1.00 70.44 393 VAL A CA 1
ATOM 2762 C C . VAL A 1 393 ? -15.854 -13.902 6.580 1.00 70.44 393 VAL A C 1
ATOM 2764 O O . VAL A 1 393 ? -16.173 -14.049 7.764 1.00 70.44 393 VAL A O 1
ATOM 2767 N N . SER A 1 394 ? -14.646 -14.239 6.114 1.00 63.78 394 SER A N 1
ATOM 2768 C CA . SER A 1 394 ? -13.535 -14.629 6.994 1.00 63.78 394 SER A CA 1
ATOM 2769 C C . SER A 1 394 ? -12.875 -13.367 7.556 1.00 63.78 394 SER A C 1
ATOM 2771 O O . SER A 1 394 ? -12.383 -12.529 6.806 1.00 63.78 394 SER A O 1
ATOM 2773 N N . LEU A 1 395 ? -12.895 -13.195 8.880 1.00 63.72 395 LEU A N 1
ATOM 2774 C CA . LEU A 1 395 ? -12.503 -11.939 9.528 1.00 63.72 395 LEU A CA 1
ATOM 2775 C C . LEU A 1 395 ? -11.174 -12.056 10.275 1.00 63.72 395 LEU A C 1
ATOM 2777 O O . LEU A 1 395 ? -11.015 -12.955 11.101 1.00 63.72 395 LEU A O 1
ATOM 2781 N N . TRP A 1 396 ? -10.299 -11.068 10.077 1.00 58.88 396 TRP A N 1
ATOM 2782 C CA . TRP A 1 396 ? -9.060 -10.899 10.833 1.00 58.88 396 TRP A CA 1
ATOM 2783 C C . TRP A 1 396 ? -9.089 -9.548 11.556 1.00 58.88 396 TRP A C 1
ATOM 2785 O O . TRP A 1 396 ? -9.117 -8.490 10.935 1.00 58.88 396 TRP A O 1
ATOM 2795 N N . VAL A 1 397 ? -9.114 -9.565 12.889 1.00 61.09 397 VAL A N 1
ATOM 2796 C CA . VAL A 1 397 ? -9.067 -8.340 13.705 1.00 61.09 397 VAL A CA 1
ATOM 2797 C C . VAL A 1 397 ? -7.639 -8.152 14.197 1.00 61.09 397 VAL A C 1
ATOM 2799 O O . VAL A 1 397 ? -7.080 -9.066 14.801 1.00 61.09 397 VAL A O 1
ATOM 2802 N N . TRP A 1 398 ? -7.058 -6.978 13.951 1.00 53.28 398 TRP A N 1
ATOM 2803 C CA . TRP A 1 398 ? -5.705 -6.642 14.381 1.00 53.28 398 TRP A CA 1
ATOM 2804 C C . TRP A 1 398 ? -5.753 -5.485 15.382 1.00 53.28 398 TRP A C 1
ATOM 2806 O O . TRP A 1 398 ? -6.320 -4.429 15.115 1.00 53.28 398 TRP A O 1
ATOM 2816 N N . SER A 1 399 ? -5.149 -5.655 16.556 1.00 48.16 399 SER A N 1
ATOM 2817 C CA . SER A 1 399 ? -4.982 -4.555 17.512 1.00 48.16 399 SER A CA 1
ATOM 2818 C C . SER A 1 399 ? -3.779 -3.699 17.116 1.00 48.16 399 SER A C 1
ATOM 2820 O O . SER A 1 399 ? -2.687 -4.250 16.965 1.00 48.16 399 SER A O 1
ATOM 2822 N N . SER A 1 400 ? -3.946 -2.376 16.985 1.00 43.84 400 SER A N 1
ATOM 2823 C CA . SER A 1 400 ? -2.843 -1.464 16.640 1.00 43.84 400 SER A CA 1
ATOM 2824 C C . SER A 1 400 ? -1.602 -1.725 17.506 1.00 43.84 400 SER A C 1
ATOM 2826 O O . SER A 1 400 ? -1.725 -1.759 18.737 1.00 43.84 400 SER A O 1
ATOM 2828 N N . PRO A 1 401 ? -0.400 -1.847 16.911 1.00 41.19 401 PRO A N 1
ATOM 2829 C CA . PRO A 1 401 ? 0.838 -1.873 17.675 1.00 41.19 401 PRO A CA 1
ATOM 2830 C C . PRO A 1 401 ? 1.019 -0.500 18.339 1.00 41.19 401 PRO A C 1
ATOM 2832 O O . PRO A 1 401 ? 1.418 0.465 17.696 1.00 41.19 401 PRO A O 1
ATOM 2835 N N . GLY A 1 402 ? 0.643 -0.393 19.616 1.00 44.78 402 GLY A N 1
ATOM 2836 C CA . GLY A 1 402 ? 0.732 0.841 20.409 1.00 44.78 402 GLY A CA 1
ATOM 2837 C C . GLY A 1 402 ? -0.596 1.406 20.927 1.00 44.78 402 GLY A C 1
ATOM 2838 O O . GLY A 1 402 ? -0.579 2.439 21.593 1.00 44.78 402 GLY A O 1
ATOM 2839 N N . GLY A 1 403 ? -1.739 0.757 20.673 1.00 34.75 403 GLY A N 1
ATOM 2840 C CA . GLY A 1 403 ? -3.002 1.148 21.308 1.00 34.75 403 GLY A CA 1
ATOM 2841 C C . GLY A 1 403 ? -2.925 0.952 22.824 1.00 34.75 403 GLY A C 1
ATOM 2842 O O . GLY A 1 403 ? -2.560 -0.135 23.276 1.00 34.75 403 GLY A O 1
ATOM 2843 N N . CYS A 1 404 ? -3.234 1.999 23.601 1.00 34.22 404 CYS A N 1
ATOM 2844 C CA . CYS A 1 404 ? -3.319 1.935 25.060 1.00 34.22 404 CYS A CA 1
ATOM 2845 C C . CYS A 1 404 ? -4.065 0.666 25.480 1.00 34.22 404 CYS A C 1
ATOM 2847 O O . CYS A 1 404 ? -5.262 0.536 25.224 1.00 34.22 404 CYS A O 1
ATOM 2849 N N . ARG A 1 405 ? -3.368 -0.242 26.172 1.00 33.81 405 ARG A N 1
ATOM 2850 C CA . ARG A 1 405 ? -4.044 -1.198 27.044 1.00 33.81 405 ARG A CA 1
ATOM 2851 C C . ARG A 1 405 ? -4.828 -0.358 28.053 1.00 33.81 405 ARG A C 1
ATOM 2853 O O . ARG A 1 405 ? -4.220 0.300 28.894 1.00 33.81 405 ARG A O 1
ATOM 2860 N N . ARG A 1 406 ? -6.147 -0.318 27.910 1.00 36.66 406 ARG A N 1
ATOM 2861 C CA . ARG A 1 406 ? -7.047 -0.051 29.027 1.00 36.66 406 ARG A CA 1
ATOM 2862 C C . ARG A 1 406 ? -7.731 -1.350 29.388 1.00 36.66 406 ARG A C 1
ATOM 2864 O O . ARG A 1 406 ? -8.203 -2.028 28.446 1.00 36.66 406 ARG A O 1
#

Mean predicted aligned error: 18.14 Å

Solvent-accessible surface area (backbone atoms only — not comparable to full-atom values): 23011 Å² total; per-residue (Å²): 134,91,78,88,79,88,79,93,74,87,81,88,86,82,87,82,91,78,90,79,76,84,79,73,75,79,72,72,74,74,71,83,65,55,39,23,28,36,74,50,79,42,77,78,46,74,56,94,57,33,34,34,36,40,39,36,46,31,31,55,22,73,63,37,72,60,48,36,42,34,39,47,43,80,48,75,40,43,84,76,47,64,43,71,34,52,71,49,74,60,85,44,40,36,41,36,28,50,37,99,90,59,23,63,31,45,62,73,25,71,49,65,33,37,33,36,28,36,37,60,102,52,84,68,79,62,91,59,42,22,53,73,83,43,66,42,70,65,47,77,61,82,85,84,82,89,86,84,91,84,88,88,85,85,90,84,90,81,84,85,75,91,75,76,81,82,78,82,83,82,67,52,52,61,68,65,52,89,68,94,66,81,66,88,34,65,49,88,53,46,45,75,66,76,50,30,41,31,55,42,94,46,74,70,44,50,28,33,34,41,38,24,40,14,28,69,85,41,59,20,24,28,20,33,28,35,65,29,62,30,33,53,38,69,76,44,76,30,54,50,59,36,69,41,41,41,55,38,35,44,57,37,41,82,30,41,23,10,50,85,34,63,84,41,45,69,66,88,25,44,42,38,41,32,30,57,94,38,36,31,68,39,12,55,49,80,42,81,46,81,84,51,44,44,36,36,34,44,30,18,50,68,29,10,33,38,68,53,84,91,54,63,8,57,55,25,48,47,48,44,48,49,37,55,58,37,27,62,45,62,47,5,26,71,78,34,22,48,63,51,36,60,66,38,66,64,32,42,64,50,51,58,79,68,60,47,66,70,18,40,41,39,42,35,50,39,82,53,31,78,85,52,49,66,66,55,48,53,49,36,52,50,48,53,51,51,64,47,44,77,47,57,34,54,76,47,81,47,77,44,97,79,37,77,88,116

Radius of gyration: 30.27 Å; Cα contacts (8 Å, |Δi|>4): 879; chains: 1; bounding box: 123×73×78 Å

Nearest PDB structures (foldseek):
  6qfs-assembly7_G  TM=9.607E-01  e=1.056E-14  Cellulomonas fimi
  3ndy-assembly1_F  TM=9.322E-01  e=8.172E-12  Clostridium cellulovorans
  1exh-assembly1_A  TM=8.745E-01  e=8.172E-12  Cellulomonas fimi
  2rtt-assembly1_A  TM=8.109E-01  e=4.323E-10  Streptomyces coelicolor
  6bt9-assembly2_B  TM=8.924E-01  e=2.116E-06  Bacillus thuringiensis

Secondary structure (DSSP, 8-state):
---------PPPPP------------------PPB-EEEEEEEEEEETTEEEEEEEEEE-SS-BSS-EEEEE-SSS-EEEEEESSEEEEETTEEEEE--TTS--B-TT-EEEEEEEEE-SS--PPPS-EEETTEE--SS-B-----------------PPP-PPPPPP---SS-PPB--SS---B--TTEE-SSSEEEEE---SEEEEEEEEEE-SSS-EEEEEEETTTEEEEEEEEE-TT-EEEEEEEEEE-SSSS-TT-TT----SSEEEEEEEEE--EEEEEEEE-SS-EEEEEEESTTTS--SSTT---HHHHGGGG--TTEEEEE---TT--HHHHHH-TTSHHHHGGG--TT-EEEEE--SSGGGS-HHHHHHHHHHHHHHHHTTT-EEEE---TT----

Sequence (406 aa):
MRKGSARAVTVLGMAAVIAGTAGGAVAVSAGAATTGCRVDYAVSSQWQGGFGANVAITNLGDPVSSWALTWSFPAGQTVTQAWNASVTQSGSDVTARNVGHNGSIGVNGTVSFGFNGAWSGSNPAPASFALNGVTCTGSVGGSPTASPTSTPSAIPTASPTPTTPPNPTLSPTPAPSPTASPPPGRPPQCSGNSPIVCRFAVSPGNYTVTAWIGDRASAGNTSMSVEARRRLLPAVSTAAGTISAFVFTVNVRQPEGQPTGQGGSGNPGLDITFAGSAPRLSGLTVQVASNPLGVYLAGDSTVCDQPTAPYAGWGQLLPVRVSAGAVVANYGDSGESSASFLSNSALFPTMRPLVKRNDLVFIQFGHNDKSTTASAFRGNLTSMVNQVRARGVSLWVWSSPGGCRR

Foldseek 3Di:
DDDYDDDDDDDDDDDDDDDDDDPDDPPPPPPPFWDAKDKDWDFPDDDAFKTKIKIKIFAQTAKWQWKKKKFFFDAQKAFDFKDQWDWDDDGRIIITIGDPPFGIAHNRRMDMIMTMIGGDPDGDDTDWMAIVNHTHPHDGDDDDDDDDDDDDDDDDDDDDDDDDDDDDDQDQAQDFDPDPDFAPFADPQWDDFAKIKGFDQDAFAKKKKKWWWAEQAAKAWKWKAKWLGQGQGDTDTDGHHDITIGIFMEGADFQSWALVQVQHGTDRGMMMIIHDPGTGTGHMDIGHDDQAQEEEEAEEQLQTRHNDPPGGHVLSHSNSRDGHRYYYDYNYYYLDALVCQLPPCSHLVVRLVVDAAAHEYEYEHQPNCPVPDPVRSVVSVVVSVVSNVVRNYDYDYDYPPDRDDD

pLDDT: mean 81.03, std 23.17, range [26.47, 98.62]